Protein AF-A0A7S4P5Y3-F1 (afdb_monomer_lite)

Sequence (670 aa):
MDVEEMKDVRTVTQIQQMENVMTEHNNHYMRLKSLDDDSKEITEKFHEAKQKAEEILRGFIRMASKLQSRLLKTQRETDVLEEAWKKVDQAFFSIKCVHNIPSAYAAAVEEVHRRAAWKKYFAGHLQSTSQLLHRLLSEEYARRMSFSQNSGNYLLHETMSIFSSPFPSFDFTKRLDRIDPLISVSSLSSERLEEMNKKYPLLDVDISKLSQEAENVKEGARKLEDGQKGLEAASKEMKKKQEEFERSEAELKKKRAEFEEEMKKKREEIEEEAKKKKGEMEEQEKKRDKLKKEGEEKKDSLKKEEREAEERRKVWKREEEEAKKRREEWKREEEAAEKKRKAWKSEEEDANRKRQKWEEERANKKREEAKREEEESKKKRNERKVAETAWRKAEEEHQRKKREWKKEEEAAARRKKDWEWEQAEAEKKKQTWKKQEEDRKKIEREKKAEWRKQEDDWKRLEKEQERKRGEWKVEELSAEKKRRGWKKEQEEMDKKKRESQQDDVLNSQFLQKEIDKEREERDLERILGKAREENLQALLENTRRLCEPMFEKGLPLKTVQPNDVVVILPASLPSISNSSSNSNGGGPSDGGPGGYKKGPPYQVLVSGTPHFLHAECYAAFEGIWGKGNYALAHVFALEAGSNDDCLIYGMDSGQQFWKVFASLCSPPKS

InterPro domains:
  IPR040040 Autophagy-related protein 11 [PTHR13222] (9-180)
  IPR045326 Autophagy protein ATG17-like domain [PF04108] (16-155)

Structure (mmCIF, N/CA/C/O backbone):
data_AF-A0A7S4P5Y3-F1
#
_entry.id   AF-A0A7S4P5Y3-F1
#
loop_
_atom_site.group_PDB
_atom_site.id
_atom_site.type_symbol
_atom_site.label_atom_id
_atom_site.label_alt_id
_atom_site.label_comp_id
_atom_site.label_asym_id
_atom_site.label_entity_id
_atom_site.label_seq_id
_atom_site.pdbx_PDB_ins_code
_atom_site.Cartn_x
_atom_site.Cartn_y
_atom_site.Cartn_z
_atom_site.occupancy
_atom_site.B_iso_or_equiv
_atom_site.auth_seq_id
_atom_site.auth_comp_id
_atom_site.auth_asym_id
_atom_site.auth_atom_id
_atom_site.pdbx_PDB_model_num
ATOM 1 N N . MET A 1 1 ? 75.154 23.544 -81.889 1.00 48.72 1 MET A N 1
ATOM 2 C CA . MET A 1 1 ? 74.613 23.171 -80.571 1.00 48.72 1 MET A CA 1
ATOM 3 C C . MET A 1 1 ? 75.026 21.748 -80.334 1.00 48.72 1 MET A C 1
ATOM 5 O O . MET A 1 1 ? 74.518 20.848 -81.002 1.00 48.72 1 MET A O 1
ATOM 9 N N . ASP A 1 2 ? 76.045 21.604 -79.501 1.00 46.38 2 ASP A N 1
ATOM 10 C CA . ASP A 1 2 ? 76.667 20.328 -79.192 1.00 46.38 2 ASP A CA 1
ATOM 11 C C . ASP A 1 2 ? 75.704 19.448 -78.390 1.00 46.38 2 ASP A C 1
ATOM 13 O O . ASP A 1 2 ? 74.874 19.923 -77.615 1.00 46.38 2 ASP A O 1
ATOM 17 N N . VAL A 1 3 ? 75.797 18.133 -78.591 1.00 53.78 3 VAL A N 1
ATOM 18 C CA . VAL A 1 3 ? 74.942 17.127 -77.932 1.00 53.78 3 VAL A CA 1
ATOM 19 C C . VAL A 1 3 ? 75.083 17.165 -76.398 1.00 53.78 3 VAL A C 1
ATOM 21 O O . VAL A 1 3 ? 74.199 16.684 -75.687 1.00 53.78 3 VAL A O 1
ATOM 24 N N . GLU A 1 4 ? 76.154 17.769 -75.881 1.00 53.97 4 GLU A N 1
ATOM 25 C CA . GLU A 1 4 ? 76.354 18.040 -74.453 1.00 53.97 4 GLU A CA 1
ATOM 26 C C . GLU A 1 4 ? 75.471 19.191 -73.935 1.00 53.97 4 GLU A C 1
ATOM 28 O O . GLU A 1 4 ? 74.827 19.021 -72.902 1.00 53.97 4 GLU A O 1
ATOM 33 N N . GLU A 1 5 ? 75.277 20.277 -74.693 1.00 52.78 5 GLU A N 1
ATOM 34 C CA . GLU A 1 5 ? 74.412 21.402 -74.282 1.00 52.78 5 GLU A CA 1
ATOM 35 C C . GLU A 1 5 ? 72.926 20.996 -74.176 1.00 52.78 5 GLU A C 1
ATOM 37 O O . GLU A 1 5 ? 72.196 21.477 -73.309 1.00 52.78 5 GLU A O 1
ATOM 42 N N . MET A 1 6 ? 72.449 20.059 -75.009 1.00 55.88 6 MET A N 1
ATOM 43 C CA . MET A 1 6 ? 71.069 19.548 -74.906 1.00 55.88 6 MET A CA 1
ATOM 44 C C . MET A 1 6 ? 70.845 18.605 -73.715 1.00 55.88 6 MET A C 1
ATOM 46 O O . MET A 1 6 ? 69.706 18.469 -73.253 1.00 55.88 6 MET A O 1
ATOM 50 N N . LYS A 1 7 ? 71.894 17.926 -73.228 1.00 57.91 7 LYS A N 1
ATOM 51 C CA . LYS A 1 7 ? 71.796 17.087 -72.024 1.00 57.91 7 LYS A CA 1
ATOM 52 C C . LYS A 1 7 ? 71.687 17.955 -70.774 1.00 57.91 7 LYS A C 1
ATOM 54 O O . LYS A 1 7 ? 70.850 17.643 -69.931 1.00 57.91 7 LYS A O 1
ATOM 59 N N . ASP A 1 8 ? 72.408 19.072 -70.730 1.00 58.53 8 ASP A N 1
ATOM 60 C CA . ASP A 1 8 ? 72.352 20.029 -69.620 1.00 58.53 8 ASP A CA 1
ATOM 61 C C . ASP A 1 8 ? 71.008 20.763 -69.528 1.00 58.53 8 ASP A C 1
ATOM 63 O O . ASP A 1 8 ? 70.453 20.925 -68.444 1.00 58.53 8 ASP A O 1
ATOM 67 N N . VAL A 1 9 ? 70.384 21.124 -70.653 1.00 66.00 9 VAL A N 1
ATOM 68 C CA . VAL A 1 9 ? 69.044 21.745 -70.616 1.00 66.00 9 VAL A CA 1
ATOM 69 C C . VAL A 1 9 ? 67.972 20.763 -70.124 1.00 66.00 9 VAL A C 1
ATOM 71 O O . VAL A 1 9 ? 67.055 21.164 -69.402 1.00 66.00 9 VAL A O 1
ATOM 74 N N . ARG A 1 10 ? 68.079 19.468 -70.467 1.00 67.94 10 ARG A N 1
ATOM 75 C CA . ARG A 1 10 ? 67.148 18.425 -69.994 1.00 67.94 10 ARG A CA 1
ATOM 76 C C . ARG A 1 10 ? 67.315 18.109 -68.512 1.00 67.94 10 ARG A C 1
ATOM 78 O O . ARG A 1 10 ? 66.310 17.923 -67.831 1.00 67.94 10 ARG A O 1
ATOM 85 N N . THR A 1 11 ? 68.543 18.048 -68.006 1.00 71.06 11 THR A N 1
ATOM 86 C CA . THR A 1 11 ? 68.787 17.827 -66.574 1.00 71.06 11 THR A CA 1
ATOM 87 C C . THR A 1 11 ? 68.332 19.031 -65.757 1.00 71.06 11 THR A C 1
ATOM 89 O O . THR A 1 11 ? 67.652 18.843 -64.753 1.00 71.06 11 THR A O 1
ATOM 92 N N . VAL A 1 12 ? 68.577 20.259 -66.225 1.00 72.62 12 VAL A N 1
ATOM 93 C CA . VAL A 1 12 ? 68.088 21.482 -65.568 1.00 72.62 12 VAL A CA 1
ATOM 94 C C . VAL A 1 12 ? 66.558 21.539 -65.544 1.00 72.62 12 VAL A C 1
ATOM 96 O O . VAL A 1 12 ? 65.977 21.815 -64.498 1.00 72.62 12 VAL A O 1
ATOM 99 N N . THR A 1 13 ? 65.871 21.204 -66.643 1.00 74.56 13 THR A N 1
ATOM 100 C CA . THR A 1 13 ? 64.393 21.158 -66.640 1.00 74.56 13 THR A CA 1
ATOM 101 C C . THR A 1 13 ? 63.829 20.041 -65.764 1.00 74.56 13 THR A C 1
ATOM 103 O O . THR A 1 13 ? 62.804 20.253 -65.122 1.00 74.56 13 THR A O 1
ATOM 106 N N . GLN A 1 14 ? 64.487 18.882 -65.680 1.00 78.12 14 GLN A N 1
ATOM 107 C CA . GLN A 1 14 ? 64.084 17.812 -64.759 1.00 78.12 14 GLN A CA 1
ATOM 108 C C . GLN A 1 14 ? 64.299 18.192 -63.290 1.00 78.12 14 GLN A C 1
ATOM 110 O O . GLN A 1 14 ? 63.426 17.920 -62.469 1.00 78.12 14 GLN A O 1
ATOM 115 N N . ILE A 1 15 ? 65.412 18.854 -62.959 1.00 80.38 15 ILE A N 1
ATOM 116 C CA . ILE A 1 15 ? 65.676 19.368 -61.608 1.00 80.38 15 ILE A CA 1
ATOM 117 C C . ILE A 1 15 ? 64.621 20.416 -61.238 1.00 80.38 15 ILE A C 1
ATOM 119 O O . ILE A 1 15 ? 63.996 20.294 -60.189 1.00 80.38 15 ILE A O 1
ATOM 123 N N . GLN A 1 16 ? 64.323 21.358 -62.137 1.00 81.38 16 GLN A N 1
ATOM 124 C CA . GLN A 1 16 ? 63.286 22.371 -61.928 1.00 81.38 16 GLN A CA 1
ATOM 125 C C . GLN A 1 16 ? 61.891 21.746 -61.737 1.00 81.38 16 GLN A C 1
ATOM 127 O O . GLN A 1 16 ? 61.128 22.161 -60.868 1.00 81.38 16 GLN A O 1
ATOM 132 N N . GLN A 1 17 ? 61.543 20.724 -62.528 1.00 83.25 17 GLN A N 1
ATOM 133 C CA . GLN A 1 17 ? 60.286 19.984 -62.366 1.00 83.25 17 GLN A CA 1
ATOM 134 C C . GLN A 1 17 ? 60.234 19.246 -61.027 1.00 83.25 17 GLN A C 1
ATOM 136 O O . GLN A 1 17 ? 59.197 19.249 -60.370 1.00 83.25 17 GLN A O 1
ATOM 141 N N . MET A 1 18 ? 61.343 18.644 -60.598 1.00 84.06 18 MET A N 1
ATOM 142 C CA . MET A 1 18 ? 61.424 17.949 -59.317 1.00 84.06 18 MET A CA 1
ATOM 143 C C . MET A 1 18 ? 61.317 18.924 -58.136 1.00 84.06 18 MET A C 1
ATOM 145 O O . MET A 1 18 ? 60.617 18.629 -57.172 1.00 84.06 18 MET A O 1
ATOM 149 N N . GLU A 1 19 ? 61.932 20.104 -58.222 1.00 85.62 19 GLU A N 1
ATOM 150 C CA . GLU A 1 19 ? 61.790 21.178 -57.230 1.00 85.62 19 GLU A CA 1
ATOM 151 C C . GLU A 1 19 ? 60.353 21.711 -57.155 1.00 85.62 19 GLU A C 1
ATOM 153 O O . GLU A 1 19 ? 59.819 21.893 -56.057 1.00 85.62 19 GLU A O 1
ATOM 158 N N . ASN A 1 20 ? 59.682 21.882 -58.299 1.00 87.06 20 ASN A N 1
ATOM 159 C CA . ASN A 1 20 ? 58.266 22.259 -58.344 1.00 87.06 20 ASN A CA 1
ATOM 160 C C . ASN A 1 20 ? 57.375 21.181 -57.699 1.00 87.06 20 ASN A C 1
ATOM 162 O O . ASN A 1 20 ? 56.509 21.493 -56.888 1.00 87.06 20 ASN A O 1
ATOM 166 N N . VAL A 1 21 ? 57.631 19.898 -57.972 1.00 88.56 21 VAL A N 1
ATOM 167 C CA . VAL A 1 21 ? 56.882 18.796 -57.343 1.00 88.56 21 VAL A CA 1
ATOM 168 C C . VAL A 1 21 ? 57.154 18.727 -55.839 1.00 88.56 21 VAL A C 1
ATOM 170 O O . VAL A 1 21 ? 56.226 18.518 -55.060 1.00 88.56 21 VAL A O 1
ATOM 173 N N . MET A 1 22 ? 58.399 18.923 -55.394 1.00 88.38 22 MET A N 1
ATOM 174 C CA . MET A 1 22 ? 58.727 18.929 -53.964 1.00 88.38 22 MET A CA 1
ATOM 175 C C . MET A 1 22 ? 58.090 20.112 -53.229 1.00 88.38 22 MET A C 1
ATOM 177 O O . MET A 1 22 ? 57.610 19.943 -52.107 1.00 88.38 22 MET A O 1
ATOM 181 N N . THR A 1 23 ? 58.041 21.293 -53.846 1.00 89.25 23 THR A N 1
ATOM 182 C CA . THR A 1 23 ? 57.381 22.469 -53.259 1.00 89.25 23 THR A CA 1
ATOM 183 C C . THR A 1 23 ? 55.863 22.299 -53.203 1.00 89.25 23 THR A C 1
ATOM 185 O O . THR A 1 23 ? 55.269 22.565 -52.157 1.00 89.25 23 THR A O 1
ATOM 188 N N . GLU A 1 24 ? 55.229 21.769 -54.252 1.00 89.69 24 GLU A N 1
ATOM 189 C CA . GLU A 1 24 ? 53.804 21.407 -54.236 1.00 89.69 24 GLU A CA 1
ATOM 190 C C . GLU A 1 24 ? 53.495 20.341 -53.178 1.00 89.69 24 GLU A C 1
ATOM 192 O O . GLU A 1 24 ? 52.547 20.494 -52.404 1.00 89.69 24 GLU A O 1
ATOM 197 N N . HIS A 1 25 ? 54.321 19.296 -53.077 1.00 90.12 25 HIS A N 1
ATOM 198 C CA . HIS A 1 25 ? 54.160 18.252 -52.066 1.00 90.12 25 HIS A CA 1
ATOM 199 C C . HIS A 1 25 ? 54.293 18.825 -50.654 1.00 90.12 25 HIS A C 1
ATOM 201 O O . HIS A 1 25 ? 53.472 18.519 -49.791 1.00 90.12 25 HIS A O 1
ATOM 207 N N . ASN A 1 26 ? 55.276 19.695 -50.413 1.00 92.00 26 ASN A N 1
ATOM 208 C CA . ASN A 1 26 ? 55.444 20.352 -49.121 1.00 92.00 26 ASN A CA 1
ATOM 209 C C . ASN A 1 26 ? 54.235 21.241 -48.778 1.00 92.00 26 ASN A C 1
ATOM 211 O O . ASN A 1 26 ? 53.737 21.198 -47.656 1.00 92.00 26 ASN A O 1
ATOM 215 N N . ASN A 1 27 ? 53.690 21.978 -49.750 1.00 92.50 27 ASN A N 1
ATOM 216 C CA . ASN A 1 27 ? 52.475 22.775 -49.557 1.00 92.50 27 ASN A CA 1
ATOM 217 C C . ASN A 1 27 ? 51.252 21.897 -49.239 1.00 92.50 27 ASN A C 1
ATOM 219 O O . ASN A 1 27 ? 50.478 22.212 -48.331 1.00 92.50 27 ASN A O 1
ATOM 223 N N . HIS A 1 28 ? 51.086 20.770 -49.939 1.00 92.00 28 HIS A N 1
ATOM 224 C CA . HIS A 1 28 ? 50.031 19.797 -49.649 1.00 92.00 28 HIS A CA 1
ATOM 225 C C . HIS A 1 28 ? 50.196 19.157 -48.270 1.00 92.00 28 HIS A C 1
ATOM 227 O O . HIS A 1 28 ? 49.213 19.036 -47.541 1.00 92.00 28 HIS A O 1
ATOM 233 N N . TYR A 1 29 ? 51.422 18.802 -47.888 1.00 93.81 29 TYR A N 1
ATOM 234 C CA . TYR A 1 29 ? 51.732 18.258 -46.572 1.00 93.81 29 TYR A CA 1
ATOM 235 C C . TYR A 1 29 ? 51.402 19.256 -45.458 1.00 93.81 29 TYR A C 1
ATOM 237 O O . TYR A 1 29 ? 50.730 18.894 -44.497 1.00 93.81 29 TYR A O 1
ATOM 245 N N . MET A 1 30 ? 51.785 20.528 -45.609 1.00 94.38 30 MET A N 1
ATOM 246 C CA . MET A 1 30 ? 51.473 21.567 -44.621 1.00 94.38 30 MET A CA 1
ATOM 247 C C . MET A 1 30 ? 49.964 21.810 -44.495 1.00 94.38 30 MET A C 1
ATOM 249 O O . MET A 1 30 ? 49.470 21.976 -43.382 1.00 94.38 30 MET A O 1
ATOM 253 N N . ARG A 1 31 ? 49.214 21.748 -45.604 1.00 93.56 31 ARG A N 1
ATOM 254 C CA . ARG A 1 31 ? 47.745 21.834 -45.583 1.00 93.56 31 ARG A CA 1
ATOM 255 C C . ARG A 1 31 ? 47.087 20.609 -44.944 1.00 93.56 31 ARG A C 1
ATOM 257 O O . ARG A 1 31 ? 46.103 20.749 -44.228 1.00 93.56 31 ARG A O 1
ATOM 264 N N . LEU A 1 32 ? 47.597 19.404 -45.199 1.00 93.12 32 LEU A N 1
ATOM 265 C CA . LEU A 1 32 ? 47.103 18.190 -44.542 1.00 93.12 32 LEU A CA 1
ATOM 266 C C . LEU A 1 32 ? 47.391 18.220 -43.042 1.00 93.12 32 LEU A C 1
ATOM 268 O O . LEU A 1 32 ? 46.529 17.846 -42.255 1.00 93.12 32 LEU A O 1
ATOM 272 N N . LYS A 1 33 ? 48.566 18.718 -42.648 1.00 94.38 33 LYS A N 1
ATOM 273 C CA . LYS A 1 33 ? 48.929 18.899 -41.246 1.00 94.38 33 LYS A CA 1
ATOM 274 C C . LYS A 1 33 ? 48.018 19.913 -40.549 1.00 94.38 33 LYS A C 1
ATOM 276 O O . LYS A 1 33 ? 47.525 19.610 -39.473 1.00 94.38 33 LYS A O 1
ATOM 281 N N . SER A 1 34 ? 47.726 21.057 -41.178 1.00 94.19 34 SER A N 1
ATOM 282 C CA . SER A 1 34 ? 46.785 22.028 -40.604 1.00 94.19 34 SER A CA 1
ATOM 283 C C . SER A 1 34 ? 45.372 21.454 -40.476 1.00 94.19 34 SER A C 1
ATOM 285 O O . SER A 1 34 ? 44.722 21.681 -39.469 1.00 94.19 34 SER A O 1
ATOM 287 N N . LEU A 1 35 ? 44.910 20.662 -41.452 1.00 94.31 35 LEU A N 1
ATOM 288 C CA . LEU A 1 35 ? 43.612 19.981 -41.368 1.00 94.31 35 LEU A CA 1
ATOM 289 C C . LEU A 1 35 ? 43.570 18.905 -40.269 1.00 94.31 35 LEU A C 1
ATOM 291 O O . LEU A 1 35 ? 42.523 18.713 -39.655 1.00 94.31 35 LEU A O 1
ATOM 295 N N . ASP A 1 36 ? 44.676 18.197 -40.022 1.00 94.81 36 ASP A N 1
ATOM 296 C CA . ASP A 1 36 ? 44.791 17.244 -38.909 1.00 94.81 36 ASP A CA 1
ATOM 297 C C . ASP A 1 36 ? 44.757 17.968 -37.554 1.00 94.81 36 ASP A C 1
ATOM 299 O O . ASP A 1 36 ? 44.062 17.533 -36.636 1.00 94.81 36 ASP A O 1
ATOM 303 N N . ASP A 1 37 ? 45.439 19.110 -37.446 1.00 94.19 37 ASP A N 1
ATOM 304 C CA . ASP A 1 37 ? 45.413 19.955 -36.250 1.00 94.19 37 ASP A CA 1
ATOM 305 C C . ASP A 1 37 ? 44.008 20.558 -36.013 1.00 94.19 37 ASP A C 1
ATOM 307 O O . ASP A 1 37 ? 43.485 20.452 -34.901 1.00 94.19 37 ASP A O 1
ATOM 311 N N . ASP A 1 38 ? 43.332 21.056 -37.057 1.00 94.19 38 ASP A N 1
ATOM 312 C CA . ASP A 1 38 ? 41.935 21.521 -36.991 1.00 94.19 38 ASP A CA 1
ATOM 313 C C . ASP A 1 38 ? 40.984 20.384 -36.573 1.00 94.19 38 ASP A C 1
ATOM 315 O O . ASP A 1 38 ? 40.080 20.565 -35.752 1.00 94.19 38 ASP A O 1
ATOM 319 N N . SER A 1 39 ? 41.185 19.177 -37.117 1.00 93.69 39 SER A N 1
ATOM 320 C CA . SER A 1 39 ? 40.393 18.000 -36.753 1.00 93.69 39 SER A CA 1
ATOM 321 C C . SER A 1 39 ? 40.588 17.633 -35.282 1.00 93.69 39 SER A C 1
ATOM 323 O O . SER A 1 39 ? 39.606 17.311 -34.608 1.00 93.69 39 SER A O 1
ATOM 325 N N . LYS A 1 40 ? 41.820 17.699 -34.760 1.00 95.19 40 LYS A N 1
ATOM 326 C CA . LYS A 1 40 ? 42.097 17.468 -33.334 1.00 95.19 40 LYS A CA 1
ATOM 327 C C . LYS A 1 40 ? 41.385 18.497 -32.465 1.00 95.19 40 LYS A C 1
ATOM 329 O O . LYS A 1 40 ? 40.646 18.095 -31.567 1.00 95.19 40 LYS A O 1
ATOM 334 N N . GLU A 1 41 ? 41.494 19.784 -32.791 1.00 95.12 41 GLU A N 1
ATOM 335 C CA . GLU A 1 41 ? 40.818 20.856 -32.050 1.00 95.12 41 GLU A CA 1
ATOM 336 C C . GLU A 1 41 ? 39.290 20.664 -32.035 1.00 95.12 41 GLU A C 1
ATOM 338 O O . GLU A 1 41 ? 38.633 20.807 -31.000 1.00 95.12 41 GLU A O 1
ATOM 343 N N . ILE A 1 42 ? 38.697 20.277 -33.170 1.00 94.19 42 ILE A N 1
ATOM 344 C CA . ILE A 1 42 ? 37.264 19.969 -33.251 1.00 94.19 42 ILE A CA 1
ATOM 345 C C . ILE A 1 42 ? 36.918 18.772 -32.359 1.00 94.19 42 ILE A C 1
ATOM 347 O O . ILE A 1 42 ? 35.938 18.831 -31.610 1.00 94.19 42 ILE A O 1
ATOM 351 N N . THR A 1 43 ? 37.703 17.691 -32.400 1.00 94.69 43 THR A N 1
ATOM 352 C CA . THR A 1 43 ? 37.447 16.512 -31.558 1.00 94.69 43 THR A CA 1
ATOM 353 C C . THR A 1 43 ? 37.569 16.813 -30.065 1.00 94.69 43 THR A C 1
ATOM 355 O O . THR A 1 43 ? 36.756 16.308 -29.288 1.00 94.69 43 THR A O 1
ATOM 358 N N . GLU A 1 44 ? 38.499 17.681 -29.663 1.00 94.94 44 GLU A N 1
ATOM 359 C CA . GLU A 1 44 ? 38.636 18.153 -28.281 1.00 94.94 44 GLU A CA 1
ATOM 360 C C . GLU A 1 44 ? 37.406 18.959 -27.849 1.00 94.94 44 GLU A C 1
ATOM 362 O O . GLU A 1 44 ? 36.788 18.636 -26.833 1.00 94.94 44 GLU A O 1
ATOM 367 N N . LYS A 1 45 ? 36.946 19.913 -28.672 1.00 94.19 45 LYS A N 1
ATOM 368 C CA . LYS A 1 45 ? 35.711 20.676 -28.406 1.00 94.19 45 LYS A CA 1
ATOM 369 C C . LYS A 1 45 ? 34.479 19.776 -28.292 1.00 94.19 45 LYS A C 1
ATOM 371 O O . LYS A 1 45 ? 33.634 19.990 -27.420 1.00 94.19 45 LYS A O 1
ATOM 376 N N . PHE A 1 46 ? 34.366 18.745 -29.134 1.00 95.25 46 PHE A N 1
ATOM 377 C CA . PHE A 1 46 ? 33.295 17.750 -29.018 1.00 95.25 46 PHE A CA 1
ATOM 378 C C . PHE A 1 46 ? 33.405 16.930 -27.733 1.00 95.25 46 PHE A C 1
ATOM 380 O O . PHE A 1 46 ? 32.383 16.638 -27.108 1.00 95.25 46 PHE A O 1
ATOM 387 N N . HIS A 1 47 ? 34.620 16.565 -27.323 1.00 93.81 47 HIS A N 1
ATOM 388 C CA . HIS A 1 47 ? 34.845 15.843 -26.078 1.00 93.81 47 HIS A CA 1
ATOM 389 C C . HIS A 1 47 ? 34.437 16.683 -24.862 1.00 93.81 47 HIS A C 1
ATOM 391 O O . HIS A 1 47 ? 33.689 16.198 -24.014 1.00 93.81 47 HIS A O 1
ATOM 397 N N . GLU A 1 48 ? 34.830 17.956 -24.812 1.00 95.19 48 GLU A N 1
ATOM 398 C CA . GLU A 1 48 ? 34.423 18.888 -23.756 1.00 95.19 48 GLU A CA 1
ATOM 399 C C . GLU A 1 48 ? 32.906 19.108 -23.722 1.00 95.19 48 GLU A C 1
ATOM 401 O O . GLU A 1 48 ? 32.286 19.069 -22.657 1.00 95.19 48 GLU A O 1
ATOM 406 N N . ALA A 1 49 ? 32.279 19.310 -24.886 1.00 93.06 49 ALA A N 1
ATOM 407 C CA . ALA A 1 49 ? 30.830 19.468 -24.980 1.00 93.06 49 ALA A CA 1
ATOM 408 C C . ALA A 1 49 ? 30.096 18.208 -24.496 1.00 93.06 49 ALA A C 1
ATOM 410 O O . ALA A 1 49 ? 29.106 18.304 -23.765 1.00 93.06 49 ALA A O 1
ATOM 411 N N . LYS A 1 50 ? 30.610 17.021 -24.845 1.00 96.50 50 LYS A N 1
ATOM 412 C CA . LYS A 1 50 ? 30.090 15.737 -24.368 1.00 96.50 50 LYS A CA 1
ATOM 413 C C . LYS A 1 50 ? 30.218 15.613 -22.849 1.00 96.50 50 LYS A C 1
ATOM 415 O O . LYS A 1 50 ? 29.241 15.242 -22.205 1.00 96.50 50 LYS A O 1
ATOM 420 N N . GLN A 1 51 ? 31.372 15.948 -22.270 1.00 94.94 51 GLN A N 1
ATOM 421 C CA . GLN A 1 51 ? 31.567 15.909 -20.817 1.00 94.94 51 GLN A CA 1
ATOM 422 C C . GLN A 1 51 ? 30.586 16.840 -20.088 1.00 94.94 51 GLN A C 1
ATOM 424 O O . GLN A 1 51 ? 29.909 16.402 -19.158 1.00 94.94 51 GLN A O 1
ATOM 429 N N . LYS A 1 52 ? 30.411 18.081 -20.565 1.00 94.31 52 LYS A N 1
ATOM 430 C CA . LYS A 1 52 ? 29.428 19.028 -20.003 1.00 94.31 52 LYS A CA 1
ATOM 431 C C . LYS A 1 52 ? 27.996 18.491 -20.088 1.00 94.31 52 LYS A C 1
ATOM 433 O O . LYS A 1 52 ? 27.234 18.592 -19.127 1.00 94.31 52 LYS A O 1
ATOM 438 N N . ALA A 1 53 ? 27.624 17.880 -21.214 1.00 92.38 53 ALA A N 1
ATOM 439 C CA . ALA A 1 53 ? 26.311 17.257 -21.372 1.00 92.38 53 ALA A CA 1
ATOM 440 C C . ALA A 1 53 ? 26.114 16.065 -20.414 1.00 92.38 53 ALA A C 1
ATOM 442 O O . ALA A 1 53 ? 25.046 15.925 -19.813 1.00 92.38 53 ALA A O 1
ATOM 443 N N . GLU A 1 54 ? 27.141 15.232 -20.220 1.00 94.50 54 GLU A N 1
ATOM 444 C CA . GLU A 1 54 ? 27.109 14.126 -19.259 1.00 94.50 54 GLU A CA 1
ATOM 445 C C . GLU A 1 54 ? 26.975 14.613 -17.811 1.00 94.50 54 GLU A C 1
ATOM 447 O O . GLU A 1 54 ? 26.231 14.014 -17.031 1.00 94.50 54 GLU A O 1
ATOM 452 N N . GLU A 1 55 ? 27.647 15.700 -17.433 1.00 93.31 55 GLU A N 1
ATOM 453 C CA . GLU A 1 55 ? 27.518 16.303 -16.102 1.00 93.31 55 GLU A CA 1
ATOM 454 C C . GLU A 1 55 ? 26.100 16.810 -15.835 1.00 93.31 55 GLU A C 1
ATOM 456 O O . GLU A 1 55 ? 25.522 16.505 -14.785 1.00 93.31 55 GLU A O 1
ATOM 461 N N . ILE A 1 56 ? 25.506 17.507 -16.807 1.00 94.88 56 ILE A N 1
ATOM 462 C CA . ILE A 1 56 ? 24.113 17.965 -16.737 1.00 94.88 56 ILE A CA 1
ATOM 463 C C . ILE A 1 56 ? 23.165 16.767 -16.603 1.00 94.88 56 ILE A C 1
ATOM 465 O O . ILE A 1 56 ? 22.305 16.748 -15.718 1.00 94.88 56 ILE A O 1
ATOM 469 N N . LEU A 1 57 ? 23.356 15.727 -17.421 1.00 93.94 57 LEU A N 1
ATOM 470 C CA . LEU A 1 57 ? 22.546 14.511 -17.370 1.00 93.94 57 LEU A CA 1
ATOM 471 C C . LEU A 1 57 ? 22.659 13.811 -16.007 1.00 93.94 57 LEU A C 1
ATOM 473 O O . LEU A 1 57 ? 21.646 13.427 -15.420 1.00 93.94 57 LEU A O 1
ATOM 477 N N . ARG A 1 58 ? 23.871 13.697 -15.450 1.00 93.69 58 ARG A N 1
ATOM 478 C CA . ARG A 1 58 ? 24.090 13.162 -14.094 1.00 93.69 58 ARG A CA 1
ATOM 479 C C . ARG A 1 58 ? 23.390 14.020 -13.038 1.00 93.69 58 ARG A C 1
ATOM 481 O O . ARG A 1 58 ? 22.830 13.465 -12.090 1.00 93.69 58 ARG A O 1
ATOM 488 N N . GLY A 1 59 ? 23.382 15.343 -13.200 1.00 93.88 59 GLY A N 1
ATOM 489 C CA . GLY A 1 59 ? 22.625 16.271 -12.358 1.00 93.88 59 GLY A CA 1
ATOM 490 C C . GLY A 1 59 ? 21.126 15.960 -12.353 1.00 93.88 59 GLY A C 1
ATOM 491 O O . GLY A 1 59 ? 20.535 15.783 -11.283 1.00 93.88 59 GLY A O 1
ATOM 492 N N . PHE A 1 60 ? 20.531 15.790 -13.536 1.00 94.00 60 PHE A N 1
ATOM 493 C CA . PHE A 1 60 ? 19.119 15.429 -13.673 1.00 94.00 60 PHE A CA 1
ATOM 494 C C . PHE A 1 60 ? 18.795 14.057 -13.082 1.00 94.00 60 PHE A C 1
ATOM 496 O O . PHE A 1 60 ? 17.810 13.929 -12.356 1.00 94.00 60 PHE A O 1
ATOM 503 N N . ILE A 1 61 ? 19.638 13.047 -13.307 1.00 92.19 61 ILE A N 1
ATOM 504 C CA . ILE A 1 61 ? 19.437 11.704 -12.740 1.00 92.19 61 ILE A CA 1
ATOM 505 C C . ILE A 1 61 ? 19.449 11.752 -11.203 1.00 92.19 61 ILE A C 1
ATOM 507 O O . ILE A 1 61 ? 18.586 11.155 -10.556 1.00 92.19 61 ILE A O 1
ATOM 511 N N . ARG A 1 62 ? 20.365 12.517 -10.591 1.00 93.25 62 ARG A N 1
ATOM 512 C CA . ARG A 1 62 ? 20.384 12.715 -9.128 1.00 93.25 62 ARG A CA 1
ATOM 513 C C . ARG A 1 62 ? 19.129 13.430 -8.632 1.00 93.25 62 ARG A C 1
ATOM 515 O O . ARG A 1 62 ? 18.595 13.065 -7.584 1.00 93.25 62 ARG A O 1
ATOM 522 N N . MET A 1 63 ? 18.652 14.441 -9.357 1.00 94.88 63 MET A N 1
ATOM 523 C CA . MET A 1 63 ? 17.424 15.158 -9.007 1.00 94.88 63 MET A CA 1
ATOM 524 C C . MET A 1 63 ? 16.195 14.244 -9.094 1.00 94.88 63 MET A C 1
ATOM 526 O O . MET A 1 63 ? 15.402 14.205 -8.153 1.00 94.88 63 MET A O 1
ATOM 530 N N . ALA A 1 64 ? 16.078 13.454 -10.164 1.00 91.50 64 ALA A N 1
ATOM 531 C CA . ALA A 1 64 ? 15.015 12.469 -10.339 1.00 91.50 64 ALA A CA 1
ATOM 532 C C . ALA A 1 64 ? 15.030 11.419 -9.218 1.00 91.50 64 ALA A C 1
ATOM 534 O O . ALA A 1 64 ? 13.992 11.144 -8.620 1.00 91.50 64 ALA A O 1
ATOM 535 N N . SER A 1 65 ? 16.209 10.909 -8.850 1.00 90.06 65 SER A N 1
ATOM 536 C CA . SER A 1 65 ? 16.364 9.967 -7.735 1.00 90.06 65 SER A CA 1
ATOM 537 C C . SER A 1 65 ? 15.937 10.570 -6.385 1.00 90.06 65 SER A C 1
ATOM 539 O O . SER A 1 65 ? 15.246 9.915 -5.595 1.00 90.06 65 SER A O 1
ATOM 541 N N . LYS A 1 66 ? 16.266 11.846 -6.125 1.00 92.38 66 LYS A N 1
ATOM 542 C CA . LYS A 1 66 ? 15.798 12.571 -4.928 1.00 92.38 66 LYS A CA 1
ATOM 543 C C . LYS A 1 66 ? 14.276 12.738 -4.917 1.00 92.38 66 LYS A C 1
ATOM 545 O O . LYS A 1 66 ? 13.660 12.548 -3.869 1.00 92.38 66 LYS A O 1
ATOM 550 N N . LEU A 1 67 ? 13.668 13.073 -6.057 1.00 92.50 67 LEU A N 1
ATOM 551 C CA . LEU A 1 67 ? 12.213 13.199 -6.186 1.00 92.50 67 LEU A CA 1
ATOM 552 C C . LEU A 1 67 ? 11.508 11.855 -5.982 1.00 92.50 67 LEU A C 1
ATOM 554 O O . LEU A 1 67 ? 10.560 11.792 -5.207 1.00 92.50 67 LEU A O 1
ATOM 558 N N . GLN A 1 68 ? 12.009 10.776 -6.585 1.00 93.12 68 GLN A N 1
ATOM 559 C CA . GLN A 1 68 ? 11.488 9.421 -6.375 1.00 93.12 68 GLN A CA 1
ATOM 560 C C . GLN A 1 68 ? 11.584 8.998 -4.905 1.00 93.12 68 GLN A C 1
ATOM 562 O O . GLN A 1 68 ? 10.625 8.469 -4.349 1.00 93.12 68 GLN A O 1
ATOM 567 N N . SER A 1 69 ? 12.706 9.293 -4.243 1.00 92.31 69 SER A N 1
ATOM 568 C CA . SER A 1 69 ? 12.880 9.004 -2.814 1.00 92.31 69 SER A CA 1
ATOM 569 C C . SER A 1 69 ? 11.887 9.779 -1.940 1.00 92.31 69 SER A C 1
ATOM 571 O O . SER A 1 69 ? 11.334 9.217 -0.996 1.00 92.31 69 SER A O 1
ATOM 573 N N . ARG A 1 70 ? 11.623 11.055 -2.261 1.00 93.31 70 ARG A N 1
ATOM 574 C CA . ARG A 1 70 ? 10.606 11.867 -1.569 1.00 93.31 70 ARG A CA 1
ATOM 575 C C . ARG A 1 70 ? 9.197 11.337 -1.809 1.00 93.31 70 ARG A C 1
ATOM 577 O O . ARG A 1 70 ? 8.458 11.188 -0.848 1.00 93.31 70 ARG A O 1
ATOM 584 N N . LEU A 1 71 ? 8.859 10.991 -3.050 1.00 94.00 71 LEU A N 1
ATOM 585 C CA . LEU A 1 71 ? 7.553 10.435 -3.404 1.00 94.00 71 LEU A CA 1
ATOM 586 C C . LEU A 1 71 ? 7.286 9.127 -2.652 1.00 94.00 71 LEU A C 1
ATOM 588 O O . LEU A 1 71 ? 6.231 8.976 -2.048 1.00 94.00 71 LEU A O 1
ATOM 592 N N . LEU A 1 72 ? 8.273 8.228 -2.595 1.00 94.31 72 LEU A N 1
ATOM 593 C CA . LEU A 1 72 ? 8.178 6.992 -1.814 1.00 94.31 72 LEU A CA 1
ATOM 594 C C . LEU A 1 72 ? 8.059 7.253 -0.308 1.00 94.31 72 LEU A C 1
ATOM 596 O O . LEU A 1 72 ? 7.379 6.503 0.389 1.00 94.31 72 LEU A O 1
ATOM 600 N N . LYS A 1 73 ? 8.718 8.295 0.214 1.00 94.38 73 LYS A N 1
ATOM 601 C CA . LYS A 1 73 ? 8.575 8.695 1.619 1.00 94.38 73 LYS A CA 1
ATOM 602 C C . LYS A 1 73 ? 7.147 9.166 1.903 1.00 94.38 73 LYS A C 1
ATOM 604 O O . LYS A 1 73 ? 6.531 8.636 2.820 1.00 94.38 73 LYS A O 1
ATOM 609 N N . THR A 1 74 ? 6.614 10.073 1.086 1.00 92.19 74 THR A N 1
ATOM 610 C CA . THR A 1 74 ? 5.242 10.581 1.224 1.00 92.19 74 THR A CA 1
ATOM 611 C C . THR A 1 74 ? 4.211 9.467 1.071 1.00 92.19 74 THR A C 1
ATOM 613 O O . THR A 1 74 ? 3.284 9.398 1.864 1.00 92.19 74 THR A O 1
ATOM 616 N N . GLN A 1 75 ? 4.405 8.538 0.130 1.00 94.25 75 GLN A N 1
ATOM 617 C CA . GLN A 1 75 ? 3.525 7.377 -0.026 1.00 94.25 75 GLN A CA 1
ATOM 618 C C . GLN A 1 75 ? 3.513 6.492 1.231 1.00 94.25 75 GLN A C 1
ATOM 620 O O . GLN A 1 75 ? 2.460 6.109 1.726 1.00 94.25 75 GLN A O 1
ATOM 625 N N . ARG A 1 76 ? 4.681 6.221 1.823 1.00 91.38 76 ARG A N 1
ATOM 626 C CA . ARG A 1 76 ? 4.742 5.466 3.085 1.00 91.38 76 ARG A CA 1
ATOM 627 C C . ARG A 1 76 ? 4.093 6.213 4.249 1.00 91.38 76 ARG A C 1
ATOM 629 O O . ARG A 1 76 ? 3.571 5.564 5.147 1.00 91.38 76 ARG A O 1
ATOM 636 N N . GLU A 1 77 ? 4.184 7.540 4.282 1.00 92.19 77 GLU A N 1
ATOM 637 C CA . GLU A 1 77 ? 3.509 8.365 5.292 1.00 92.19 77 GLU A CA 1
ATOM 638 C C . GLU A 1 77 ? 1.987 8.301 5.117 1.00 92.19 77 GLU A C 1
ATOM 640 O O . GLU A 1 77 ? 1.278 8.122 6.105 1.00 92.19 77 GLU A O 1
ATOM 645 N N . THR A 1 78 ? 1.483 8.351 3.877 1.00 92.69 78 THR A N 1
ATOM 646 C CA . THR A 1 78 ? 0.048 8.183 3.602 1.00 92.69 78 THR A CA 1
ATOM 647 C C . THR A 1 78 ? -0.454 6.796 3.985 1.00 92.69 78 THR A C 1
ATOM 649 O O . THR A 1 78 ? -1.514 6.700 4.594 1.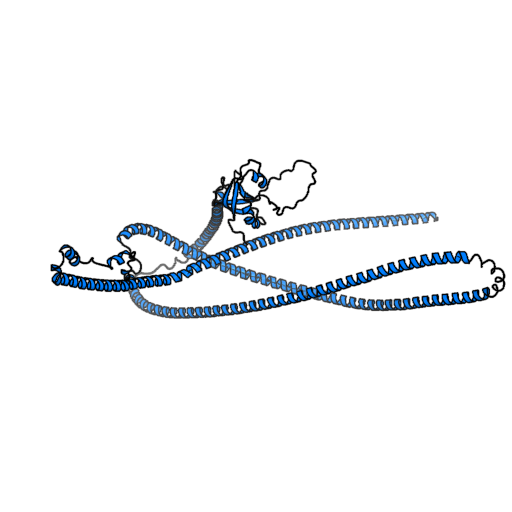00 92.69 78 THR A O 1
ATOM 652 N N . ASP A 1 79 ? 0.325 5.742 3.727 1.00 92.56 79 ASP A N 1
ATOM 653 C CA . ASP A 1 79 ? -0.047 4.370 4.097 1.00 92.56 79 ASP A CA 1
ATOM 654 C C . ASP A 1 79 ? -0.169 4.215 5.625 1.00 92.56 79 ASP A C 1
ATOM 656 O O . ASP A 1 79 ? -1.113 3.607 6.131 1.00 92.56 79 ASP A O 1
ATOM 660 N N . VAL A 1 80 ? 0.761 4.815 6.381 1.00 91.88 80 VAL A N 1
ATOM 661 C CA . VAL A 1 80 ? 0.727 4.810 7.854 1.00 91.88 80 VAL A CA 1
ATOM 662 C C . VAL A 1 80 ? -0.479 5.590 8.382 1.00 91.88 80 VAL A C 1
ATOM 664 O O . VAL A 1 80 ? -1.127 5.144 9.329 1.00 91.88 80 VAL A O 1
ATOM 667 N N . LEU A 1 81 ? -0.805 6.736 7.778 1.00 93.12 81 LEU A N 1
ATOM 668 C CA . LEU A 1 81 ? -1.991 7.510 8.149 1.00 93.12 81 LEU A CA 1
ATOM 669 C C . LEU A 1 81 ? -3.286 6.751 7.839 1.00 93.12 81 LEU A C 1
ATOM 671 O O . LEU A 1 81 ? -4.214 6.794 8.643 1.00 93.12 81 LEU A O 1
ATOM 675 N N . GLU A 1 82 ? -3.347 6.020 6.726 1.00 94.81 82 GLU A N 1
ATOM 676 C CA . GLU A 1 82 ? -4.499 5.181 6.387 1.00 94.81 82 GLU A CA 1
ATOM 677 C C . GLU A 1 82 ? -4.671 4.030 7.390 1.00 94.81 82 GLU A C 1
ATOM 679 O O . GLU A 1 82 ? -5.786 3.743 7.830 1.00 94.81 82 GLU A O 1
ATOM 684 N N . GLU A 1 83 ? -3.578 3.389 7.810 1.00 93.25 83 GLU A N 1
ATOM 685 C CA . GLU A 1 83 ? -3.616 2.356 8.848 1.00 93.25 83 GLU A CA 1
ATOM 686 C C . GLU A 1 83 ? -4.058 2.929 10.204 1.00 93.25 83 GLU A C 1
ATOM 688 O O . GLU A 1 83 ? -4.904 2.342 10.885 1.00 93.25 83 GLU A O 1
ATOM 693 N N . ALA A 1 84 ? -3.532 4.096 10.589 1.00 90.81 84 ALA A N 1
ATOM 694 C CA . ALA A 1 84 ? -3.949 4.795 11.800 1.00 90.81 84 ALA A CA 1
ATOM 695 C C . ALA A 1 84 ? -5.442 5.152 11.748 1.00 90.81 84 ALA A C 1
ATOM 697 O O . ALA A 1 84 ? -6.160 4.920 12.719 1.00 90.81 84 ALA A O 1
ATOM 698 N N . TRP A 1 85 ? -5.930 5.629 10.600 1.00 93.25 85 TRP A N 1
ATOM 699 C CA . TRP A 1 85 ? -7.344 5.922 10.388 1.00 93.25 85 TRP A CA 1
ATOM 700 C C . TRP A 1 85 ? -8.217 4.675 10.543 1.00 93.25 85 TRP A C 1
ATOM 702 O O . TRP A 1 85 ? -9.225 4.717 11.242 1.00 93.25 85 TRP A O 1
ATOM 712 N N . LYS A 1 86 ? -7.801 3.534 9.977 1.00 93.19 86 LYS A N 1
ATOM 713 C CA . LYS A 1 86 ? -8.502 2.250 10.152 1.00 93.19 86 LYS A CA 1
ATOM 714 C C . LYS A 1 86 ? -8.554 1.812 11.616 1.00 93.19 86 LYS A C 1
ATOM 716 O O . LYS A 1 86 ? -9.600 1.358 12.071 1.00 93.19 86 LYS A O 1
ATOM 721 N N . LYS A 1 87 ? -7.462 1.975 12.374 1.00 91.44 87 LYS A N 1
ATOM 722 C CA . LYS A 1 87 ? -7.436 1.670 13.819 1.00 91.44 87 LYS A CA 1
ATOM 723 C C . LYS A 1 87 ? -8.365 2.585 14.611 1.00 91.44 87 LYS A C 1
ATOM 725 O O . LYS A 1 87 ? -9.069 2.112 15.499 1.00 91.44 87 LYS A O 1
ATOM 730 N N . VAL A 1 88 ? -8.388 3.875 14.279 1.00 88.88 88 VAL A N 1
ATOM 731 C CA . VAL A 1 88 ? -9.301 4.848 14.889 1.00 88.88 88 VAL A CA 1
ATOM 732 C C . VAL A 1 88 ? -10.752 4.489 14.573 1.00 88.88 88 VAL A C 1
ATOM 734 O O . VAL A 1 88 ? -11.559 4.432 15.492 1.00 88.88 88 VAL A O 1
ATOM 737 N N . ASP A 1 89 ? -11.085 4.158 13.326 1.00 89.19 89 ASP A N 1
ATOM 738 C CA . ASP A 1 89 ? -12.441 3.743 12.945 1.00 89.19 89 ASP A CA 1
ATOM 739 C C . ASP A 1 89 ? -12.859 2.433 13.639 1.00 89.19 89 ASP A C 1
ATOM 741 O O . ASP A 1 89 ? -13.980 2.312 14.131 1.00 89.19 89 ASP A O 1
ATOM 745 N N . GLN A 1 90 ? -11.935 1.480 13.802 1.00 87.94 90 GLN A N 1
ATOM 746 C CA . GLN A 1 90 ? -12.166 0.258 14.577 1.00 87.94 90 GLN A CA 1
ATOM 747 C C . GLN A 1 90 ? -12.379 0.540 16.077 1.00 87.94 90 GLN A C 1
ATOM 749 O O . GLN A 1 90 ? -13.243 -0.074 16.705 1.00 87.94 90 GLN A O 1
ATOM 754 N N . ALA A 1 91 ? -11.640 1.486 16.660 1.00 81.19 91 ALA A N 1
ATOM 755 C CA . ALA A 1 91 ? -11.866 1.941 18.033 1.00 81.19 91 ALA A CA 1
ATOM 756 C C . ALA A 1 91 ? -13.200 2.698 18.166 1.00 81.19 91 ALA A C 1
ATOM 758 O O . ALA A 1 91 ? -13.939 2.514 19.129 1.00 81.19 91 ALA A O 1
ATOM 759 N N . PHE A 1 92 ? -13.585 3.492 17.167 1.00 82.44 92 PHE A N 1
ATOM 760 C CA . PHE A 1 92 ? -14.915 4.088 17.124 1.00 82.44 92 PHE A CA 1
ATOM 761 C C . PHE A 1 92 ? -16.008 3.046 16.920 1.00 82.44 92 PHE A C 1
ATOM 763 O O . PHE A 1 92 ? -17.116 3.253 17.397 1.00 82.44 92 PHE A O 1
ATOM 770 N N . PHE A 1 93 ? -15.733 1.916 16.270 1.00 79.38 93 PHE A N 1
ATOM 771 C CA . PHE A 1 93 ? -16.675 0.805 16.187 1.00 79.38 93 PHE A CA 1
ATOM 772 C C . PHE A 1 93 ? -16.917 0.157 17.559 1.00 79.38 93 PHE A C 1
ATOM 774 O O . PHE A 1 93 ? -18.066 -0.116 17.904 1.00 79.38 93 PHE A O 1
ATOM 781 N N . SER A 1 94 ? -15.883 -0.016 18.392 1.00 74.50 94 SER A N 1
ATOM 782 C CA . SER A 1 94 ? -16.081 -0.499 19.768 1.00 74.50 94 SER A CA 1
ATOM 783 C C . SER A 1 94 ? -16.826 0.519 20.640 1.00 74.50 94 SER A C 1
ATOM 785 O O . SER A 1 94 ? -17.670 0.125 21.443 1.00 74.50 94 SER A O 1
ATOM 787 N N . ILE A 1 95 ? -16.616 1.822 20.416 1.00 73.00 95 ILE A N 1
ATOM 788 C CA . ILE A 1 95 ? -17.443 2.882 21.015 1.00 73.00 95 ILE A CA 1
ATOM 789 C C . ILE A 1 95 ? -18.857 2.864 20.433 1.00 73.00 95 ILE A C 1
ATOM 791 O O . ILE A 1 95 ? -19.809 3.093 21.165 1.00 73.00 95 ILE A O 1
ATOM 795 N N . LYS A 1 96 ? -19.051 2.536 19.150 1.00 65.25 96 LYS A N 1
ATOM 796 C CA . LYS A 1 96 ? -20.396 2.363 18.599 1.00 65.25 96 LYS A CA 1
ATOM 797 C C . LYS A 1 96 ? -21.116 1.302 19.410 1.00 65.25 96 LYS A C 1
ATOM 799 O O . LYS A 1 96 ? -22.206 1.627 19.842 1.00 65.25 96 LYS A O 1
ATOM 804 N N . CYS A 1 97 ? -20.520 0.151 19.741 1.00 62.84 97 CYS A N 1
ATOM 805 C CA . CYS A 1 97 ? -21.133 -0.891 20.589 1.00 62.84 97 CYS A CA 1
ATOM 806 C C . CYS A 1 97 ? -21.657 -0.410 21.966 1.00 62.84 97 CYS A C 1
ATOM 808 O O . CYS A 1 97 ? -22.434 -1.128 22.596 1.00 62.84 97 CYS A O 1
ATOM 810 N N . VAL A 1 98 ? -21.325 0.810 22.414 1.00 65.75 98 VAL A N 1
ATOM 811 C CA . VAL A 1 98 ? -21.962 1.505 23.551 1.00 65.75 98 VAL A CA 1
ATOM 812 C C . VAL A 1 98 ? -23.471 1.723 23.326 1.00 65.75 98 VAL A C 1
ATOM 814 O O . VAL A 1 98 ? -24.210 1.838 24.301 1.00 65.75 98 VAL A O 1
ATOM 817 N N . HIS A 1 99 ? -23.980 1.670 22.084 1.00 71.12 99 HIS A N 1
ATOM 818 C CA . HIS A 1 99 ? -25.429 1.663 21.806 1.00 71.12 99 HIS A CA 1
ATOM 819 C C . HIS A 1 99 ? -26.172 0.490 22.464 1.00 71.12 99 HIS A C 1
ATOM 821 O O . HIS A 1 99 ? -27.386 0.562 22.632 1.00 71.12 99 HIS A O 1
ATOM 827 N N . ASN A 1 100 ? -25.459 -0.562 22.883 1.00 75.94 100 ASN A N 1
ATOM 828 C CA . ASN A 1 100 ? -26.042 -1.676 23.629 1.00 75.94 100 ASN A CA 1
ATOM 829 C C . ASN A 1 100 ? -26.135 -1.416 25.139 1.00 75.94 100 ASN A C 1
ATOM 831 O O . ASN A 1 100 ? -26.833 -2.162 25.823 1.00 75.94 100 ASN A O 1
ATOM 835 N N . ILE A 1 101 ? -25.490 -0.374 25.681 1.00 80.00 101 ILE A N 1
ATOM 836 C CA . ILE A 1 101 ? -25.562 -0.053 27.118 1.00 80.00 101 ILE A CA 1
ATOM 837 C C . ILE A 1 101 ? -27.001 0.236 27.566 1.00 80.00 101 ILE A C 1
ATOM 839 O O . ILE A 1 101 ? -27.404 -0.344 28.572 1.00 80.00 101 ILE A O 1
ATOM 843 N N . PRO A 1 102 ? -27.818 1.036 26.847 1.00 82.88 102 PRO A N 1
ATOM 844 C CA . PRO A 1 102 ? -29.223 1.224 27.208 1.00 82.88 102 PRO A CA 1
ATOM 845 C C . PRO A 1 102 ? -30.008 -0.093 27.275 1.00 82.88 102 PRO A C 1
ATOM 847 O O . PRO A 1 102 ? -30.757 -0.313 28.224 1.00 82.88 102 PRO A O 1
ATOM 850 N N . SER A 1 103 ? -29.791 -1.004 26.318 1.00 81.00 103 SER A N 1
ATOM 851 C CA . SER A 1 103 ? -30.448 -2.317 26.308 1.00 81.00 103 SER A CA 1
ATOM 852 C C . SER A 1 103 ? -29.957 -3.223 27.441 1.00 81.00 103 SER A C 1
ATOM 854 O O . SER A 1 103 ? -30.764 -3.903 28.068 1.00 81.00 103 SER A O 1
ATOM 856 N N . ALA A 1 104 ? -28.652 -3.237 27.721 1.00 78.50 104 ALA A N 1
ATOM 857 C CA . ALA A 1 104 ? -28.075 -4.011 28.818 1.00 78.50 104 ALA A CA 1
ATOM 858 C C . ALA A 1 104 ? -28.536 -3.482 30.184 1.00 78.50 104 ALA A C 1
ATOM 860 O O . ALA A 1 104 ? -28.814 -4.266 31.089 1.00 78.50 104 ALA A O 1
ATOM 861 N N . TYR A 1 105 ? -28.670 -2.161 30.321 1.00 80.81 105 TYR A N 1
ATOM 862 C CA . TYR A 1 105 ? -29.229 -1.525 31.507 1.00 80.81 105 TYR A CA 1
ATOM 863 C C . TYR A 1 105 ? -30.704 -1.893 31.695 1.00 80.81 105 TYR A C 1
ATOM 865 O O . TYR A 1 105 ? -31.083 -2.302 32.788 1.00 80.81 105 TYR A O 1
ATOM 873 N N . ALA A 1 106 ? -31.517 -1.839 30.635 1.00 81.50 106 ALA A N 1
ATOM 874 C CA . ALA A 1 106 ? -32.911 -2.281 30.688 1.00 81.50 106 ALA A CA 1
ATOM 875 C C . ALA A 1 106 ? -33.026 -3.753 31.125 1.00 81.50 106 ALA A C 1
ATOM 877 O O . ALA A 1 106 ? -33.765 -4.054 32.059 1.00 81.50 106 ALA A O 1
ATOM 878 N N . ALA A 1 107 ? -32.217 -4.647 30.547 1.00 82.12 107 ALA A N 1
ATOM 879 C CA . ALA A 1 107 ? -32.177 -6.057 30.939 1.00 82.12 107 ALA A CA 1
ATOM 880 C C . ALA A 1 107 ? -31.731 -6.256 32.402 1.00 82.12 107 ALA A C 1
ATOM 882 O O . ALA A 1 107 ? -32.282 -7.092 33.117 1.00 82.12 107 ALA A O 1
ATOM 883 N N . ALA A 1 108 ? -30.761 -5.470 32.882 1.00 80.00 108 ALA A N 1
ATOM 884 C CA . ALA A 1 108 ? -30.344 -5.501 34.282 1.00 80.00 108 ALA A CA 1
ATOM 885 C C . ALA A 1 108 ? -31.470 -5.039 35.223 1.00 80.00 108 ALA A C 1
ATOM 887 O O . ALA A 1 108 ? -31.693 -5.650 36.269 1.00 80.00 108 ALA A O 1
ATOM 888 N N . VAL A 1 109 ? -32.210 -3.993 34.844 1.00 80.12 109 VAL A N 1
ATOM 889 C CA . VAL A 1 109 ? -33.377 -3.512 35.592 1.00 80.12 109 VAL A CA 1
ATOM 890 C C . VAL A 1 109 ? -34.484 -4.571 35.611 1.00 80.12 109 VAL A C 1
ATOM 892 O O . VAL A 1 109 ? -35.037 -4.840 36.678 1.00 80.12 109 VAL A O 1
ATOM 895 N N . GLU A 1 110 ? -34.786 -5.219 34.486 1.00 80.94 110 GLU A N 1
ATOM 896 C CA . GLU A 1 110 ? -35.751 -6.327 34.419 1.00 80.94 110 GLU A CA 1
ATOM 897 C C . GLU A 1 110 ? -35.345 -7.502 35.318 1.00 80.94 110 GLU A C 1
ATOM 899 O O . GLU A 1 110 ? -36.166 -8.023 36.073 1.00 80.94 110 GLU A O 1
ATOM 904 N N . GLU A 1 111 ? -34.068 -7.885 35.309 1.00 86.56 111 GLU A N 1
ATOM 905 C CA . GLU A 1 111 ? -33.543 -8.959 36.157 1.00 86.56 111 GLU A CA 1
ATOM 906 C C . GLU A 1 111 ? -33.671 -8.623 37.647 1.00 86.56 111 GLU A C 1
ATOM 908 O O . GLU A 1 111 ? -34.051 -9.469 38.462 1.00 86.56 111 GLU A O 1
ATOM 913 N N . VAL A 1 112 ? -33.413 -7.370 38.015 1.00 80.31 112 VAL A N 1
ATOM 914 C CA . VAL A 1 112 ? -33.622 -6.876 39.376 1.00 80.31 112 VAL A CA 1
ATOM 915 C C . VAL A 1 112 ? -35.098 -6.980 39.784 1.00 80.31 112 VAL A C 1
ATOM 917 O O . VAL A 1 112 ? -35.400 -7.480 40.873 1.00 80.31 112 VAL A O 1
ATOM 920 N N . HIS A 1 113 ? -36.029 -6.585 38.912 1.00 76.31 113 HIS A N 1
ATOM 921 C CA . HIS A 1 113 ? -37.467 -6.732 39.164 1.00 76.31 113 HIS A CA 1
ATOM 922 C C . HIS A 1 113 ? -37.876 -8.203 39.292 1.00 76.31 113 HIS A C 1
ATOM 924 O O . HIS A 1 113 ? -38.613 -8.560 40.215 1.00 76.31 113 HIS A O 1
ATOM 930 N N . ARG A 1 114 ? -37.355 -9.078 38.423 1.00 88.56 114 ARG A N 1
ATOM 931 C CA . ARG A 1 114 ? -37.595 -10.525 38.468 1.00 88.56 114 ARG A CA 1
ATOM 932 C C . ARG A 1 114 ? -37.126 -11.128 39.793 1.00 88.56 114 ARG A C 1
ATOM 934 O O . ARG A 1 114 ? -37.868 -11.896 40.407 1.00 88.56 114 ARG A O 1
ATOM 941 N N . ARG A 1 115 ? -35.934 -10.753 40.275 1.00 78.00 115 ARG A N 1
ATOM 942 C CA . ARG A 1 115 ? -35.412 -11.182 41.587 1.00 78.00 115 ARG A CA 1
ATOM 943 C C . ARG A 1 115 ? -36.279 -10.685 42.739 1.00 78.00 115 ARG A C 1
ATOM 945 O O . ARG A 1 115 ? -36.587 -11.461 43.642 1.00 78.00 115 ARG A O 1
ATOM 952 N N . ALA A 1 116 ? -36.730 -9.431 42.696 1.00 77.62 116 ALA A N 1
ATOM 953 C CA . ALA A 1 116 ? -37.626 -8.880 43.710 1.00 77.62 116 ALA A CA 1
ATOM 954 C C . ALA A 1 116 ? -38.992 -9.595 43.736 1.00 77.62 116 ALA A C 1
ATOM 956 O O . ALA A 1 116 ? -39.517 -9.892 44.812 1.00 77.62 116 ALA A O 1
ATOM 957 N N . ALA A 1 117 ? -39.556 -9.915 42.567 1.00 77.31 117 ALA A N 1
ATOM 958 C CA . ALA A 1 117 ? -40.795 -10.682 42.448 1.00 77.31 117 ALA A CA 1
ATOM 959 C C . ALA A 1 117 ? -40.634 -12.111 42.987 1.00 77.31 117 ALA A C 1
ATOM 961 O O . ALA A 1 117 ? -41.456 -12.567 43.783 1.00 77.31 117 ALA A O 1
ATOM 962 N N . TRP A 1 118 ? -39.540 -12.789 42.625 1.00 83.56 118 TRP A N 1
ATOM 963 C CA . TRP A 1 118 ? -39.215 -14.115 43.148 1.00 83.56 118 TRP A CA 1
ATOM 964 C C . TRP A 1 118 ? -39.054 -14.105 44.673 1.00 83.56 118 TRP A C 1
ATOM 966 O O . TRP A 1 118 ? -39.621 -14.960 45.350 1.00 83.56 118 TRP A O 1
ATOM 976 N N . LYS A 1 119 ? -38.378 -13.092 45.233 1.00 82.38 119 LYS A N 1
ATOM 977 C CA . LYS A 1 119 ? -38.252 -12.909 46.687 1.00 82.38 119 LYS A CA 1
ATOM 978 C C . LYS A 1 119 ? -39.616 -12.800 47.366 1.00 82.38 119 LYS A C 1
ATOM 980 O O . LYS A 1 119 ? -39.849 -13.487 48.356 1.00 82.38 119 LYS A O 1
ATOM 985 N N . LYS A 1 120 ? -40.529 -11.974 46.839 1.00 80.31 120 LYS A N 1
ATOM 986 C CA . LYS A 1 120 ? -41.896 -11.841 47.378 1.00 80.31 120 LYS A CA 1
ATOM 987 C C . LYS A 1 120 ? -42.663 -13.164 47.317 1.00 80.31 120 LYS A C 1
ATOM 989 O O . LYS A 1 120 ? -43.276 -13.559 48.305 1.00 80.31 120 LYS A O 1
ATOM 994 N N . TYR A 1 121 ? -42.594 -13.861 46.183 1.00 82.00 121 TYR A N 1
ATOM 995 C CA . TYR A 1 121 ? -43.229 -15.167 45.997 1.00 82.00 121 TYR A CA 1
ATOM 996 C C . TYR A 1 121 ? -42.715 -16.205 47.009 1.00 82.00 121 TYR A C 1
ATOM 998 O O . TYR A 1 121 ? -43.507 -16.871 47.683 1.00 82.00 121 TYR A O 1
ATOM 1006 N N . PHE A 1 122 ? -41.392 -16.295 47.163 1.00 84.56 122 PHE A N 1
ATOM 1007 C CA . PHE A 1 122 ? -40.740 -17.231 48.074 1.00 84.56 122 PHE A CA 1
ATOM 1008 C C . PHE A 1 122 ? -40.993 -16.885 49.549 1.00 84.56 122 PHE A C 1
ATOM 1010 O O . PHE A 1 122 ? -41.294 -17.771 50.348 1.00 84.56 122 PHE A O 1
ATOM 1017 N N . ALA A 1 123 ? -40.967 -15.598 49.911 1.00 82.12 123 ALA A N 1
ATOM 1018 C CA . ALA A 1 123 ? -41.331 -15.135 51.250 1.00 82.12 123 ALA A CA 1
ATOM 1019 C C . ALA A 1 123 ? -42.780 -15.504 51.609 1.00 82.12 123 ALA A C 1
ATOM 1021 O O . ALA A 1 123 ? -43.030 -15.969 52.719 1.00 82.12 123 ALA A O 1
ATOM 1022 N N . GLY A 1 124 ? -43.719 -15.388 50.661 1.00 82.38 124 GLY A N 1
ATOM 1023 C CA . GLY A 1 124 ? -45.101 -15.837 50.853 1.00 82.38 124 GLY A CA 1
ATOM 1024 C C . GLY A 1 124 ? -45.208 -17.342 51.132 1.00 82.38 124 GLY A C 1
ATOM 1025 O O . GLY A 1 124 ? -45.940 -17.752 52.033 1.00 82.38 124 GLY A O 1
ATOM 1026 N N . HIS A 1 125 ? -44.426 -18.168 50.428 1.00 84.81 125 HIS A N 1
ATOM 1027 C CA . HIS A 1 125 ? -44.380 -19.618 50.668 1.00 84.81 125 HIS A CA 1
ATOM 1028 C C . HIS A 1 125 ? -43.818 -19.949 52.051 1.00 84.81 125 HIS A C 1
ATOM 1030 O O . HIS A 1 125 ? -44.373 -20.787 52.765 1.00 84.81 125 HIS A O 1
ATOM 1036 N N . LEU A 1 126 ? -42.752 -19.264 52.463 1.00 85.06 126 LEU A N 1
ATOM 1037 C CA . LEU A 1 126 ? -42.175 -19.437 53.793 1.00 85.06 126 LEU A CA 1
ATOM 1038 C C . LEU A 1 126 ? -43.123 -18.990 54.898 1.00 85.06 126 LEU A C 1
ATOM 1040 O O . LEU A 1 126 ? -43.226 -19.670 55.914 1.00 85.06 126 LEU A O 1
ATOM 1044 N N . GLN A 1 127 ? -43.841 -17.885 54.702 1.00 83.75 127 GLN A N 1
ATOM 1045 C CA . GLN A 1 127 ? -44.835 -17.416 55.660 1.00 83.75 127 GLN A CA 1
ATOM 1046 C C . GLN A 1 127 ? -45.986 -18.418 55.795 1.00 83.75 127 GLN A C 1
ATOM 1048 O O . GLN A 1 127 ? -46.353 -18.763 56.915 1.00 83.75 127 GLN A O 1
ATOM 1053 N N . SER A 1 128 ? -46.507 -18.936 54.679 1.00 85.81 128 SER A N 1
ATOM 1054 C CA . SER A 1 128 ? -47.538 -19.982 54.688 1.00 85.81 128 SER A CA 1
ATOM 1055 C C . SER A 1 128 ? -47.051 -21.257 55.392 1.00 85.81 128 SER A C 1
ATOM 1057 O O . SER A 1 128 ? -47.748 -21.802 56.247 1.00 85.81 128 SER A O 1
ATOM 1059 N N . THR A 1 129 ? -45.814 -21.680 55.118 1.00 87.19 129 THR A N 1
ATOM 1060 C CA . THR A 1 129 ? -45.188 -22.838 55.779 1.00 87.19 129 THR A CA 1
ATOM 1061 C C . THR A 1 129 ? -44.998 -22.599 57.280 1.00 87.19 129 THR A C 1
ATOM 1063 O O . THR A 1 129 ? -45.282 -23.480 58.088 1.00 87.19 129 THR A O 1
ATOM 1066 N N . SER A 1 130 ? -44.570 -21.395 57.669 1.00 85.69 130 SER A N 1
ATOM 1067 C CA . SER A 1 130 ? -44.432 -20.987 59.069 1.00 85.69 130 SER A CA 1
ATOM 1068 C C . SER A 1 130 ? -45.781 -21.017 59.795 1.00 85.69 130 SER A C 1
ATOM 1070 O O . SER A 1 130 ? -45.893 -21.594 60.874 1.00 85.69 130 SER A O 1
ATOM 1072 N N . GLN A 1 131 ? -46.839 -20.481 59.177 1.00 86.94 131 GLN A N 1
ATOM 1073 C CA . GLN A 1 131 ? -48.200 -20.527 59.721 1.00 86.94 131 GLN A CA 1
ATOM 1074 C C . GLN A 1 131 ? -48.709 -21.963 59.890 1.00 86.94 131 GLN A C 1
ATOM 1076 O O . GLN A 1 131 ? -49.286 -22.287 60.929 1.00 86.94 131 GLN A O 1
ATOM 1081 N N . LEU A 1 132 ? -48.469 -22.834 58.904 1.00 88.94 132 LEU A N 1
ATOM 1082 C CA . LEU A 1 132 ? -48.824 -24.251 58.992 1.00 88.94 132 LEU A CA 1
ATOM 1083 C C . LEU A 1 132 ? -48.081 -24.943 60.142 1.00 88.94 132 LEU A C 1
ATOM 1085 O O . LEU A 1 132 ? -48.702 -25.655 60.928 1.00 88.94 132 LEU A O 1
ATOM 1089 N N . LEU A 1 133 ? -46.774 -24.701 60.277 1.00 88.12 133 LEU A N 1
ATOM 1090 C CA . LEU A 1 133 ? -45.975 -25.253 61.368 1.00 88.12 133 LEU A CA 1
ATOM 1091 C C . LEU A 1 133 ? -46.475 -24.759 62.730 1.00 88.12 133 LEU A C 1
ATOM 1093 O O . LEU A 1 133 ? -46.657 -25.565 63.637 1.00 88.12 133 LEU A O 1
ATOM 1097 N N . HIS A 1 134 ? -46.757 -23.461 62.869 1.00 86.94 134 HIS A N 1
ATOM 1098 C CA . HIS A 1 134 ? -47.333 -22.901 64.091 1.00 86.94 134 HIS A CA 1
ATOM 1099 C C . HIS A 1 134 ? -48.671 -23.548 64.444 1.00 86.94 134 HIS A C 1
ATOM 1101 O O . HIS A 1 134 ? -48.871 -23.918 65.598 1.00 86.94 134 HIS A O 1
ATOM 1107 N N . ARG A 1 135 ? -49.556 -23.753 63.461 1.00 89.44 135 ARG A N 1
ATOM 1108 C CA . ARG A 1 135 ? -50.826 -24.456 63.671 1.00 89.44 135 ARG A CA 1
ATOM 1109 C C . ARG A 1 135 ? -50.606 -25.882 64.177 1.00 89.44 135 ARG A C 1
ATOM 1111 O O . ARG A 1 135 ? -51.216 -26.258 65.172 1.00 89.44 135 ARG A O 1
ATOM 1118 N N . LEU A 1 136 ? -49.721 -26.652 63.540 1.00 90.06 136 LEU A N 1
ATOM 1119 C CA . LEU A 1 136 ? -49.400 -28.019 63.968 1.00 90.06 136 LEU A CA 1
ATOM 1120 C C . LEU A 1 136 ? -48.811 -28.056 65.386 1.00 90.06 136 LEU A C 1
ATOM 1122 O O . LEU A 1 136 ? -49.176 -28.919 66.179 1.00 90.06 136 LEU A O 1
ATOM 1126 N N . LEU A 1 137 ? -47.945 -27.099 65.731 1.00 88.31 137 LEU A N 1
ATOM 1127 C CA . LEU A 1 137 ? -47.387 -26.974 67.081 1.00 88.31 137 LEU A CA 1
ATOM 1128 C C . LEU A 1 137 ? -48.461 -26.622 68.119 1.00 88.31 137 LEU A C 1
ATOM 1130 O O . LEU A 1 137 ? -48.431 -27.157 69.225 1.00 88.31 137 LEU A O 1
ATOM 1134 N N . SER A 1 138 ? -49.418 -25.753 67.781 1.00 87.94 138 SER A N 1
ATOM 1135 C CA . SER A 1 138 ? -50.556 -25.432 68.652 1.00 87.94 138 SER A CA 1
ATOM 1136 C C . SER A 1 138 ? -51.487 -26.631 68.848 1.00 87.94 138 SER A C 1
ATOM 1138 O O . SER A 1 138 ? -51.915 -26.886 69.972 1.00 87.94 138 SER A O 1
ATOM 1140 N N . GLU A 1 139 ? -51.770 -27.391 67.786 1.00 92.12 139 GLU A N 1
ATOM 1141 C CA . GLU A 1 139 ? -52.557 -28.629 67.861 1.00 92.12 139 GLU A CA 1
ATOM 1142 C C . GLU A 1 139 ? -51.858 -29.683 68.736 1.00 92.12 139 GLU A C 1
ATOM 1144 O O . GLU A 1 139 ? -52.491 -30.297 69.594 1.00 92.12 139 GLU A O 1
ATOM 1149 N N . GLU A 1 140 ? -50.545 -29.858 68.580 1.00 90.31 140 GLU A N 1
ATOM 1150 C CA . GLU A 1 140 ? -49.748 -30.772 69.403 1.00 90.31 140 GLU A CA 1
ATOM 1151 C C . GLU A 1 140 ? -49.668 -30.315 70.866 1.00 90.31 140 GLU A C 1
ATOM 1153 O O . GLU A 1 140 ? -49.824 -31.125 71.779 1.00 90.31 140 GLU A O 1
ATOM 1158 N N . TYR A 1 141 ? -49.499 -29.015 71.121 1.00 88.88 141 TYR A N 1
ATOM 1159 C CA . TYR A 1 141 ? -49.550 -28.467 72.477 1.00 88.88 141 TYR A CA 1
ATOM 1160 C C . TYR A 1 141 ? -50.910 -28.730 73.136 1.00 88.88 141 TYR A C 1
ATOM 1162 O O . TYR A 1 141 ? -50.962 -29.201 74.271 1.00 88.88 141 TYR A O 1
ATOM 1170 N N . ALA A 1 142 ? -52.016 -28.522 72.414 1.00 89.12 142 ALA A N 1
ATOM 1171 C CA . ALA A 1 142 ? -53.353 -28.833 72.915 1.00 89.12 142 ALA A CA 1
ATOM 1172 C C . ALA A 1 142 ? -53.514 -30.329 73.246 1.00 89.12 142 ALA A C 1
ATOM 1174 O O . ALA A 1 142 ? -54.069 -30.669 74.293 1.00 89.12 142 ALA A O 1
ATOM 1175 N N . ARG A 1 143 ? -52.973 -31.228 72.409 1.00 90.81 143 ARG A N 1
ATOM 1176 C CA . ARG A 1 143 ? -52.948 -32.676 72.689 1.00 90.81 143 ARG A CA 1
ATOM 1177 C C . ARG A 1 143 ? -52.142 -33.002 73.943 1.00 90.81 143 ARG A C 1
ATOM 1179 O O . ARG A 1 143 ? -52.623 -33.772 74.768 1.00 90.81 143 ARG A O 1
ATOM 1186 N N . ARG A 1 144 ? -50.964 -32.398 74.125 1.00 89.25 144 ARG A N 1
ATOM 1187 C CA . ARG A 1 144 ? -50.134 -32.572 75.332 1.00 89.25 144 ARG A CA 1
ATOM 1188 C C . ARG A 1 144 ? -50.843 -32.094 76.590 1.00 89.25 144 ARG A C 1
ATOM 1190 O O . ARG A 1 144 ? -50.824 -32.798 77.594 1.00 89.25 144 ARG A O 1
ATOM 1197 N N . MET A 1 145 ? -51.512 -30.944 76.526 1.00 88.69 145 MET A N 1
ATOM 1198 C CA . MET A 1 145 ? -52.287 -30.419 77.651 1.00 88.69 145 MET A CA 1
ATOM 1199 C C . MET A 1 145 ? -53.474 -31.323 77.987 1.00 88.69 145 MET A C 1
ATOM 1201 O O . MET A 1 145 ? -53.684 -31.638 79.155 1.00 88.69 145 MET A O 1
ATOM 1205 N N . SER A 1 146 ? -54.204 -31.811 76.980 1.00 90.38 146 SER A N 1
ATOM 1206 C CA . SER A 1 146 ? -55.294 -32.771 77.187 1.00 90.38 146 SER A CA 1
ATOM 1207 C C . SER A 1 146 ? -54.789 -34.100 77.762 1.00 90.38 146 SER A C 1
ATOM 1209 O O . SER A 1 146 ? -55.382 -34.631 78.698 1.00 90.38 146 SER A O 1
ATOM 1211 N N . PHE A 1 147 ? -53.660 -34.614 77.267 1.00 91.06 147 PHE A N 1
ATOM 1212 C CA . PHE A 1 147 ? -53.009 -35.805 77.813 1.00 91.06 147 PHE A CA 1
ATOM 1213 C C . PHE A 1 147 ? -52.581 -35.600 79.271 1.00 91.06 147 PHE A C 1
ATOM 1215 O O . PHE A 1 147 ? -52.859 -36.444 80.118 1.00 91.06 147 PHE A O 1
ATOM 1222 N N . SER A 1 148 ? -51.959 -34.461 79.583 1.00 88.44 148 SER A N 1
ATOM 1223 C CA . SER A 1 148 ? -51.559 -34.106 80.946 1.00 88.44 148 SER A CA 1
ATOM 1224 C C . SER A 1 148 ? -52.767 -34.016 81.885 1.00 88.44 148 SER A C 1
ATOM 1226 O O . SER A 1 148 ? -52.719 -34.546 82.990 1.00 88.44 148 SER A O 1
ATOM 1228 N N . GLN A 1 149 ? -53.891 -33.454 81.435 1.00 88.88 149 GLN A N 1
ATOM 1229 C CA . GLN A 1 149 ? -55.124 -33.404 82.227 1.00 88.88 149 GLN A CA 1
ATOM 1230 C C . GLN A 1 149 ? -55.747 -34.789 82.447 1.00 88.88 149 GLN A C 1
ATOM 1232 O O . GLN A 1 149 ? -56.142 -35.118 83.563 1.00 88.88 149 GLN A O 1
ATOM 1237 N N . ASN A 1 150 ? -55.828 -35.607 81.396 1.00 91.25 150 ASN A N 1
ATOM 1238 C CA . ASN A 1 150 ? -56.541 -36.885 81.442 1.00 91.25 150 ASN A CA 1
ATOM 1239 C C . ASN A 1 150 ? -55.716 -38.011 82.076 1.00 91.25 150 ASN A C 1
ATOM 1241 O O . ASN A 1 150 ? -56.261 -38.907 82.713 1.00 91.25 150 ASN A O 1
ATOM 1245 N N . SER A 1 151 ? -54.406 -38.013 81.841 1.00 90.19 151 SER A N 1
ATOM 1246 C CA . SER A 1 151 ? -53.499 -39.115 82.183 1.00 90.19 151 SER A CA 1
ATOM 1247 C C . SER A 1 151 ? -52.315 -38.678 83.043 1.00 90.19 151 SER A C 1
ATOM 1249 O O . SER A 1 151 ? -51.566 -39.526 83.524 1.00 90.19 151 SER A O 1
ATOM 1251 N N . GLY A 1 152 ? -52.123 -37.374 83.260 1.00 84.94 152 GLY A N 1
ATOM 1252 C CA . GLY A 1 152 ? -50.899 -36.875 83.877 1.00 84.94 152 GLY A CA 1
ATOM 1253 C C . GLY A 1 152 ? -50.732 -37.241 85.347 1.00 84.94 152 GLY A C 1
ATOM 1254 O O . GLY A 1 152 ? -49.609 -37.452 85.793 1.00 84.94 152 GLY A O 1
ATOM 1255 N N . ASN A 1 153 ? -51.841 -37.434 86.065 1.00 86.12 153 ASN A N 1
ATOM 1256 C CA . ASN A 1 153 ? -51.839 -37.859 87.469 1.00 86.12 153 ASN A CA 1
ATOM 1257 C C . ASN A 1 153 ? -51.243 -39.264 87.683 1.00 86.12 153 ASN A C 1
ATOM 1259 O O . ASN A 1 153 ? -50.925 -39.619 88.814 1.00 86.12 153 ASN A O 1
ATOM 1263 N N . TYR A 1 154 ? -51.097 -40.063 86.619 1.00 88.62 154 TYR A N 1
ATOM 1264 C CA . TYR A 1 154 ? -50.530 -41.414 86.679 1.00 88.62 154 TYR A CA 1
ATOM 1265 C C . TYR A 1 154 ? -49.026 -41.463 86.375 1.00 88.62 154 TYR A C 1
ATOM 1267 O O . TYR A 1 154 ? -48.436 -42.542 86.410 1.00 88.62 154 TYR A O 1
ATOM 1275 N N . LEU A 1 155 ? -48.396 -40.329 86.055 1.00 86.38 155 LEU A N 1
ATOM 1276 C CA . LEU A 1 155 ? -46.975 -40.261 85.713 1.00 86.38 155 LEU A CA 1
ATOM 1277 C C . LEU A 1 155 ? -46.188 -39.474 86.769 1.00 86.38 155 LEU A C 1
ATOM 1279 O O . LEU A 1 155 ? -46.725 -38.628 87.482 1.00 86.38 155 LEU A O 1
ATOM 1283 N N . LEU A 1 156 ? -44.882 -39.740 86.855 1.00 86.62 156 LEU A N 1
ATOM 1284 C CA . LEU A 1 156 ? -43.974 -39.026 87.755 1.00 86.62 156 LEU A CA 1
ATOM 1285 C C . LEU A 1 156 ? -43.906 -37.538 87.380 1.00 86.62 156 LEU A C 1
ATOM 1287 O O . LEU A 1 156 ? -43.790 -37.192 86.203 1.00 86.62 156 LEU A O 1
ATOM 1291 N N . HIS A 1 157 ? -43.905 -36.658 88.382 1.00 80.19 157 HIS A N 1
ATOM 1292 C CA . HIS A 1 157 ? -43.906 -35.201 88.195 1.00 80.19 157 HIS A CA 1
ATOM 1293 C C . HIS A 1 157 ? -42.764 -34.697 87.285 1.00 80.19 157 HIS A C 1
ATOM 1295 O O . HIS A 1 157 ? -42.951 -33.789 86.478 1.00 80.19 157 HIS A O 1
ATOM 1301 N N . GLU A 1 158 ? -41.589 -35.324 87.348 1.00 82.94 158 GLU A N 1
ATOM 1302 C CA . GLU A 1 158 ? -40.442 -34.997 86.488 1.00 82.94 158 GLU A CA 1
ATOM 1303 C C . GLU A 1 158 ? -40.761 -35.195 85.001 1.00 82.94 158 GLU A C 1
ATOM 1305 O O . GLU A 1 158 ? -40.422 -34.347 84.174 1.00 82.94 158 GLU A O 1
ATOM 1310 N N . THR A 1 159 ? -41.501 -36.253 84.657 1.00 81.69 159 THR A N 1
ATOM 1311 C CA . THR A 1 159 ? -41.917 -36.518 83.272 1.00 81.69 159 THR A CA 1
ATOM 1312 C C . THR A 1 159 ? -42.983 -35.535 82.785 1.00 81.69 159 THR A C 1
ATOM 1314 O O . THR A 1 159 ? -43.001 -35.195 81.604 1.00 81.69 159 THR A O 1
ATOM 1317 N N . MET A 1 160 ? -43.813 -34.997 83.688 1.00 81.44 160 MET A N 1
ATOM 1318 C CA . MET A 1 160 ? -44.830 -33.990 83.355 1.00 81.44 160 MET A CA 1
ATOM 1319 C C . MET A 1 160 ? -44.232 -32.664 82.884 1.00 81.44 160 MET A C 1
ATOM 1321 O O . MET A 1 160 ? -44.806 -32.018 82.007 1.00 81.44 160 MET A O 1
ATOM 1325 N N . SER A 1 161 ? -43.064 -32.279 83.406 1.00 80.19 161 SER A N 1
ATOM 1326 C CA . SER A 1 161 ? -42.379 -31.035 83.019 1.00 80.19 161 SER A CA 1
ATOM 1327 C C . SER A 1 161 ? -42.018 -30.977 81.526 1.00 80.19 161 SER A C 1
ATOM 1329 O O . SER A 1 161 ? -42.020 -29.909 80.914 1.00 80.19 161 SER A O 1
ATOM 1331 N N . ILE A 1 162 ? -41.773 -32.137 80.909 1.00 81.69 162 ILE A N 1
ATOM 1332 C CA . ILE A 1 162 ? -41.434 -32.250 79.487 1.00 81.69 162 ILE A CA 1
ATOM 1333 C C . ILE A 1 162 ? -42.668 -31.952 78.624 1.00 81.69 162 ILE A C 1
ATOM 1335 O O . ILE A 1 162 ? -42.570 -31.249 77.617 1.00 81.69 162 ILE A O 1
ATOM 1339 N N . PHE A 1 163 ? -43.842 -32.440 79.035 1.00 78.69 163 PHE A N 1
ATOM 1340 C CA . PHE A 1 163 ? -45.092 -32.265 78.291 1.00 78.69 163 PHE A CA 1
ATOM 1341 C C . PHE A 1 163 ? -45.685 -30.860 78.425 1.00 78.69 163 PHE A C 1
ATOM 1343 O O . PHE A 1 163 ? -46.349 -30.402 77.496 1.00 78.69 163 PHE A O 1
ATOM 1350 N N . SER A 1 164 ? -45.428 -30.174 79.542 1.00 78.56 164 SER A N 1
ATOM 1351 C CA . SER A 1 164 ? -45.919 -28.815 79.805 1.00 78.56 164 SER A CA 1
ATOM 1352 C C . SER A 1 164 ? -45.006 -27.711 79.265 1.00 78.56 164 SER A C 1
ATOM 1354 O O . SER A 1 164 ? -45.428 -26.554 79.181 1.00 78.56 164 SER A O 1
ATOM 1356 N N . SER A 1 165 ? -43.779 -28.049 78.855 1.00 82.38 165 SER A N 1
ATOM 1357 C CA . SER A 1 165 ? -42.861 -27.088 78.244 1.00 82.38 165 SER A CA 1
ATOM 1358 C C . SER A 1 165 ? -43.377 -26.601 76.875 1.00 82.38 165 SER A C 1
ATOM 1360 O O . SER A 1 165 ? -43.806 -27.412 76.044 1.00 82.38 165 SER A O 1
ATOM 1362 N N . PRO A 1 166 ? -43.365 -25.280 76.607 1.00 77.19 166 PRO A N 1
ATOM 1363 C CA . PRO A 1 166 ? -43.743 -24.757 75.302 1.00 77.19 166 PRO A CA 1
ATOM 1364 C C . PRO A 1 166 ? -42.702 -25.149 74.250 1.00 77.19 166 PRO A C 1
ATOM 1366 O O . PRO A 1 166 ? -41.500 -25.189 74.518 1.00 77.19 166 PRO A O 1
ATOM 1369 N N . PHE A 1 167 ? -43.158 -25.401 73.023 1.00 79.75 167 PHE A N 1
ATOM 1370 C CA . PHE A 1 167 ? -42.246 -25.637 71.909 1.00 79.75 167 PHE A CA 1
ATOM 1371 C C . PHE A 1 167 ? -41.398 -24.390 71.606 1.00 79.75 167 PHE A C 1
ATOM 1373 O O . PHE A 1 167 ? -41.905 -23.268 71.693 1.00 79.75 167 PHE A O 1
ATOM 1380 N N . PRO A 1 168 ? -40.131 -24.558 71.189 1.00 77.81 168 PRO A N 1
ATOM 1381 C CA . PRO A 1 168 ? -39.322 -23.441 70.718 1.00 77.81 168 PRO A CA 1
ATOM 1382 C C . PRO A 1 168 ? -39.966 -22.792 69.483 1.00 77.81 168 PRO A C 1
ATOM 1384 O O . PRO A 1 168 ? -40.394 -23.478 68.554 1.00 77.81 168 PRO A O 1
ATOM 1387 N N . SER A 1 169 ? -40.038 -21.458 69.460 1.00 73.00 169 SER A N 1
ATOM 1388 C CA . SER A 1 169 ? -40.583 -20.720 68.315 1.00 73.00 169 SER A CA 1
ATOM 1389 C C . SER A 1 169 ? -39.679 -20.883 67.088 1.00 73.00 169 SER A C 1
ATOM 1391 O O . SER A 1 169 ? -38.523 -20.451 67.112 1.00 73.00 169 SER A O 1
ATOM 1393 N N . PHE A 1 170 ? -40.205 -21.454 66.004 1.00 72.81 170 PHE A N 1
ATOM 1394 C CA . PHE A 1 170 ? -39.530 -21.485 64.707 1.00 72.81 170 PHE A CA 1
ATOM 1395 C C . PHE A 1 170 ? -39.977 -20.296 63.858 1.00 72.81 170 PHE A C 1
ATOM 1397 O O . PHE A 1 170 ? -41.117 -20.250 63.416 1.00 72.81 170 PHE A O 1
ATOM 1404 N N . ASP A 1 171 ? -39.074 -19.345 63.609 1.00 70.38 171 ASP A N 1
ATOM 1405 C CA . ASP A 1 171 ? -39.338 -18.214 62.717 1.00 70.38 171 ASP A CA 1
ATOM 1406 C C . ASP A 1 171 ? -38.361 -18.216 61.535 1.00 70.38 171 ASP A C 1
ATOM 1408 O O . ASP A 1 171 ? -37.197 -17.814 61.642 1.00 70.38 171 ASP A O 1
ATOM 1412 N N . PHE A 1 172 ? -38.848 -18.696 60.391 1.00 69.81 172 PHE A N 1
ATOM 1413 C CA . PHE A 1 172 ? -38.082 -18.746 59.147 1.00 69.81 172 PHE A CA 1
ATOM 1414 C C . PHE A 1 172 ? -37.867 -17.359 58.524 1.00 69.81 172 PHE A C 1
ATOM 1416 O O . PHE A 1 172 ? -36.917 -17.184 57.761 1.00 69.81 172 PHE A O 1
ATOM 1423 N N . THR A 1 173 ? -38.696 -16.362 58.857 1.00 67.25 173 THR A N 1
ATOM 1424 C CA . THR A 1 173 ? -38.652 -15.044 58.203 1.00 67.25 173 THR A CA 1
ATOM 1425 C C . THR A 1 173 ? -37.428 -14.231 58.624 1.00 67.25 173 THR A C 1
ATOM 1427 O O . THR A 1 173 ? -36.711 -13.717 57.769 1.00 67.25 173 THR A O 1
ATOM 1430 N N . LYS A 1 174 ? -37.068 -14.256 59.914 1.00 69.06 174 LYS A N 1
ATOM 1431 C CA . LYS A 1 174 ? -35.874 -13.572 60.453 1.00 69.06 174 LYS A CA 1
ATOM 1432 C C . LYS A 1 174 ? -34.542 -14.031 59.856 1.00 69.06 174 LYS A C 1
ATOM 1434 O O . LYS A 1 174 ? -33.540 -13.326 59.981 1.00 69.06 174 LYS A O 1
ATOM 1439 N N . ARG A 1 175 ? -34.490 -15.227 59.258 1.00 65.44 175 ARG A N 1
ATOM 1440 C CA . ARG A 1 175 ? -33.267 -15.758 58.636 1.00 65.44 175 ARG A CA 1
ATOM 1441 C C . ARG A 1 175 ? -33.096 -15.308 57.187 1.00 65.44 175 ARG A C 1
ATOM 1443 O O . ARG A 1 175 ? -31.954 -15.212 56.749 1.00 65.44 175 ARG A O 1
ATOM 1450 N N . LEU A 1 176 ? -34.176 -14.992 56.468 1.00 64.12 176 LEU A N 1
ATOM 1451 C CA . LEU A 1 176 ? -34.080 -14.530 55.077 1.00 64.12 176 LEU A CA 1
ATOM 1452 C C . LEU A 1 176 ? -33.544 -13.107 54.957 1.00 64.12 176 LEU A C 1
ATOM 1454 O O . LEU A 1 176 ? -32.764 -12.831 54.049 1.00 64.12 176 LEU A O 1
ATOM 1458 N N . ASP A 1 177 ? -33.901 -12.228 55.890 1.00 63.78 177 ASP A N 1
ATOM 1459 C CA . ASP A 1 177 ? -33.463 -10.827 55.868 1.00 63.78 177 ASP A CA 1
ATOM 1460 C C . ASP A 1 177 ? -31.947 -10.662 56.065 1.00 63.78 177 ASP A C 1
ATOM 1462 O O . ASP A 1 177 ? -31.401 -9.594 55.805 1.00 63.78 177 ASP A O 1
ATOM 1466 N N . ARG A 1 178 ? -31.247 -11.724 56.490 1.00 62.66 178 ARG A N 1
ATOM 1467 C CA . ARG A 1 178 ? -29.794 -11.727 56.713 1.00 62.66 178 ARG A CA 1
ATOM 1468 C C . ARG A 1 178 ? -28.964 -12.181 55.508 1.00 62.66 178 ARG A C 1
ATOM 1470 O O . ARG A 1 178 ? -27.746 -12.055 55.567 1.00 62.66 178 ARG A O 1
ATOM 1477 N N . ILE A 1 179 ? -29.577 -12.746 54.465 1.00 60.75 179 ILE A N 1
ATOM 1478 C CA . ILE A 1 179 ? -28.843 -13.406 53.365 1.00 60.75 179 ILE A CA 1
ATOM 1479 C C . ILE A 1 179 ? -28.551 -12.451 52.193 1.00 60.75 179 ILE A C 1
ATOM 1481 O O . ILE A 1 179 ? -27.631 -12.713 51.425 1.00 60.75 179 ILE A O 1
ATOM 1485 N N . ASP A 1 180 ? -29.244 -11.313 52.085 1.00 53.06 180 ASP A N 1
ATOM 1486 C CA . ASP A 1 180 ? -29.020 -10.358 50.992 1.00 53.06 180 ASP A CA 1
ATOM 1487 C C . ASP A 1 180 ? -28.272 -9.091 51.445 1.00 53.06 180 ASP A C 1
ATOM 1489 O O . ASP A 1 180 ? -28.715 -8.424 52.386 1.00 53.06 180 ASP A O 1
ATOM 1493 N N . PRO A 1 181 ? -27.221 -8.653 50.722 1.00 52.03 181 PRO A N 1
ATOM 1494 C CA . PRO A 1 181 ? -26.827 -7.253 50.738 1.00 52.03 181 PRO A CA 1
ATOM 1495 C C . PRO A 1 181 ? -27.965 -6.439 50.107 1.00 52.03 181 PRO A C 1
ATOM 1497 O O . PRO A 1 181 ? -28.261 -6.569 48.919 1.00 52.03 181 PRO A O 1
ATOM 1500 N N . LEU A 1 182 ? -28.641 -5.624 50.920 1.00 47.22 182 LEU A N 1
ATOM 1501 C CA . LEU A 1 182 ? -29.707 -4.723 50.487 1.00 47.22 182 LEU A CA 1
ATOM 1502 C C . LEU A 1 182 ? -29.211 -3.774 49.385 1.00 47.22 182 LEU A C 1
ATOM 1504 O O . LEU A 1 182 ? -28.756 -2.667 49.657 1.00 47.22 182 LEU A O 1
ATOM 1508 N N . ILE A 1 183 ? -29.414 -4.142 48.124 1.00 50.94 183 ILE A N 1
ATOM 1509 C CA . ILE A 1 183 ? -29.725 -3.141 47.109 1.00 50.94 183 ILE A CA 1
ATOM 1510 C C . ILE A 1 183 ? -31.222 -2.887 47.279 1.00 50.94 183 ILE A C 1
ATOM 1512 O O . ILE A 1 183 ? -32.060 -3.636 46.784 1.00 50.94 183 ILE A O 1
ATOM 1516 N N . SER A 1 184 ? -31.574 -1.891 48.094 1.00 44.75 184 SER A N 1
ATOM 1517 C CA . SER A 1 184 ? -32.961 -1.461 48.295 1.00 44.75 184 SER A CA 1
ATOM 1518 C C . SER A 1 184 ? -33.496 -0.843 47.000 1.00 44.75 184 SER A C 1
ATOM 1520 O O . SER A 1 184 ? -33.449 0.368 46.807 1.00 44.75 184 SER A O 1
ATOM 1522 N N . VAL A 1 185 ? -34.037 -1.679 46.118 1.00 49.19 185 VAL A N 1
ATOM 1523 C CA . VAL A 1 185 ? -34.736 -1.263 44.885 1.00 49.19 185 VAL A CA 1
ATOM 1524 C C . VAL A 1 185 ? -36.178 -0.828 45.178 1.00 49.19 185 VAL A C 1
ATOM 1526 O O . VAL A 1 185 ? -36.877 -0.310 44.318 1.00 49.19 185 VAL A O 1
ATOM 1529 N N . SER A 1 186 ? -36.626 -0.965 46.428 1.00 46.06 186 SER A N 1
ATOM 1530 C CA . SER A 1 186 ? -37.923 -0.494 46.933 1.00 46.06 186 SER A CA 1
ATOM 1531 C C . SER A 1 186 ? -38.136 1.024 46.821 1.00 46.06 186 SER A C 1
ATOM 1533 O O . SER A 1 186 ? -39.232 1.499 47.097 1.00 46.06 186 SER A O 1
ATOM 1535 N N . SER A 1 187 ? -37.129 1.793 46.397 1.00 47.03 187 SER A N 1
ATOM 1536 C CA . SER A 1 187 ? -37.269 3.208 46.044 1.00 47.03 187 SER A CA 1
ATOM 1537 C C . SER A 1 187 ? -37.581 3.464 44.563 1.00 47.03 187 SER A C 1
ATOM 1539 O O . SER A 1 187 ? -37.911 4.599 44.242 1.00 47.03 187 SER A O 1
ATOM 1541 N N . LEU A 1 188 ? -37.542 2.464 43.676 1.00 45.78 188 LEU A N 1
ATOM 1542 C CA . LEU A 1 188 ? -37.859 2.604 42.247 1.00 45.78 188 LEU A CA 1
ATOM 1543 C C . LEU A 1 188 ? -39.259 2.047 41.948 1.00 45.78 188 LEU A C 1
ATOM 1545 O O . LEU A 1 188 ? -39.420 1.090 41.196 1.00 45.78 188 LEU A O 1
ATOM 1549 N N . SER A 1 189 ? -40.298 2.612 42.569 1.00 48.81 189 SER A N 1
ATOM 1550 C CA . SER A 1 189 ? -41.659 2.407 42.065 1.00 48.81 189 SER A CA 1
ATOM 1551 C C . SER A 1 189 ? -41.806 3.122 40.716 1.00 48.81 189 SER A C 1
ATOM 1553 O O . SER A 1 189 ? -41.212 4.178 40.501 1.00 48.81 189 SER A O 1
ATOM 1555 N N . SER A 1 190 ? -42.603 2.558 39.805 1.00 45.66 190 SER A N 1
ATOM 1556 C CA . SER A 1 190 ? -42.910 3.155 38.493 1.00 45.66 190 SER A CA 1
ATOM 1557 C C . SER A 1 190 ? -43.440 4.590 38.619 1.00 45.66 190 SER A C 1
ATOM 1559 O O . SER A 1 190 ? -43.091 5.449 37.815 1.00 45.66 190 SER A O 1
ATOM 1561 N N . GLU A 1 191 ? -44.191 4.875 39.687 1.00 51.12 191 GLU A N 1
ATOM 1562 C CA . GLU A 1 191 ? -44.636 6.228 40.034 1.00 51.12 191 GLU A CA 1
ATOM 1563 C C . GLU A 1 191 ? -43.471 7.146 40.403 1.00 51.12 191 GLU A C 1
ATOM 1565 O O . GLU A 1 191 ? -43.489 8.296 40.002 1.00 51.12 191 GLU A O 1
ATOM 1570 N N . ARG A 1 192 ? -42.411 6.665 41.069 1.00 45.94 192 ARG A N 1
ATOM 1571 C CA . ARG A 1 192 ? -41.220 7.472 41.387 1.00 45.94 192 ARG A CA 1
ATOM 1572 C C . ARG A 1 192 ? -40.265 7.625 40.202 1.00 45.94 192 ARG A C 1
ATOM 1574 O O . ARG A 1 192 ? -39.464 8.547 40.213 1.00 45.94 192 ARG A O 1
ATOM 1581 N N . LEU A 1 193 ? -40.340 6.770 39.182 1.00 48.44 193 LEU A N 1
ATOM 1582 C CA . LEU A 1 193 ? -39.603 6.917 37.916 1.00 48.44 193 LEU A CA 1
ATOM 1583 C C . LEU A 1 193 ? -40.280 7.952 36.999 1.00 48.44 193 LEU A C 1
ATOM 1585 O O . LEU A 1 193 ? -39.594 8.792 36.419 1.00 48.44 193 LEU A O 1
ATOM 1589 N N . GLU A 1 194 ? -41.617 7.973 36.954 1.00 51.31 194 GLU A N 1
ATOM 1590 C CA . GLU A 1 194 ? -42.392 9.052 36.321 1.00 51.31 194 GLU A CA 1
ATOM 1591 C C . GLU A 1 194 ? -42.349 10.359 37.125 1.00 51.31 194 GLU A C 1
ATOM 1593 O O . GLU A 1 194 ? -42.259 11.439 36.541 1.00 51.31 194 GLU A O 1
ATOM 1598 N N . GLU A 1 195 ? -42.351 10.284 38.459 1.00 47.75 195 GLU A N 1
ATOM 1599 C CA . GLU A 1 195 ? -42.186 11.440 39.336 1.00 47.75 195 GLU A CA 1
ATOM 1600 C C . GLU A 1 195 ? -40.734 11.932 39.319 1.00 47.75 195 GLU A C 1
ATOM 1602 O O . GLU A 1 195 ? -40.547 13.131 39.324 1.00 47.75 195 GLU A O 1
ATOM 1607 N N . MET A 1 196 ? -39.695 11.098 39.177 1.00 45.69 196 MET A N 1
ATOM 1608 C CA . MET A 1 196 ? -38.321 11.587 38.950 1.00 45.69 196 MET A CA 1
ATOM 1609 C C . MET A 1 196 ? -38.153 12.226 37.569 1.00 45.69 196 MET A C 1
ATOM 1611 O O . MET A 1 196 ? -37.483 13.246 37.479 1.00 45.69 196 MET A O 1
ATOM 1615 N N . ASN A 1 197 ? -38.808 11.723 36.518 1.00 45.94 197 ASN A N 1
ATOM 1616 C CA . ASN A 1 197 ? -38.830 12.402 35.215 1.00 45.94 197 ASN A CA 1
ATOM 1617 C C . ASN A 1 197 ? -39.638 13.718 35.231 1.00 45.94 197 ASN A C 1
ATOM 1619 O O . ASN A 1 197 ? -39.397 14.590 34.400 1.00 45.94 197 ASN A O 1
ATOM 1623 N N . LYS A 1 198 ? -40.586 13.884 36.168 1.00 48.81 198 LYS A N 1
ATOM 1624 C CA . LYS A 1 198 ? -41.365 15.126 36.367 1.00 48.81 198 LYS A CA 1
ATOM 1625 C C . LYS A 1 198 ? -40.776 16.087 37.409 1.00 48.81 198 LYS A C 1
ATOM 1627 O O . LYS A 1 198 ? -41.027 17.283 37.322 1.00 48.81 198 LYS A O 1
ATOM 1632 N N . LYS A 1 199 ? -40.032 15.582 38.395 1.00 44.22 199 LYS A N 1
ATOM 1633 C CA . LYS A 1 199 ? -39.504 16.303 39.573 1.00 44.22 199 LYS A CA 1
ATOM 1634 C C . LYS A 1 199 ? -38.000 16.580 39.453 1.00 44.22 199 LYS A C 1
ATOM 1636 O O . LYS A 1 199 ? -37.502 17.432 40.174 1.00 44.22 199 LYS A O 1
ATOM 1641 N N . TYR A 1 200 ? -37.313 15.930 38.505 1.00 42.38 200 TYR A N 1
ATOM 1642 C CA . TYR A 1 200 ? -35.972 16.277 38.027 1.00 42.38 200 TYR A CA 1
ATOM 1643 C C . TYR A 1 200 ? -35.951 16.438 36.494 1.00 42.38 200 TYR A C 1
ATOM 1645 O O . TYR A 1 200 ? -35.490 15.541 35.783 1.00 42.38 200 TYR A O 1
ATOM 1653 N N . PRO A 1 201 ? -36.372 17.586 35.936 1.00 47.72 201 PRO A N 1
ATOM 1654 C CA . PRO A 1 201 ? -35.874 17.995 34.631 1.00 47.72 201 PRO A CA 1
ATOM 1655 C C . PRO A 1 201 ? -34.401 18.397 34.802 1.00 47.72 201 PRO A C 1
ATOM 1657 O O . PRO A 1 201 ? -34.126 19.562 35.011 1.00 47.72 201 PRO A O 1
ATOM 1660 N N . LEU A 1 202 ? -33.467 17.435 34.780 1.00 45.22 202 LEU A N 1
ATOM 1661 C CA . LEU A 1 202 ? -32.017 17.663 34.934 1.00 45.22 202 LEU A CA 1
ATOM 1662 C C . LEU A 1 202 ? -31.616 18.600 36.106 1.00 45.22 202 LEU A C 1
ATOM 1664 O O . LEU A 1 202 ? -31.556 19.810 35.958 1.00 45.22 202 LEU A O 1
ATOM 1668 N N . LEU A 1 203 ? -31.203 17.987 37.223 1.00 43.44 203 LEU A N 1
ATOM 1669 C CA . LEU A 1 203 ? -30.422 18.580 38.325 1.00 43.44 203 LEU A CA 1
ATOM 1670 C C . LEU A 1 203 ? -30.982 19.857 38.990 1.00 43.44 203 LEU A C 1
ATOM 1672 O O . LEU A 1 203 ? -30.646 20.966 38.596 1.00 43.44 203 LEU A O 1
ATOM 1676 N N . ASP A 1 204 ? -31.637 19.680 40.141 1.00 40.44 204 ASP A N 1
ATOM 1677 C CA . ASP A 1 204 ? -31.565 20.657 41.236 1.00 40.44 204 ASP A CA 1
ATOM 1678 C C . ASP A 1 204 ? -30.777 20.022 42.393 1.00 40.44 204 ASP A C 1
ATOM 1680 O O . ASP A 1 204 ? -31.207 19.052 43.025 1.00 40.44 204 ASP A O 1
ATOM 1684 N N . VAL A 1 205 ? -29.561 20.531 42.585 1.00 44.00 205 VAL A N 1
ATOM 1685 C CA . VAL A 1 205 ? -28.590 20.163 43.623 1.00 44.00 205 VAL A CA 1
ATOM 1686 C C . VAL A 1 205 ? -28.734 21.145 44.792 1.00 44.00 205 VAL A C 1
ATOM 1688 O O . VAL A 1 205 ? -29.019 22.322 44.588 1.00 44.00 205 VAL A O 1
ATOM 1691 N N . ASP A 1 206 ? -28.529 20.657 46.019 1.00 41.66 206 ASP A N 1
ATOM 1692 C CA . ASP A 1 206 ? -28.583 21.398 47.291 1.00 41.66 206 ASP A CA 1
ATOM 1693 C C . ASP A 1 206 ? -27.938 22.803 47.239 1.00 41.66 206 ASP A C 1
ATOM 1695 O O . ASP A 1 206 ? -26.712 22.965 47.239 1.00 41.66 206 ASP A O 1
ATOM 1699 N N . ILE A 1 207 ? -28.788 23.833 47.302 1.00 45.72 207 ILE A N 1
ATOM 1700 C CA . ILE A 1 207 ? -28.459 25.270 47.229 1.00 45.72 207 ILE A CA 1
ATOM 1701 C C . ILE A 1 207 ? -27.519 25.733 48.365 1.00 45.72 207 ILE A C 1
ATOM 1703 O O . ILE A 1 207 ? -26.794 26.717 48.222 1.00 45.72 207 ILE A O 1
ATOM 1707 N N . SER A 1 208 ? -27.441 25.005 49.479 1.00 41.12 208 SER A N 1
ATOM 1708 C CA . SER A 1 208 ? -26.619 25.381 50.641 1.00 41.12 208 SER A CA 1
ATOM 1709 C C . SER A 1 208 ? -25.142 24.981 50.510 1.00 41.12 208 SER A C 1
ATOM 1711 O O . SER A 1 208 ? -24.289 25.637 51.100 1.00 41.12 208 SER A O 1
ATOM 1713 N N . LYS A 1 209 ? -24.818 23.944 49.720 1.00 48.31 209 LYS A N 1
ATOM 1714 C CA . LYS A 1 209 ? -23.424 23.591 49.360 1.00 48.31 209 LYS A CA 1
ATOM 1715 C C . LYS A 1 209 ? -22.998 24.248 48.045 1.00 48.31 209 LYS A C 1
ATOM 1717 O O . LYS A 1 209 ? -21.849 24.662 47.907 1.00 48.31 209 LYS A O 1
ATOM 1722 N N . LEU A 1 210 ? -23.964 24.483 47.155 1.00 41.38 210 LEU A N 1
ATOM 1723 C CA . LEU A 1 210 ? -23.795 25.297 45.958 1.00 41.38 210 LEU A CA 1
ATOM 1724 C C . LEU A 1 210 ? -23.522 26.770 46.250 1.00 41.38 210 LEU A C 1
ATOM 1726 O O . LEU A 1 210 ? -22.946 27.406 45.395 1.00 41.38 210 LEU A O 1
ATOM 1730 N N . SER A 1 211 ? -23.854 27.351 47.406 1.00 41.06 211 SER A N 1
ATOM 1731 C CA . SER A 1 211 ? -23.514 28.765 47.663 1.00 41.06 211 SER A CA 1
ATOM 1732 C C . SER A 1 211 ? -22.011 29.001 47.871 1.00 41.06 211 SER A C 1
ATOM 1734 O O . SER A 1 211 ? -21.524 30.089 47.572 1.00 41.06 211 SER A O 1
ATOM 1736 N N . GLN A 1 212 ? -21.278 27.995 48.353 1.00 46.94 212 GLN A N 1
ATOM 1737 C CA . GLN A 1 212 ? -19.829 28.070 48.570 1.00 46.94 212 GLN A CA 1
ATOM 1738 C C . GLN A 1 212 ? -19.055 27.595 47.326 1.00 46.94 212 GLN A C 1
ATOM 1740 O O . GLN A 1 212 ? -18.005 28.139 46.993 1.00 46.94 212 GLN A O 1
ATOM 1745 N N . GLU A 1 213 ? -19.625 26.659 46.559 1.00 47.59 213 GLU A N 1
ATOM 1746 C CA . GLU A 1 213 ? -19.151 26.331 45.210 1.00 47.59 213 GLU A CA 1
ATOM 1747 C C . GLU A 1 213 ? -19.563 27.376 44.157 1.00 47.59 213 GLU A C 1
ATOM 1749 O O . GLU A 1 213 ? -18.850 27.529 43.178 1.00 47.59 213 GLU A O 1
ATOM 1754 N N . ALA A 1 214 ? -20.622 28.172 44.351 1.00 45.69 214 ALA A N 1
ATOM 1755 C CA . ALA A 1 214 ? -21.052 29.245 43.444 1.00 45.69 214 ALA A CA 1
ATOM 1756 C C . ALA A 1 214 ? -20.195 30.506 43.550 1.00 45.69 214 ALA A C 1
ATOM 1758 O O . ALA A 1 214 ? -20.149 31.263 42.586 1.00 45.69 214 ALA A O 1
ATOM 1759 N N . GLU A 1 215 ? -19.498 30.752 44.661 1.00 50.47 215 GLU A N 1
ATOM 1760 C CA . GLU A 1 215 ? -18.434 31.766 44.686 1.00 50.47 215 GLU A CA 1
ATOM 1761 C C . GLU A 1 215 ? -17.226 31.302 43.861 1.00 50.47 215 GLU A C 1
ATOM 1763 O O . GLU A 1 215 ? -16.774 32.033 42.980 1.00 50.47 215 GLU A O 1
ATOM 1768 N N . ASN A 1 216 ? -16.812 30.040 44.017 1.00 51.41 216 ASN A N 1
ATOM 1769 C CA . ASN A 1 216 ? -15.735 29.443 43.219 1.00 51.41 216 ASN A CA 1
ATOM 1770 C C . ASN A 1 216 ? -16.117 29.278 41.729 1.00 51.41 216 ASN A C 1
ATOM 1772 O O . ASN A 1 216 ? -15.282 29.450 40.843 1.00 51.41 216 ASN A O 1
ATOM 1776 N N . VAL A 1 217 ? -17.392 29.009 41.425 1.00 50.31 217 VAL A N 1
ATOM 1777 C CA . VAL A 1 217 ? -17.948 28.941 40.064 1.00 50.31 217 VAL A CA 1
ATOM 1778 C C . VAL A 1 217 ? -18.247 30.333 39.510 1.00 50.31 217 VAL A C 1
ATOM 1780 O O . VAL A 1 217 ? -18.147 30.494 38.307 1.00 50.31 217 VAL A O 1
ATOM 1783 N N . LYS A 1 218 ? -18.515 31.375 40.310 1.00 50.47 218 LYS A N 1
ATOM 1784 C CA . LYS A 1 218 ? -18.546 32.773 39.823 1.00 50.47 218 LYS A CA 1
ATOM 1785 C C . LYS A 1 218 ? -17.153 33.262 39.437 1.00 50.47 218 LYS A C 1
ATOM 1787 O O . LYS A 1 218 ? -17.011 33.987 38.454 1.00 50.47 218 LYS A O 1
ATOM 1792 N N . GLU A 1 219 ? -16.122 32.835 40.159 1.00 51.34 219 GLU A N 1
ATOM 1793 C CA . GLU A 1 219 ? -14.728 33.106 39.802 1.00 51.34 219 GLU A CA 1
ATOM 1794 C C . GLU A 1 219 ? -14.268 32.265 38.592 1.00 51.34 219 GLU A C 1
ATOM 1796 O O . GLU A 1 219 ? -13.544 32.758 37.726 1.00 51.34 219 GLU A O 1
ATOM 1801 N N . GLY A 1 220 ? -14.785 31.038 38.451 1.00 48.19 220 GLY A N 1
ATOM 1802 C CA . GLY A 1 220 ? -14.667 30.218 37.238 1.00 48.19 220 GLY A CA 1
ATOM 1803 C C . GLY A 1 220 ? -15.479 30.738 36.041 1.00 48.19 220 GLY A C 1
ATOM 1804 O O . GLY A 1 220 ? -15.012 30.652 34.911 1.00 48.19 220 GLY A O 1
ATOM 1805 N N . ALA A 1 221 ? -16.649 31.339 36.269 1.00 49.94 221 ALA A N 1
ATOM 1806 C CA . ALA A 1 221 ? -17.535 31.904 35.252 1.00 49.94 221 ALA A CA 1
ATOM 1807 C C . ALA A 1 221 ? -16.983 33.214 34.690 1.00 49.94 221 ALA A C 1
ATOM 1809 O O . ALA A 1 221 ? -17.093 33.432 33.493 1.00 49.94 221 ALA A O 1
ATOM 1810 N N . ARG A 1 222 ? -16.298 34.032 35.503 1.00 54.03 222 ARG A N 1
ATOM 1811 C CA . ARG A 1 222 ? -15.523 35.179 34.994 1.00 54.03 222 ARG A CA 1
ATOM 1812 C C . ARG A 1 222 ? -14.375 34.725 34.084 1.00 54.03 222 ARG A C 1
ATOM 1814 O O . ARG A 1 222 ? -14.174 35.302 33.023 1.00 54.03 222 ARG A O 1
ATOM 1821 N N . LYS A 1 223 ? -13.693 33.624 34.427 1.00 55.62 223 LYS A N 1
ATOM 1822 C CA . LYS A 1 223 ? -12.665 33.004 33.565 1.00 55.62 223 LYS A CA 1
ATOM 1823 C C . LYS A 1 223 ? -13.252 32.331 32.314 1.00 55.62 223 LYS A C 1
ATOM 1825 O O . LYS A 1 223 ? -12.590 32.296 31.281 1.00 55.62 223 LYS A O 1
ATOM 1830 N N . LEU A 1 224 ? -14.484 31.823 32.382 1.00 49.38 224 LEU A N 1
ATOM 1831 C CA . LEU A 1 224 ? -15.221 31.264 31.242 1.00 49.38 224 LEU A CA 1
ATOM 1832 C C . LEU A 1 224 ? -15.817 32.347 30.336 1.00 49.38 224 LEU A C 1
ATOM 1834 O O . LEU A 1 224 ? -15.813 32.143 29.133 1.00 49.38 224 LEU A O 1
ATOM 1838 N N . GLU A 1 225 ? -16.253 33.497 30.853 1.00 55.06 225 GLU A N 1
ATOM 1839 C CA . GLU A 1 225 ? -16.663 34.660 30.047 1.00 55.06 225 GLU A CA 1
ATOM 1840 C C . GLU A 1 225 ? -15.474 35.258 29.286 1.00 55.06 225 GLU A C 1
ATOM 1842 O O . GLU A 1 225 ? -15.595 35.578 28.102 1.00 55.06 225 GLU A O 1
ATOM 1847 N N . ASP A 1 226 ? -14.303 35.342 29.922 1.00 53.94 226 ASP A N 1
ATOM 1848 C CA . ASP A 1 226 ? -13.065 35.738 29.244 1.00 53.94 226 ASP A CA 1
ATOM 1849 C C . ASP A 1 226 ? -12.609 34.666 28.235 1.00 53.94 226 ASP A C 1
ATOM 1851 O O . ASP A 1 226 ? -12.175 34.988 27.126 1.00 53.94 226 ASP A O 1
ATOM 1855 N N . GLY A 1 227 ? -12.808 33.382 28.555 1.00 52.28 227 GLY A N 1
ATOM 1856 C CA . GLY A 1 227 ? -12.606 32.265 27.630 1.00 52.28 227 GLY A CA 1
ATOM 1857 C C . GLY A 1 227 ? -13.586 32.255 26.451 1.00 52.28 227 GLY A C 1
ATOM 1858 O O . GLY A 1 227 ? -13.190 31.927 25.337 1.00 52.28 227 GLY A O 1
ATOM 1859 N N . GLN A 1 228 ? -14.837 32.668 26.652 1.00 51.84 228 GLN A N 1
ATOM 1860 C CA . GLN A 1 228 ? -15.890 32.723 25.636 1.00 51.84 228 GLN A CA 1
ATOM 1861 C C . GLN A 1 228 ? -15.704 33.927 24.707 1.00 51.84 228 GLN A C 1
ATOM 1863 O O . GLN A 1 228 ? -15.905 33.795 23.502 1.00 51.84 228 GLN A O 1
ATOM 1868 N N . LYS A 1 229 ? -15.194 35.055 25.222 1.00 59.03 229 LYS A N 1
ATOM 1869 C CA . LYS A 1 229 ? -14.681 36.161 24.395 1.00 59.03 229 LYS A CA 1
ATOM 1870 C C . LYS A 1 229 ? -13.450 35.742 23.589 1.00 59.03 229 LYS A C 1
ATOM 1872 O O . LYS A 1 229 ? -13.341 36.099 22.417 1.00 59.03 229 LYS A O 1
ATOM 1877 N N . GLY A 1 230 ? -12.564 34.931 24.173 1.00 62.00 230 GLY A N 1
ATOM 1878 C CA . GLY A 1 230 ? -11.456 34.293 23.455 1.00 62.00 230 GLY A CA 1
ATOM 1879 C C . GLY A 1 230 ? -11.930 33.328 22.362 1.00 62.00 230 GLY A C 1
ATOM 1880 O O . GLY A 1 230 ? -11.374 33.315 21.267 1.00 62.00 230 GLY A O 1
ATOM 1881 N N . LEU A 1 231 ? -13.003 32.575 22.615 1.00 55.94 231 LEU A N 1
ATOM 1882 C CA . LEU A 1 231 ? -13.588 31.628 21.663 1.00 55.94 231 LEU A CA 1
ATOM 1883 C C . LEU A 1 231 ? -14.361 32.332 20.540 1.00 55.94 231 LEU A C 1
ATOM 1885 O O . LEU A 1 231 ? -14.303 31.892 19.395 1.00 55.94 231 LEU A O 1
ATOM 1889 N N . GLU A 1 232 ? -15.038 33.447 20.824 1.00 64.50 232 GLU A N 1
ATOM 1890 C CA . GLU A 1 232 ? -15.642 34.309 19.801 1.00 64.50 232 GLU A CA 1
ATOM 1891 C C . GLU A 1 232 ? -14.583 35.011 18.947 1.00 64.50 232 GLU A C 1
ATOM 1893 O O . GLU A 1 232 ? -14.753 35.108 17.730 1.00 64.50 232 GLU A O 1
ATOM 1898 N N . ALA A 1 233 ? -13.475 35.461 19.546 1.00 66.94 233 ALA A N 1
ATOM 1899 C CA . ALA A 1 233 ? -12.342 36.007 18.805 1.00 66.94 233 ALA A CA 1
ATOM 1900 C C . ALA A 1 233 ? -11.698 34.934 17.912 1.00 66.94 233 ALA A C 1
ATOM 1902 O O . ALA A 1 233 ? -11.520 35.169 16.718 1.00 66.94 233 ALA A O 1
ATOM 1903 N N . ALA A 1 234 ? -11.470 33.728 18.440 1.00 63.84 234 ALA A N 1
ATOM 1904 C CA . ALA A 1 234 ? -10.956 32.590 17.680 1.00 63.84 234 ALA A CA 1
ATOM 1905 C C . ALA A 1 234 ? -11.939 32.109 16.598 1.00 63.84 234 ALA A C 1
ATOM 1907 O O . ALA A 1 234 ? -11.520 31.710 15.516 1.00 63.84 234 ALA A O 1
ATOM 1908 N N . SER A 1 235 ? -13.252 32.182 16.838 1.00 67.75 235 SER A N 1
ATOM 1909 C CA . SER A 1 235 ? -14.281 31.849 15.845 1.00 67.75 235 SER A CA 1
ATOM 1910 C C . SER A 1 235 ? -14.353 32.889 14.724 1.00 67.75 235 SER A C 1
ATOM 1912 O O . SER A 1 235 ? -14.468 32.520 13.553 1.00 67.75 235 SER A O 1
ATOM 1914 N N . LYS A 1 236 ? -14.222 34.183 15.047 1.00 74.44 236 LYS A N 1
ATOM 1915 C CA . LYS A 1 236 ? -14.090 35.253 14.045 1.00 74.44 236 LYS A CA 1
ATOM 1916 C C . LYS A 1 236 ? -12.789 35.120 13.253 1.00 74.44 236 LYS A C 1
ATOM 1918 O O . LYS A 1 236 ? -12.810 35.291 12.038 1.00 74.44 236 LYS A O 1
ATOM 1923 N N . GLU A 1 237 ? -11.688 34.751 13.903 1.00 74.56 237 GLU A N 1
ATOM 1924 C CA . GLU A 1 237 ? -10.407 34.492 13.239 1.00 74.56 237 GLU A CA 1
ATOM 1925 C C . GLU A 1 237 ? -10.470 33.251 12.335 1.00 74.56 237 GLU A C 1
ATOM 1927 O O . GLU A 1 237 ? -9.985 33.288 11.209 1.00 74.56 237 GLU A O 1
ATOM 1932 N N . MET A 1 238 ? -11.137 32.180 12.772 1.00 66.19 238 MET A N 1
ATOM 1933 C CA . MET A 1 238 ? -11.398 30.985 11.962 1.00 66.19 238 MET A CA 1
ATOM 1934 C C . MET A 1 238 ? -12.260 31.300 10.741 1.00 66.19 238 MET A C 1
ATOM 1936 O O . MET A 1 238 ? -11.919 30.872 9.645 1.00 66.19 238 MET A O 1
ATOM 1940 N N . LYS A 1 239 ? -13.330 32.092 10.893 1.00 76.25 239 LYS A N 1
ATOM 1941 C CA . LYS A 1 239 ? -14.136 32.550 9.749 1.00 76.25 239 LYS A CA 1
ATOM 1942 C C . LYS A 1 239 ? -13.313 33.389 8.776 1.00 76.25 239 LYS A C 1
ATOM 1944 O O . LYS A 1 239 ? -13.384 33.155 7.577 1.00 76.25 239 LYS A O 1
ATOM 1949 N N . LYS A 1 240 ? -12.472 34.295 9.281 1.00 78.31 240 LYS A N 1
ATOM 1950 C CA . LYS A 1 240 ? -11.568 35.092 8.443 1.00 78.31 240 LYS A CA 1
ATOM 1951 C C . LYS A 1 240 ? -10.548 34.215 7.701 1.00 78.31 240 LYS A C 1
ATOM 1953 O O . LYS A 1 240 ? -10.357 34.394 6.505 1.00 78.31 240 LYS A O 1
ATOM 1958 N N . LYS A 1 241 ? -9.955 33.220 8.371 1.00 76.38 241 LYS A N 1
ATOM 1959 C CA . LYS A 1 241 ? -9.050 32.238 7.743 1.00 76.38 241 LYS A CA 1
ATOM 1960 C C . LYS A 1 241 ? -9.766 31.353 6.727 1.00 76.38 241 LYS A C 1
ATOM 1962 O O . LYS A 1 241 ? -9.167 30.973 5.729 1.00 76.38 241 LYS A O 1
ATOM 1967 N N . GLN A 1 242 ? -11.037 31.041 6.957 1.00 70.62 242 GLN A N 1
ATOM 1968 C CA . GLN A 1 242 ? -11.855 30.284 6.018 1.00 70.62 242 GLN A CA 1
ATOM 1969 C C . GLN A 1 242 ? -12.172 31.105 4.760 1.00 70.62 242 GLN A C 1
ATOM 1971 O O . GLN A 1 242 ? -12.009 30.598 3.656 1.00 70.62 242 GLN A O 1
ATOM 1976 N N . GLU A 1 243 ? -12.497 32.391 4.902 1.00 78.56 243 GLU A N 1
ATOM 1977 C CA . GLU A 1 243 ? -12.659 33.310 3.765 1.00 78.56 243 GLU A CA 1
ATOM 1978 C C . GLU A 1 243 ? -11.337 33.540 3.003 1.00 78.56 243 GLU A C 1
ATOM 1980 O O . GLU A 1 243 ? -11.324 33.589 1.772 1.00 78.56 243 GLU A O 1
ATOM 1985 N N . GLU A 1 244 ? -10.203 33.647 3.704 1.00 76.12 244 GLU A N 1
ATOM 1986 C CA . GLU A 1 244 ? -8.869 33.716 3.085 1.00 76.12 244 GLU A CA 1
ATOM 1987 C C . GLU A 1 244 ? -8.516 32.416 2.346 1.00 76.12 244 GLU A C 1
ATOM 1989 O O . GLU A 1 244 ? -7.961 32.458 1.244 1.00 76.12 244 GLU A O 1
ATOM 1994 N N . PHE A 1 245 ? -8.896 31.263 2.901 1.00 74.06 245 PHE A N 1
ATOM 1995 C CA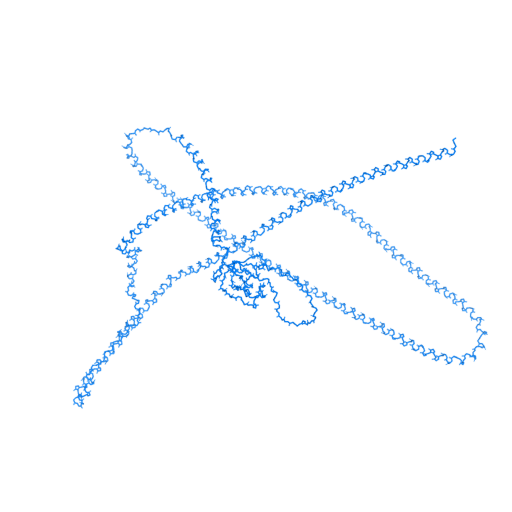 . PHE A 1 245 ? -8.719 29.967 2.257 1.00 74.06 245 PHE A CA 1
ATOM 1996 C C . PHE A 1 245 ? -9.567 29.850 0.986 1.00 74.06 245 PHE A C 1
ATOM 1998 O O . PHE A 1 245 ? -9.028 29.491 -0.059 1.00 74.06 245 PHE A O 1
ATOM 2005 N N . GLU A 1 246 ? -10.844 30.235 1.028 1.00 78.62 246 GLU A N 1
ATOM 2006 C CA . GLU A 1 246 ? -11.733 30.243 -0.142 1.00 78.62 246 GLU A CA 1
ATOM 2007 C C . GLU A 1 246 ? -11.217 31.174 -1.252 1.00 78.62 246 GLU A C 1
ATOM 2009 O O . GLU A 1 246 ? -11.236 30.810 -2.433 1.00 78.62 246 GLU A O 1
ATOM 2014 N N . ARG A 1 247 ? -10.665 32.343 -0.892 1.00 77.75 247 ARG A N 1
ATOM 2015 C CA . ARG A 1 247 ? -9.987 33.236 -1.849 1.00 77.75 247 ARG A CA 1
ATOM 2016 C C . ARG A 1 247 ? -8.730 32.595 -2.439 1.00 77.75 247 ARG A C 1
ATOM 2018 O O . ARG A 1 247 ? -8.525 32.680 -3.649 1.00 77.75 247 ARG A O 1
ATOM 2025 N N . SER A 1 248 ? -7.923 31.913 -1.624 1.00 73.38 248 SER A N 1
ATOM 2026 C CA . SER A 1 248 ? -6.727 31.202 -2.100 1.00 73.38 248 SER A CA 1
ATOM 2027 C C . SER A 1 248 ? -7.073 30.021 -3.019 1.00 73.38 248 SER A C 1
ATOM 2029 O O . SER A 1 248 ? -6.386 29.777 -4.012 1.00 73.38 248 SER A O 1
ATOM 2031 N N . GLU A 1 249 ? -8.179 29.323 -2.750 1.00 77.44 249 GLU A N 1
ATOM 2032 C CA . GLU A 1 249 ? -8.670 28.221 -3.573 1.00 77.44 249 GLU A CA 1
ATOM 2033 C C . GLU A 1 249 ? -9.196 28.733 -4.920 1.00 77.44 249 GLU A C 1
ATOM 2035 O O . GLU A 1 249 ? -8.925 28.133 -5.963 1.00 77.44 249 GLU A O 1
ATOM 2040 N N . ALA A 1 250 ? -9.893 29.873 -4.924 1.00 76.56 250 ALA A N 1
ATOM 2041 C CA . ALA A 1 250 ? -10.321 30.544 -6.148 1.00 76.56 250 ALA A CA 1
ATOM 2042 C C . ALA A 1 250 ? -9.121 30.995 -7.003 1.00 76.56 250 ALA A C 1
ATOM 2044 O O . ALA A 1 250 ? -9.120 30.802 -8.221 1.00 76.56 250 ALA A O 1
ATOM 2045 N N . GLU A 1 251 ? -8.065 31.522 -6.379 1.00 79.56 251 GLU A N 1
ATOM 2046 C CA . GLU A 1 251 ? -6.836 31.915 -7.076 1.00 79.56 251 GLU A CA 1
ATOM 2047 C C . GLU A 1 251 ? -6.073 30.699 -7.636 1.00 79.56 251 GLU A C 1
ATOM 2049 O O . GLU A 1 251 ? -5.576 30.735 -8.764 1.00 79.56 251 GLU A O 1
ATOM 2054 N N . LEU A 1 252 ? -6.034 29.582 -6.902 1.00 72.88 252 LEU A N 1
ATOM 2055 C CA . LEU A 1 252 ? -5.460 28.320 -7.382 1.00 72.88 252 LEU A CA 1
ATOM 2056 C C . LEU A 1 252 ? -6.273 27.703 -8.524 1.00 72.88 252 LEU A C 1
ATOM 2058 O O . LEU A 1 252 ? -5.683 27.176 -9.468 1.00 72.88 252 LEU A O 1
ATOM 2062 N N . LYS A 1 253 ? -7.608 27.787 -8.478 1.00 79.75 253 LYS A N 1
ATOM 2063 C CA . LYS A 1 253 ? -8.476 27.375 -9.593 1.00 79.75 253 LYS A CA 1
ATOM 2064 C C . LYS A 1 253 ? -8.207 28.214 -10.838 1.00 79.75 253 LYS A C 1
ATOM 2066 O O . LYS A 1 253 ? -8.094 27.647 -11.921 1.00 79.75 253 LYS A O 1
ATOM 2071 N N . LYS A 1 254 ? -8.014 29.528 -10.682 1.00 84.69 254 LYS A N 1
ATOM 2072 C CA . LYS A 1 254 ? -7.635 30.420 -11.785 1.00 84.69 254 LYS A CA 1
ATOM 2073 C C . LYS A 1 254 ? -6.268 30.050 -12.375 1.00 84.69 254 LYS A C 1
ATOM 2075 O O . LYS A 1 254 ? -6.174 29.839 -13.578 1.00 84.69 254 LYS A O 1
ATOM 2080 N N . LYS A 1 255 ? -5.243 29.847 -11.537 1.00 81.12 255 LYS A N 1
ATOM 2081 C CA . LYS A 1 255 ? -3.904 29.407 -11.984 1.00 81.12 255 LYS A CA 1
ATOM 2082 C C . LYS A 1 255 ? -3.921 28.027 -12.650 1.00 81.12 255 LYS A C 1
ATOM 2084 O O . LYS A 1 255 ? -3.170 27.795 -13.591 1.00 81.12 255 LYS A O 1
ATOM 2089 N N . ARG A 1 256 ? -4.780 27.106 -12.194 1.00 76.75 256 ARG A N 1
ATOM 2090 C CA . ARG A 1 256 ? -4.986 25.808 -12.861 1.00 76.75 256 ARG A CA 1
ATOM 2091 C C . ARG A 1 256 ? -5.608 25.963 -14.242 1.00 76.75 256 ARG A C 1
ATOM 2093 O O . ARG A 1 256 ? -5.135 25.306 -15.159 1.00 76.75 256 ARG A O 1
ATOM 2100 N N . ALA A 1 257 ? -6.619 26.816 -14.387 1.00 79.00 257 ALA A N 1
ATOM 2101 C CA . ALA A 1 257 ? -7.243 27.078 -15.681 1.00 79.00 257 ALA A CA 1
ATOM 2102 C C . ALA A 1 257 ? -6.245 27.713 -16.666 1.00 79.00 257 ALA A C 1
ATOM 2104 O O . ALA A 1 257 ? -6.126 27.253 -17.797 1.00 79.00 257 ALA A O 1
ATOM 2105 N N . GLU A 1 258 ? -5.458 28.694 -16.213 1.00 83.44 258 GLU A N 1
ATOM 2106 C CA . GLU A 1 258 ? -4.393 29.320 -17.013 1.00 83.44 258 GLU A CA 1
ATOM 2107 C C . GLU A 1 258 ? -3.318 28.298 -17.438 1.00 83.44 258 GLU A C 1
ATOM 2109 O O . GLU A 1 258 ? -2.903 28.269 -18.596 1.00 83.44 258 GLU A O 1
ATOM 2114 N N . PHE A 1 259 ? -2.915 27.399 -16.533 1.00 79.31 259 PHE A N 1
ATOM 2115 C CA . PHE A 1 259 ? -1.966 26.326 -16.844 1.00 79.31 259 PHE A CA 1
ATOM 2116 C C . PHE A 1 259 ? -2.546 25.272 -17.802 1.00 79.31 259 PHE A C 1
ATOM 2118 O O . PHE A 1 259 ? -1.836 24.769 -18.673 1.00 79.31 259 PHE A O 1
ATOM 2125 N N . GLU A 1 260 ? -3.827 24.921 -17.669 1.00 79.12 260 GLU A N 1
ATOM 2126 C CA . GLU A 1 260 ? -4.502 24.003 -18.592 1.00 79.12 260 GLU A CA 1
ATOM 2127 C C . GLU A 1 260 ? -4.583 24.580 -20.008 1.00 79.12 260 GLU A C 1
ATOM 2129 O O . GLU A 1 260 ? -4.324 23.849 -20.967 1.00 79.12 260 GLU A O 1
ATOM 2134 N N . GLU A 1 261 ? -4.857 25.879 -20.155 1.00 85.44 261 GLU A N 1
ATOM 2135 C CA . GLU A 1 261 ? -4.812 26.545 -21.460 1.00 85.44 261 GLU A CA 1
ATOM 2136 C C . GLU A 1 261 ? -3.394 26.580 -22.045 1.00 85.44 261 GLU A C 1
ATOM 2138 O O . GLU A 1 261 ? -3.209 26.260 -23.223 1.00 85.44 261 GLU A O 1
ATOM 2143 N N . GLU A 1 262 ? -2.371 26.872 -21.234 1.00 83.56 262 GLU A N 1
ATOM 2144 C CA . GLU A 1 262 ? -0.973 26.839 -21.683 1.00 83.56 262 GLU A CA 1
ATOM 2145 C C . GLU A 1 262 ? -0.563 25.431 -22.155 1.00 83.56 262 GLU A C 1
ATOM 2147 O O . GLU A 1 262 ? 0.073 25.262 -23.200 1.00 83.56 262 GLU A O 1
ATOM 2152 N N . MET A 1 263 ? -0.967 24.391 -21.421 1.00 76.19 263 MET A N 1
ATOM 2153 C CA . MET A 1 263 ? -0.689 23.001 -21.786 1.00 76.19 263 MET A CA 1
ATOM 2154 C C . MET A 1 263 ? -1.477 22.548 -23.013 1.00 76.19 263 MET A C 1
ATOM 2156 O O . MET A 1 263 ? -0.973 21.734 -23.791 1.00 76.19 263 MET A O 1
ATOM 2160 N N . LYS A 1 264 ? -2.693 23.062 -23.214 1.00 83.12 264 LYS A N 1
ATOM 2161 C CA . LYS A 1 264 ? -3.474 22.821 -24.429 1.00 83.12 264 LYS A CA 1
ATOM 2162 C C . LYS A 1 264 ? -2.780 23.428 -25.648 1.00 83.12 264 LYS A C 1
ATOM 2164 O O . LYS A 1 264 ? -2.592 22.722 -26.634 1.00 83.12 264 LYS A O 1
ATOM 2169 N N . LYS A 1 265 ? -2.282 24.662 -25.537 1.00 84.69 265 LYS A N 1
ATOM 2170 C CA . LYS A 1 265 ? -1.514 25.323 -26.601 1.00 84.69 265 LYS A CA 1
ATOM 2171 C C . LYS A 1 265 ? -0.232 24.558 -26.955 1.00 84.69 265 LYS A C 1
ATOM 2173 O O . LYS A 1 265 ? 0.027 24.301 -28.125 1.00 84.69 265 LYS A O 1
ATOM 2178 N N . LYS A 1 266 ? 0.518 24.080 -25.953 1.00 79.62 266 LYS A N 1
ATOM 2179 C CA . LYS A 1 266 ? 1.702 23.223 -26.181 1.00 79.62 266 LYS A CA 1
ATOM 2180 C C . LYS A 1 266 ? 1.355 21.892 -26.853 1.00 79.62 266 LYS A C 1
ATOM 2182 O O . LYS A 1 266 ? 2.145 21.383 -27.640 1.00 79.62 266 LYS A O 1
ATOM 2187 N N . ARG A 1 267 ? 0.192 21.302 -26.552 1.00 77.38 267 ARG A N 1
ATOM 2188 C CA . ARG A 1 267 ? -0.270 20.076 -27.229 1.00 77.38 267 ARG A CA 1
ATOM 2189 C C . ARG A 1 267 ? -0.589 20.330 -28.697 1.00 77.38 267 ARG A C 1
ATOM 2191 O O . ARG A 1 267 ? -0.223 19.498 -29.518 1.00 77.38 267 ARG A O 1
ATOM 2198 N N . GLU A 1 268 ? -1.226 21.453 -29.010 1.00 83.88 268 GLU A N 1
ATOM 2199 C CA . GLU A 1 268 ? -1.519 21.856 -30.390 1.00 83.88 268 GLU A CA 1
ATOM 2200 C C . GLU A 1 268 ? -0.219 22.109 -31.179 1.00 83.88 268 GLU A C 1
ATOM 2202 O O . GLU A 1 268 ? -0.066 21.575 -32.275 1.00 83.88 268 GLU A O 1
ATOM 2207 N N . GLU A 1 269 ? 0.770 22.790 -30.586 1.00 80.62 269 GLU A N 1
ATOM 2208 C CA . GLU A 1 269 ? 2.103 22.987 -31.188 1.00 80.62 269 GLU A CA 1
ATOM 2209 C C . GLU A 1 269 ? 2.834 21.655 -31.449 1.00 80.62 269 GLU A C 1
ATOM 2211 O O . GLU A 1 269 ? 3.372 21.437 -32.537 1.00 80.62 269 GLU A O 1
ATOM 2216 N N . ILE A 1 270 ? 2.806 20.720 -30.490 1.00 75.81 270 ILE A N 1
ATOM 2217 C CA . ILE A 1 270 ? 3.396 19.379 -30.655 1.00 75.81 270 ILE A CA 1
ATOM 2218 C C . ILE A 1 270 ? 2.653 18.576 -31.732 1.00 75.81 270 ILE A C 1
ATOM 2220 O O . ILE A 1 270 ? 3.279 17.821 -32.476 1.00 75.81 270 ILE A O 1
ATOM 2224 N N . GLU A 1 271 ? 1.329 18.709 -31.831 1.00 79.94 271 GLU A N 1
ATOM 2225 C CA . GLU A 1 271 ? 0.533 18.013 -32.843 1.00 79.94 271 GLU A CA 1
ATOM 2226 C C . GLU A 1 271 ? 0.832 18.533 -34.258 1.00 79.94 271 GLU A C 1
ATOM 2228 O O . GLU A 1 271 ? 0.950 17.733 -35.190 1.00 79.94 271 GLU A O 1
ATOM 2233 N N . GLU A 1 272 ? 1.019 19.843 -34.431 1.00 83.25 272 GLU A N 1
ATOM 2234 C CA . GLU A 1 272 ? 1.466 20.414 -35.706 1.00 83.25 272 GLU A CA 1
ATOM 2235 C C . GLU A 1 272 ? 2.890 19.975 -36.067 1.00 83.25 272 GLU A C 1
ATOM 2237 O O . GLU A 1 272 ? 3.142 19.562 -37.205 1.00 83.25 272 GLU A O 1
ATOM 2242 N N . GLU A 1 273 ? 3.814 19.969 -35.102 1.00 76.94 273 GLU A N 1
ATOM 2243 C CA . GLU A 1 273 ? 5.184 19.499 -35.325 1.00 76.94 273 GLU A CA 1
ATOM 2244 C C . GLU A 1 273 ? 5.215 17.998 -35.671 1.00 76.94 273 GLU A C 1
ATOM 2246 O O . GLU A 1 273 ? 5.969 17.563 -36.547 1.00 76.94 273 GLU A O 1
ATOM 2251 N N . ALA A 1 274 ? 4.343 17.198 -35.049 1.00 73.88 274 ALA A N 1
ATOM 2252 C CA . ALA A 1 274 ? 4.170 15.783 -35.358 1.00 73.88 274 ALA A CA 1
ATOM 2253 C C . ALA A 1 274 ? 3.566 15.562 -36.753 1.00 73.88 274 ALA A C 1
ATOM 2255 O O . ALA A 1 274 ? 4.028 14.677 -37.477 1.00 73.88 274 ALA A O 1
ATOM 2256 N N . LYS A 1 275 ? 2.581 16.370 -37.173 1.00 79.06 275 LYS A N 1
ATOM 2257 C CA . LYS A 1 275 ? 2.028 16.332 -38.541 1.00 79.06 275 LYS A CA 1
ATOM 2258 C C . LYS A 1 275 ? 3.092 16.683 -39.580 1.00 79.06 275 LYS A C 1
ATOM 2260 O O . LYS A 1 275 ? 3.196 15.988 -40.591 1.00 79.06 275 LYS A O 1
ATOM 2265 N N . LYS A 1 276 ? 3.933 17.685 -39.303 1.00 78.38 276 LYS A N 1
ATOM 2266 C CA . LYS A 1 276 ? 5.054 18.069 -40.170 1.00 78.38 276 LYS A CA 1
ATOM 2267 C C . LYS A 1 276 ? 6.093 16.948 -40.295 1.00 78.38 276 LYS A C 1
ATOM 2269 O O . LYS A 1 276 ? 6.403 16.531 -41.408 1.00 78.38 276 LYS A O 1
ATOM 2274 N N . LYS A 1 277 ? 6.543 16.376 -39.170 1.00 75.31 277 LYS A N 1
ATOM 2275 C CA . LYS A 1 277 ? 7.492 15.242 -39.158 1.00 75.31 277 LYS A CA 1
ATOM 2276 C C . LYS A 1 277 ? 6.920 13.983 -39.812 1.00 75.31 277 LYS A C 1
ATOM 2278 O O . LYS A 1 277 ? 7.654 13.240 -40.458 1.00 75.31 277 LYS A O 1
ATOM 2283 N N . LYS A 1 278 ? 5.612 13.739 -39.685 1.00 74.56 278 LYS A N 1
ATOM 2284 C CA . LYS A 1 278 ? 4.938 12.628 -40.368 1.00 74.56 278 LYS A CA 1
ATOM 2285 C C . LYS A 1 278 ? 4.942 12.814 -41.889 1.00 74.56 278 LYS A C 1
ATOM 2287 O O . LYS A 1 278 ? 5.229 11.856 -42.597 1.00 74.56 278 LYS A O 1
ATOM 2292 N N . GLY A 1 279 ? 4.702 14.033 -42.381 1.00 75.25 279 GLY A N 1
ATOM 2293 C CA . GLY A 1 279 ? 4.821 14.355 -43.808 1.00 75.25 279 GLY A CA 1
ATOM 2294 C C . GLY A 1 279 ? 6.242 14.149 -44.347 1.00 75.25 279 GLY A C 1
ATOM 2295 O O . GLY A 1 279 ? 6.419 13.541 -45.401 1.00 75.25 279 GLY A O 1
ATOM 2296 N N . GLU A 1 280 ? 7.258 14.570 -43.588 1.00 75.12 280 GLU A N 1
ATOM 2297 C CA . GLU A 1 280 ? 8.672 14.355 -43.935 1.00 75.12 280 GLU A CA 1
ATOM 2298 C C . GLU A 1 280 ? 9.046 12.858 -43.954 1.00 75.12 280 GLU A C 1
ATOM 2300 O O . GLU A 1 280 ? 9.756 12.406 -44.857 1.00 75.12 280 GLU A O 1
ATOM 2305 N N . MET A 1 281 ? 8.526 12.060 -43.010 1.00 64.38 281 MET A N 1
ATOM 2306 C CA . MET A 1 281 ? 8.730 10.606 -42.999 1.00 64.38 281 MET A CA 1
ATOM 2307 C C . MET A 1 281 ? 8.022 9.891 -44.155 1.00 64.38 281 MET A C 1
ATOM 2309 O O . MET A 1 281 ? 8.630 9.019 -44.771 1.00 64.38 281 MET A O 1
ATOM 2313 N N . GLU A 1 282 ? 6.787 10.264 -44.500 1.00 70.38 282 GLU A N 1
ATOM 2314 C CA . GLU A 1 282 ? 6.076 9.680 -45.650 1.00 70.38 282 GLU A CA 1
ATOM 2315 C C . GLU A 1 282 ? 6.788 9.993 -46.982 1.00 70.38 282 GLU A C 1
ATOM 2317 O O . GLU A 1 282 ? 6.805 9.164 -47.897 1.00 70.38 282 GLU A O 1
ATOM 2322 N N . GLU A 1 283 ? 7.435 11.158 -47.107 1.00 76.06 283 GLU A N 1
ATOM 2323 C CA . GLU A 1 283 ? 8.259 11.487 -48.276 1.00 76.06 283 GLU A CA 1
ATOM 2324 C C . GLU A 1 283 ? 9.558 10.660 -48.324 1.00 76.06 283 GLU A C 1
ATOM 2326 O O . GLU A 1 283 ? 9.960 10.180 -49.392 1.00 76.06 283 GLU A O 1
ATOM 2331 N N . GLN A 1 284 ? 10.202 10.438 -47.172 1.00 70.25 284 GLN A N 1
ATOM 2332 C CA . GLN A 1 284 ? 11.365 9.552 -47.070 1.00 70.25 284 GLN A CA 1
ATOM 2333 C C . GLN A 1 284 ? 11.010 8.086 -47.351 1.00 70.25 284 GLN A C 1
ATOM 2335 O O . GLN A 1 284 ? 11.778 7.389 -48.016 1.00 70.25 284 GLN A O 1
ATOM 2340 N N . GLU A 1 285 ? 9.842 7.619 -46.913 1.00 68.38 285 GLU A N 1
ATOM 2341 C CA . GLU A 1 285 ? 9.370 6.253 -47.148 1.00 68.38 285 GLU A CA 1
ATOM 2342 C C . GLU A 1 285 ? 9.079 6.014 -48.636 1.00 68.38 285 GLU A C 1
ATOM 2344 O O . GLU A 1 285 ? 9.554 5.030 -49.203 1.00 68.38 285 GLU A O 1
ATOM 2349 N N . LYS A 1 286 ? 8.468 6.986 -49.330 1.00 73.38 286 LYS A N 1
ATOM 2350 C CA . LYS A 1 286 ? 8.305 6.943 -50.797 1.00 73.38 286 LYS A CA 1
ATOM 2351 C C . LYS A 1 286 ? 9.642 6.911 -51.550 1.00 73.38 286 LYS A C 1
ATOM 2353 O O . LYS A 1 286 ? 9.754 6.217 -52.563 1.00 73.38 286 LYS A O 1
ATOM 2358 N N . LYS A 1 287 ? 10.670 7.628 -51.072 1.00 70.56 287 LYS A N 1
ATOM 2359 C CA . LYS A 1 287 ? 12.038 7.555 -51.635 1.00 70.56 287 LYS A CA 1
ATOM 2360 C C . LYS A 1 287 ? 12.673 6.182 -51.387 1.00 70.56 287 LYS A C 1
ATOM 2362 O O . LYS A 1 287 ? 13.324 5.635 -52.276 1.00 70.56 287 LYS A O 1
ATOM 2367 N N . ARG A 1 288 ? 12.438 5.591 -50.214 1.00 65.25 288 ARG A N 1
ATOM 2368 C CA . ARG A 1 288 ? 12.955 4.270 -49.834 1.00 65.25 288 ARG A CA 1
ATOM 2369 C C . ARG A 1 288 ? 12.290 3.130 -50.607 1.00 65.25 288 ARG A C 1
ATOM 2371 O O . ARG A 1 288 ? 12.978 2.190 -50.995 1.00 65.25 288 ARG A O 1
ATOM 2378 N N . ASP A 1 289 ? 10.995 3.228 -50.884 1.00 66.12 289 ASP A N 1
ATOM 2379 C CA . ASP A 1 289 ? 10.266 2.223 -51.663 1.00 66.12 289 ASP A CA 1
ATOM 2380 C C . ASP A 1 289 ? 10.609 2.271 -53.159 1.00 66.12 289 ASP A C 1
ATOM 2382 O O . ASP A 1 289 ? 10.664 1.223 -53.803 1.00 66.12 289 ASP A O 1
ATOM 2386 N N . LYS A 1 290 ? 10.948 3.449 -53.706 1.00 68.69 290 LYS A N 1
ATOM 2387 C CA . LYS A 1 290 ? 11.566 3.551 -55.042 1.00 68.69 290 LYS A CA 1
ATOM 2388 C C . LYS A 1 290 ? 12.917 2.828 -55.103 1.00 68.69 290 LYS A C 1
ATOM 2390 O O . LYS A 1 290 ? 13.122 2.010 -55.993 1.00 68.69 290 LYS A O 1
ATOM 2395 N N . LEU A 1 291 ? 13.786 3.048 -54.114 1.00 63.12 291 LEU A N 1
ATOM 2396 C CA . LEU A 1 291 ? 15.091 2.375 -54.024 1.00 63.12 291 LEU A CA 1
ATOM 2397 C C . LEU A 1 291 ? 14.972 0.858 -53.800 1.00 63.12 291 LEU A C 1
ATOM 2399 O O . LEU A 1 291 ? 15.801 0.095 -54.294 1.00 63.12 291 LEU A O 1
ATOM 2403 N N . LYS A 1 292 ? 13.943 0.395 -53.078 1.00 61.97 292 LYS A N 1
ATOM 2404 C CA . LYS A 1 292 ? 13.671 -1.042 -52.915 1.00 61.97 292 LYS A CA 1
ATOM 2405 C C . LYS A 1 292 ? 13.240 -1.704 -54.220 1.00 61.97 292 LYS A C 1
ATOM 2407 O O . LYS A 1 292 ? 13.742 -2.783 -54.509 1.00 61.97 292 LYS A O 1
ATOM 2412 N N . LYS A 1 293 ? 12.380 -1.060 -55.018 1.00 65.25 293 LYS A N 1
ATOM 2413 C CA . LYS A 1 293 ? 11.973 -1.590 -56.331 1.00 65.25 293 LYS A CA 1
ATOM 2414 C C . LYS A 1 293 ? 13.159 -1.706 -57.294 1.00 65.25 293 LYS A C 1
ATOM 2416 O O . LYS A 1 293 ? 13.342 -2.755 -57.899 1.00 65.25 293 LYS A O 1
ATOM 2421 N N . GLU A 1 294 ? 14.033 -0.700 -57.333 1.00 61.16 294 GLU A N 1
ATOM 2422 C CA . GLU A 1 294 ? 15.282 -0.752 -58.117 1.00 61.16 294 GLU A CA 1
ATOM 2423 C C . GLU A 1 294 ? 16.271 -1.820 -57.597 1.00 61.16 294 GLU A C 1
ATOM 2425 O O . GLU A 1 294 ? 17.047 -2.401 -58.361 1.00 61.16 294 GLU A O 1
ATOM 2430 N N . GLY A 1 295 ? 16.246 -2.107 -56.291 1.00 60.97 295 GLY A N 1
ATOM 2431 C CA . GLY A 1 295 ? 17.032 -3.174 -55.669 1.00 60.97 295 GLY A CA 1
ATOM 2432 C C . GLY A 1 295 ? 16.501 -4.585 -55.951 1.00 60.97 295 GLY A C 1
ATOM 2433 O O . GLY A 1 295 ? 17.297 -5.505 -56.135 1.00 60.97 295 GLY A O 1
ATOM 2434 N N . GLU A 1 296 ? 15.180 -4.769 -56.007 1.00 58.38 296 GLU A N 1
ATOM 2435 C CA . GLU A 1 296 ? 14.539 -6.055 -56.317 1.00 58.38 296 GLU A CA 1
ATOM 2436 C C . GLU A 1 296 ? 14.707 -6.435 -57.795 1.00 58.38 296 GLU A C 1
ATOM 2438 O O . GLU A 1 296 ? 15.082 -7.572 -58.078 1.00 58.38 296 GLU A O 1
ATOM 2443 N N . GLU A 1 297 ? 14.600 -5.476 -58.721 1.00 57.78 297 GLU A N 1
ATOM 2444 C CA . GLU A 1 297 ? 14.876 -5.701 -60.150 1.00 57.78 297 GLU A CA 1
ATOM 2445 C C . GLU A 1 297 ? 16.333 -6.135 -60.401 1.00 57.78 297 GLU A C 1
ATOM 2447 O O . GLU A 1 297 ? 16.598 -7.060 -61.176 1.00 57.78 297 GLU A O 1
ATOM 2452 N N . LYS A 1 298 ? 17.300 -5.556 -59.672 1.00 60.19 298 LYS A N 1
ATOM 2453 C CA . LYS A 1 298 ? 18.703 -6.008 -59.714 1.00 60.19 298 LYS A CA 1
ATOM 2454 C C . LYS A 1 298 ? 18.892 -7.398 -59.105 1.00 60.19 298 LYS A C 1
ATOM 2456 O O . LYS A 1 298 ? 19.681 -8.189 -59.622 1.00 60.19 298 LYS A O 1
ATOM 2461 N N . LYS A 1 299 ? 18.164 -7.730 -58.038 1.00 56.38 299 LYS A N 1
ATOM 2462 C CA . LYS A 1 299 ? 18.274 -9.024 -57.346 1.00 56.38 299 LYS A CA 1
ATOM 2463 C C . LYS A 1 299 ? 17.702 -10.181 -58.168 1.00 56.38 299 LYS A C 1
ATOM 2465 O O . LYS A 1 299 ? 18.258 -11.278 -58.130 1.00 56.38 299 LYS A O 1
ATOM 2470 N N . ASP A 1 300 ? 16.649 -9.935 -58.941 1.00 59.00 300 ASP A N 1
ATOM 2471 C CA . ASP A 1 300 ? 16.076 -10.933 -59.846 1.00 59.00 300 ASP A CA 1
ATOM 2472 C C . ASP A 1 300 ? 16.926 -11.133 -61.111 1.00 59.00 300 ASP A C 1
ATOM 2474 O O . ASP A 1 300 ? 17.035 -12.262 -61.595 1.00 59.00 300 ASP A O 1
ATOM 2478 N N . SER A 1 301 ? 17.636 -10.095 -61.576 1.00 58.94 301 SER A N 1
ATOM 2479 C CA . SER A 1 301 ? 18.650 -10.245 -62.635 1.00 58.94 301 SER A CA 1
ATOM 2480 C C . SER A 1 301 ? 19.839 -11.115 -62.190 1.00 58.94 301 SER A C 1
ATOM 2482 O O . SER A 1 301 ? 20.225 -12.040 -62.903 1.00 58.94 301 SER A O 1
ATOM 2484 N N . LEU A 1 302 ? 20.326 -10.921 -60.956 1.00 58.25 302 LEU A N 1
ATOM 2485 C CA . LEU A 1 302 ? 21.423 -11.701 -60.367 1.00 58.25 302 LEU A CA 1
ATOM 2486 C C . LEU A 1 302 ? 21.041 -13.164 -60.112 1.00 58.25 302 LEU A C 1
ATOM 2488 O O . LEU A 1 302 ? 21.833 -14.063 -60.375 1.00 58.25 302 LEU A O 1
ATOM 2492 N N . LYS A 1 303 ? 19.811 -13.438 -59.656 1.00 61.19 303 LYS A N 1
ATOM 2493 C CA . LYS A 1 303 ? 19.325 -14.819 -59.472 1.00 61.19 303 LYS A CA 1
ATOM 2494 C C . LYS A 1 303 ? 19.167 -15.579 -60.788 1.00 61.19 303 LYS A C 1
ATOM 2496 O O . LYS A 1 303 ? 19.266 -16.807 -60.796 1.00 61.19 303 LYS A O 1
ATOM 2501 N N . LYS A 1 304 ? 18.887 -14.878 -61.891 1.00 66.12 304 LYS A N 1
ATOM 2502 C CA . LYS A 1 304 ? 18.822 -15.481 -63.226 1.00 66.12 304 LYS A CA 1
ATOM 2503 C C . LYS A 1 304 ? 20.224 -15.849 -63.724 1.00 66.12 304 LYS A C 1
ATOM 2505 O O . LYS A 1 304 ? 20.421 -16.978 -64.161 1.00 66.12 304 LYS A O 1
ATOM 2510 N N . GLU A 1 305 ? 21.200 -14.961 -63.538 1.00 67.38 305 GLU A N 1
ATOM 2511 C CA . GLU A 1 305 ? 22.617 -15.226 -63.831 1.00 67.38 305 GLU A CA 1
ATOM 2512 C C . GLU A 1 305 ? 23.201 -16.359 -62.972 1.00 67.38 305 GLU A C 1
ATOM 2514 O O . GLU A 1 305 ? 23.935 -17.210 -63.472 1.00 67.38 305 GLU A O 1
ATOM 2519 N N . GLU A 1 306 ? 22.840 -16.426 -61.688 1.00 67.50 306 GLU A N 1
ATOM 2520 C CA . GLU A 1 306 ? 23.309 -17.470 -60.772 1.00 67.50 306 GLU A CA 1
ATOM 2521 C C . GLU A 1 306 ? 22.766 -18.858 -61.154 1.00 67.50 306 GLU A C 1
ATOM 2523 O O . GLU A 1 306 ? 23.513 -19.839 -61.136 1.00 67.50 306 GLU A O 1
ATOM 2528 N N . ARG A 1 307 ? 21.502 -18.946 -61.599 1.00 69.06 307 ARG A N 1
ATOM 2529 C CA . ARG A 1 307 ? 20.917 -20.193 -62.127 1.00 69.06 307 ARG A CA 1
ATOM 2530 C C . ARG A 1 307 ? 21.560 -20.625 -63.445 1.00 69.06 307 ARG A C 1
ATOM 2532 O O . ARG A 1 307 ? 21.857 -21.806 -63.607 1.00 69.06 307 ARG A O 1
ATOM 2539 N N . GLU A 1 308 ? 21.842 -19.687 -64.349 1.00 71.31 308 GLU A N 1
ATOM 2540 C CA . GLU A 1 308 ? 22.549 -19.976 -65.606 1.00 71.31 308 GLU A CA 1
ATOM 2541 C C . GLU A 1 308 ? 24.007 -20.413 -65.359 1.00 71.31 308 GLU A C 1
ATOM 2543 O O . GLU A 1 308 ? 24.508 -21.335 -66.008 1.00 71.31 308 GLU A O 1
ATOM 2548 N N . ALA A 1 309 ? 24.689 -19.822 -64.374 1.00 68.69 309 ALA A N 1
ATOM 2549 C CA . ALA A 1 309 ? 26.031 -20.231 -63.964 1.00 68.69 309 ALA A CA 1
ATOM 2550 C C . ALA A 1 309 ? 26.046 -21.614 -63.285 1.00 68.69 309 ALA A C 1
ATOM 2552 O O . ALA A 1 309 ? 26.976 -22.403 -63.492 1.00 68.69 309 ALA A O 1
ATOM 2553 N N . GLU A 1 310 ? 25.022 -21.942 -62.495 1.00 72.56 310 GLU A N 1
ATOM 2554 C CA . GLU A 1 310 ? 24.895 -23.250 -61.850 1.00 72.56 310 GLU A CA 1
ATOM 2555 C C . GLU A 1 310 ? 24.590 -24.366 -62.864 1.00 72.56 310 GLU A C 1
ATOM 2557 O O . GLU A 1 310 ? 25.157 -25.459 -62.770 1.00 72.56 310 GLU A O 1
ATOM 2562 N N . GLU A 1 311 ? 23.768 -24.096 -63.881 1.00 71.69 311 GLU A N 1
ATOM 2563 C CA . GLU A 1 311 ? 23.539 -25.036 -64.983 1.00 71.69 311 GLU A CA 1
ATOM 2564 C C . GLU A 1 311 ? 24.804 -25.266 -65.816 1.00 71.69 311 GLU A C 1
ATOM 2566 O O . GLU A 1 311 ? 25.143 -26.419 -66.093 1.00 71.69 311 GLU A O 1
ATOM 2571 N N . ARG A 1 312 ? 25.586 -24.216 -66.105 1.00 72.12 312 ARG A N 1
ATOM 2572 C CA . ARG A 1 312 ? 26.897 -24.358 -66.768 1.00 72.12 312 ARG A CA 1
ATOM 2573 C C . ARG A 1 312 ? 27.873 -25.213 -65.955 1.00 72.12 312 ARG A C 1
ATOM 2575 O O . ARG A 1 312 ? 28.577 -26.042 -66.525 1.00 72.12 312 ARG A O 1
ATOM 2582 N N . ARG A 1 313 ? 27.874 -25.096 -64.621 1.00 70.75 313 ARG A N 1
ATOM 2583 C CA . ARG A 1 313 ? 28.677 -25.967 -63.736 1.00 70.75 313 ARG A CA 1
ATOM 2584 C C . ARG A 1 313 ? 28.202 -27.422 -63.745 1.00 70.75 313 ARG A C 1
ATOM 2586 O O . ARG A 1 313 ? 29.031 -28.324 -63.641 1.00 70.75 313 ARG A O 1
ATOM 2593 N N . LYS A 1 314 ? 26.893 -27.672 -63.864 1.00 74.06 314 LYS A N 1
ATOM 2594 C CA . LYS A 1 314 ? 26.335 -29.033 -63.970 1.00 74.06 314 LYS A CA 1
ATOM 2595 C C . LYS A 1 314 ? 26.662 -29.679 -65.318 1.00 74.06 314 LYS A C 1
ATOM 2597 O O . LYS A 1 314 ? 26.975 -30.865 -65.339 1.00 74.06 314 LYS A O 1
ATOM 2602 N N . VAL A 1 315 ? 26.637 -28.913 -66.410 1.00 73.38 315 VAL A N 1
ATOM 2603 C CA . VAL A 1 315 ? 27.067 -29.377 -67.741 1.00 73.38 315 VAL A CA 1
ATOM 2604 C C . VAL A 1 315 ? 28.564 -29.684 -67.743 1.00 73.38 315 VAL A C 1
ATOM 2606 O O . VAL A 1 315 ? 28.943 -30.795 -68.097 1.00 73.38 315 VAL A O 1
ATOM 2609 N N . TRP A 1 316 ? 29.394 -28.782 -67.214 1.00 73.69 316 TRP A N 1
ATOM 2610 C CA . TRP A 1 316 ? 30.841 -28.995 -67.132 1.00 73.69 316 TRP A CA 1
ATOM 2611 C C . TRP A 1 316 ? 31.219 -30.235 -66.307 1.00 73.69 316 TRP A C 1
ATOM 2613 O O . TRP A 1 316 ? 32.069 -31.012 -66.725 1.00 73.69 316 TRP A O 1
ATOM 2623 N N . LYS A 1 317 ? 30.536 -30.498 -65.182 1.00 72.12 317 LYS A N 1
ATOM 2624 C CA . LYS A 1 317 ? 30.754 -31.730 -64.398 1.00 72.12 317 LYS A CA 1
ATOM 2625 C C . LYS A 1 317 ? 30.362 -33.006 -65.148 1.00 72.12 317 LYS A C 1
ATOM 2627 O O . LYS A 1 317 ? 31.023 -34.025 -64.977 1.00 72.12 317 LYS A O 1
ATOM 2632 N N . ARG A 1 318 ? 29.311 -32.970 -65.977 1.00 72.06 318 ARG A N 1
ATOM 2633 C CA . ARG A 1 318 ? 28.939 -34.115 -66.829 1.00 72.06 318 ARG A CA 1
ATOM 2634 C C . ARG A 1 318 ? 29.968 -34.342 -67.935 1.00 72.06 318 ARG A C 1
ATOM 2636 O O . ARG A 1 318 ? 30.336 -35.485 -68.172 1.00 72.06 318 ARG A O 1
ATOM 2643 N N . GLU A 1 319 ? 30.471 -33.273 -68.548 1.00 76.50 319 GLU A N 1
ATOM 2644 C CA . GLU A 1 319 ? 31.540 -33.346 -69.552 1.00 76.50 319 GLU A CA 1
ATOM 2645 C C . GLU A 1 319 ? 32.868 -33.823 -68.947 1.00 76.50 319 GLU A C 1
ATOM 2647 O O . GLU A 1 319 ? 33.581 -34.609 -69.565 1.00 76.50 319 GLU A O 1
ATOM 2652 N N . GLU A 1 320 ? 33.193 -33.409 -67.720 1.00 75.69 320 GLU A N 1
ATOM 2653 C CA . GLU A 1 320 ? 34.384 -33.862 -66.997 1.00 75.69 320 GLU A CA 1
ATOM 2654 C C . GLU A 1 320 ? 34.282 -35.348 -66.611 1.00 75.69 320 GLU A C 1
ATOM 2656 O O . GLU A 1 320 ? 35.246 -36.100 -66.778 1.00 75.69 320 GLU A O 1
ATOM 2661 N N . GLU A 1 321 ? 33.107 -35.812 -66.170 1.00 74.81 321 GLU A N 1
ATOM 2662 C CA . GLU A 1 321 ? 32.859 -37.236 -65.918 1.00 74.81 321 GLU A CA 1
ATOM 2663 C C . GLU A 1 321 ? 32.852 -38.077 -67.204 1.00 74.81 321 GLU A C 1
ATOM 2665 O O . GLU A 1 321 ? 33.392 -39.185 -67.202 1.00 74.81 321 GLU A O 1
ATOM 2670 N N . GLU A 1 322 ? 32.309 -37.574 -68.316 1.00 76.19 322 GLU A N 1
ATOM 2671 C CA . GLU A 1 322 ? 32.397 -38.246 -69.620 1.00 76.19 322 GLU A CA 1
ATOM 2672 C C . GLU A 1 322 ? 33.829 -38.282 -70.155 1.00 76.19 322 GLU A C 1
ATOM 2674 O O . GLU A 1 322 ? 34.278 -39.321 -70.639 1.00 76.19 322 GLU A O 1
ATOM 2679 N N . ALA A 1 323 ? 34.591 -37.195 -70.019 1.00 73.25 323 ALA A N 1
ATOM 2680 C CA . ALA A 1 323 ? 36.003 -37.163 -70.383 1.00 73.25 323 ALA A CA 1
ATOM 2681 C C . ALA A 1 323 ? 36.822 -38.134 -69.522 1.00 73.25 323 ALA A C 1
ATOM 2683 O O . ALA A 1 323 ? 37.729 -38.801 -70.025 1.00 73.25 323 ALA A O 1
ATOM 2684 N N . LYS A 1 324 ? 36.483 -38.268 -68.234 1.00 76.50 324 LYS A N 1
ATOM 2685 C CA . LYS A 1 324 ? 37.088 -39.258 -67.339 1.00 76.50 324 LYS A CA 1
ATOM 2686 C C . LYS A 1 324 ? 36.738 -40.687 -67.759 1.00 76.50 324 LYS A C 1
ATOM 2688 O O . LYS A 1 324 ? 37.644 -41.512 -67.850 1.00 76.50 324 LYS A O 1
ATOM 2693 N N . LYS A 1 325 ? 35.476 -40.965 -68.104 1.00 78.06 325 LYS A N 1
ATOM 2694 C CA . LYS A 1 325 ? 35.053 -42.271 -68.641 1.00 78.06 325 LYS A CA 1
ATOM 2695 C C . LYS A 1 325 ? 35.771 -42.608 -69.946 1.00 78.06 325 LYS A C 1
ATOM 2697 O O . LYS A 1 325 ? 36.310 -43.702 -70.043 1.00 78.06 325 LYS A O 1
ATOM 2702 N N . ARG A 1 326 ? 35.897 -41.661 -70.882 1.00 73.56 326 ARG A N 1
ATOM 2703 C CA . ARG A 1 326 ? 36.656 -41.846 -72.135 1.00 73.56 326 ARG A CA 1
ATOM 2704 C C . ARG A 1 326 ? 38.144 -42.105 -71.896 1.00 73.56 326 ARG A C 1
ATOM 2706 O O . ARG A 1 326 ? 38.734 -42.929 -72.581 1.00 73.56 326 ARG A O 1
ATOM 2713 N N . ARG A 1 327 ? 38.761 -41.450 -70.904 1.00 74.69 327 ARG A N 1
ATOM 2714 C CA . ARG A 1 327 ? 40.157 -41.726 -70.507 1.00 74.69 327 ARG A CA 1
ATOM 2715 C C . ARG A 1 327 ? 40.323 -43.116 -69.895 1.00 74.69 327 ARG A C 1
ATOM 2717 O O . ARG A 1 327 ? 41.340 -43.762 -70.126 1.00 74.69 327 ARG A O 1
ATOM 2724 N N . GLU A 1 328 ? 39.354 -43.578 -69.110 1.00 75.00 328 GLU A N 1
ATOM 2725 C CA . GLU A 1 328 ? 39.363 -44.935 -68.553 1.00 75.00 328 GLU A CA 1
ATOM 2726 C C . GLU A 1 328 ? 39.091 -46.003 -69.620 1.00 75.00 328 GLU A C 1
ATOM 2728 O O . GLU A 1 328 ? 39.690 -47.072 -69.577 1.00 75.00 328 GLU A O 1
ATOM 2733 N N . GLU A 1 329 ? 38.223 -45.718 -70.586 1.00 76.25 329 GLU A N 1
ATOM 2734 C CA . GLU A 1 329 ? 37.924 -46.601 -71.716 1.00 76.25 329 GLU A CA 1
ATOM 2735 C C . GLU A 1 329 ? 39.127 -46.721 -72.658 1.00 76.25 329 GLU A C 1
ATOM 2737 O O . GLU A 1 329 ? 39.543 -47.835 -72.966 1.00 76.25 329 GLU A O 1
ATOM 2742 N N . TRP A 1 330 ? 39.794 -45.604 -72.969 1.00 74.25 330 TRP A N 1
ATOM 2743 C CA . TRP A 1 330 ? 41.055 -45.604 -73.713 1.00 74.25 330 TRP A CA 1
ATOM 2744 C C . TRP A 1 330 ? 42.157 -46.369 -72.967 1.00 74.25 330 TRP A C 1
ATOM 2746 O O . TRP A 1 330 ? 42.833 -47.197 -73.567 1.00 74.25 330 TRP A O 1
ATOM 2756 N N . LYS A 1 331 ? 42.298 -46.204 -71.643 1.00 76.00 331 LYS A N 1
ATOM 2757 C CA . LYS A 1 331 ? 43.242 -47.023 -70.858 1.00 76.00 331 LYS A CA 1
ATOM 2758 C C . LYS A 1 331 ? 42.932 -48.520 -70.937 1.00 76.00 331 LYS A C 1
ATOM 2760 O O . LYS A 1 331 ? 43.854 -49.320 -71.058 1.00 76.00 331 LYS A O 1
ATOM 2765 N N . ARG A 1 332 ? 41.654 -48.915 -70.904 1.00 74.50 332 ARG A N 1
ATOM 2766 C CA . ARG A 1 332 ? 41.257 -50.326 -71.065 1.00 74.50 332 ARG A CA 1
ATOM 2767 C C . ARG A 1 332 ? 41.545 -50.846 -72.475 1.00 74.50 332 ARG A C 1
ATOM 2769 O O . ARG A 1 332 ? 41.958 -51.995 -72.611 1.00 74.50 332 ARG A O 1
ATOM 2776 N N . GLU A 1 333 ? 41.368 -50.025 -73.509 1.00 74.44 333 GLU A N 1
ATOM 2777 C CA . GLU A 1 333 ? 41.727 -50.375 -74.890 1.00 74.44 333 GLU A CA 1
ATOM 2778 C C . GLU A 1 333 ? 43.243 -50.467 -75.099 1.00 74.44 333 GLU A C 1
ATOM 2780 O O . GLU A 1 333 ? 43.711 -51.390 -75.765 1.00 74.44 333 GLU A O 1
ATOM 2785 N N . GLU A 1 334 ? 44.020 -49.573 -74.488 1.00 73.31 334 GLU A N 1
ATOM 2786 C CA . GLU A 1 334 ? 45.483 -49.582 -74.537 1.00 73.31 334 GLU A CA 1
ATOM 2787 C C . GLU A 1 334 ? 46.047 -50.817 -73.816 1.00 73.31 334 GLU A C 1
ATOM 2789 O O . GLU A 1 334 ? 46.871 -51.539 -74.378 1.00 73.31 334 GLU A O 1
ATOM 2794 N N . GLU A 1 335 ? 45.511 -51.162 -72.640 1.00 72.12 335 GLU A N 1
ATOM 2795 C CA . GLU A 1 335 ? 45.850 -52.399 -71.924 1.00 72.12 335 GLU A CA 1
ATOM 2796 C C . GLU A 1 335 ? 45.407 -53.664 -72.687 1.00 72.12 335 GLU A C 1
ATOM 2798 O O . GLU A 1 335 ? 46.098 -54.687 -72.654 1.00 72.12 335 GLU A O 1
ATOM 2803 N N . ALA A 1 336 ? 44.280 -53.625 -73.407 1.00 69.12 336 ALA A N 1
ATOM 2804 C CA . ALA A 1 336 ? 43.822 -54.732 -74.250 1.00 69.12 336 ALA A CA 1
ATOM 2805 C C . ALA A 1 336 ? 44.681 -54.897 -75.520 1.00 69.12 336 ALA A C 1
ATOM 2807 O O . ALA A 1 336 ? 44.971 -56.026 -75.929 1.00 69.12 336 ALA A O 1
ATOM 2808 N N . ALA A 1 337 ? 45.137 -53.796 -76.120 1.00 65.56 337 ALA A N 1
ATOM 2809 C CA . ALA A 1 337 ? 46.061 -53.793 -77.251 1.00 65.56 337 ALA A CA 1
ATOM 2810 C C . ALA A 1 337 ? 47.473 -54.235 -76.830 1.00 65.56 337 ALA A C 1
ATOM 2812 O O . ALA A 1 337 ? 48.119 -55.006 -77.544 1.00 65.56 337 ALA A O 1
ATOM 2813 N N . GLU A 1 338 ? 47.933 -53.837 -75.642 1.00 62.84 338 GLU A N 1
ATOM 2814 C CA . GLU A 1 338 ? 49.212 -54.264 -75.076 1.00 62.84 338 GLU A CA 1
ATOM 2815 C C . GLU A 1 338 ? 49.196 -55.753 -74.683 1.00 62.84 338 GLU A C 1
ATOM 2817 O O . GLU A 1 338 ? 50.164 -56.470 -74.951 1.00 62.84 338 GLU A O 1
ATOM 2822 N N . LYS A 1 339 ? 48.075 -56.268 -74.154 1.00 64.69 339 LYS A N 1
ATOM 2823 C CA . LYS A 1 339 ? 47.878 -57.710 -73.912 1.00 64.69 339 LYS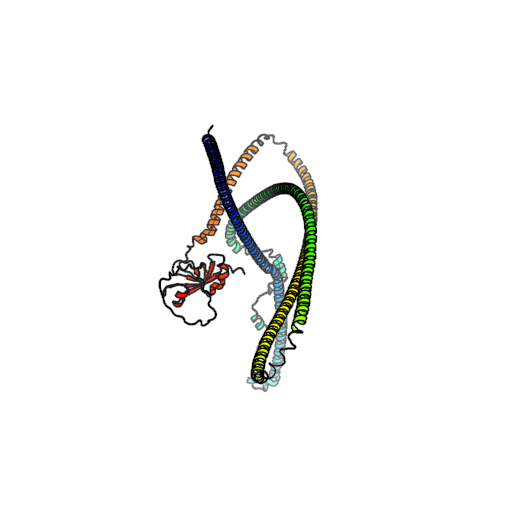 A CA 1
ATOM 2824 C C . LYS A 1 339 ? 47.863 -58.527 -75.207 1.00 64.69 339 LYS A C 1
ATOM 2826 O O . LYS A 1 339 ? 48.476 -59.590 -75.237 1.00 64.69 339 LYS A O 1
ATOM 2831 N N . LYS A 1 340 ? 47.270 -58.024 -76.298 1.00 63.38 340 LYS A N 1
ATOM 2832 C CA . LYS A 1 340 ? 47.353 -58.663 -77.629 1.00 63.38 340 LYS A CA 1
ATOM 2833 C C . LYS A 1 340 ? 48.774 -58.625 -78.218 1.00 63.38 340 LYS A C 1
ATOM 2835 O O . LYS A 1 340 ? 49.191 -59.588 -78.852 1.00 63.38 340 LYS A O 1
ATOM 2840 N N . ARG A 1 341 ? 49.559 -57.573 -77.945 1.00 59.50 341 ARG A N 1
ATOM 2841 C CA . ARG A 1 341 ? 50.980 -57.454 -78.346 1.00 59.50 341 ARG A CA 1
ATOM 2842 C C . ARG A 1 341 ? 51.930 -58.356 -77.549 1.00 59.50 341 ARG A C 1
ATOM 2844 O O . ARG A 1 341 ? 52.945 -58.785 -78.091 1.00 59.50 341 ARG A O 1
ATOM 2851 N N . LYS A 1 342 ? 51.622 -58.626 -76.276 1.00 54.53 342 LYS A N 1
ATOM 2852 C CA . LYS A 1 342 ? 52.416 -59.500 -75.393 1.00 54.53 342 LYS A CA 1
ATOM 2853 C C . LYS A 1 342 ? 52.049 -60.984 -75.543 1.00 54.53 342 LYS A C 1
ATOM 2855 O O . LYS A 1 342 ? 52.951 -61.809 -75.487 1.00 54.53 342 LYS A O 1
ATOM 2860 N N . ALA A 1 343 ? 50.787 -61.313 -75.838 1.00 54.75 343 ALA A N 1
ATOM 2861 C CA . ALA A 1 343 ? 50.353 -62.682 -76.144 1.00 54.75 343 ALA A CA 1
ATOM 2862 C C . ALA A 1 343 ? 50.959 -63.225 -77.455 1.00 54.75 343 ALA A C 1
ATOM 2864 O O . ALA A 1 343 ? 51.346 -64.384 -77.507 1.00 54.75 343 ALA A O 1
ATOM 2865 N N . TRP A 1 344 ? 51.156 -62.372 -78.469 1.00 53.50 344 TRP A N 1
ATOM 2866 C CA . TRP A 1 344 ? 51.792 -62.768 -79.736 1.00 53.50 344 TRP A CA 1
ATOM 2867 C C . TRP A 1 344 ? 53.317 -62.976 -79.629 1.00 53.50 344 TRP A C 1
ATOM 2869 O O . TRP A 1 344 ? 53.895 -63.698 -80.427 1.00 53.50 344 TRP A O 1
ATOM 2879 N N . LYS A 1 345 ? 53.978 -62.386 -78.619 1.00 50.06 345 LYS A N 1
ATOM 2880 C CA . LYS A 1 345 ? 55.428 -62.539 -78.375 1.00 50.06 345 LYS A CA 1
ATOM 2881 C C . LYS A 1 345 ? 55.788 -63.655 -77.389 1.00 50.06 345 LYS A C 1
ATOM 2883 O O . LYS A 1 345 ? 56.937 -64.073 -77.363 1.00 50.06 345 LYS A O 1
ATOM 2888 N N . SER A 1 346 ? 54.841 -64.151 -76.586 1.00 47.94 346 SER A N 1
ATOM 2889 C CA . SER A 1 346 ? 55.087 -65.259 -75.648 1.00 47.94 346 SER A CA 1
ATOM 2890 C C . SER A 1 346 ? 54.677 -66.635 -76.184 1.00 47.94 346 SER A C 1
ATOM 2892 O O . SER A 1 346 ? 55.016 -67.636 -75.565 1.00 47.94 346 SER A O 1
ATOM 2894 N N . GLU A 1 347 ? 53.979 -66.711 -77.322 1.00 50.72 347 GLU A N 1
ATOM 2895 C CA . GLU A 1 347 ? 53.646 -67.975 -78.007 1.00 50.72 347 GLU A CA 1
ATOM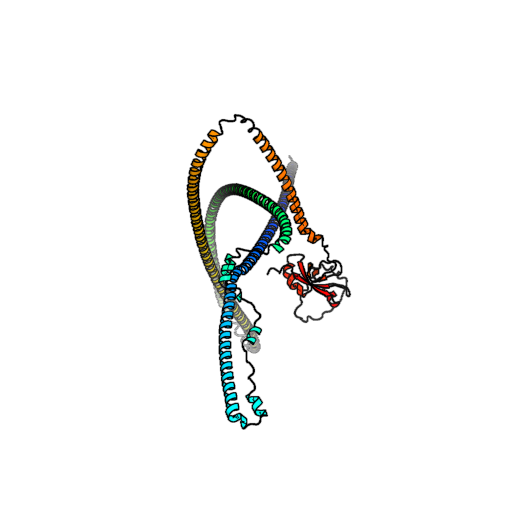 2896 C C . GLU A 1 347 ? 54.791 -68.511 -78.894 1.00 50.72 347 GLU A C 1
ATOM 2898 O O . GLU A 1 347 ? 54.783 -69.683 -79.259 1.00 50.72 347 GLU A O 1
ATOM 2903 N N . GLU A 1 348 ? 55.823 -67.700 -79.166 1.00 48.62 348 GLU A N 1
ATOM 2904 C CA . GLU A 1 348 ? 56.989 -68.069 -79.993 1.00 48.62 348 GLU A CA 1
ATOM 2905 C C . GLU A 1 348 ? 58.223 -68.498 -79.160 1.00 48.62 348 GLU A C 1
ATOM 2907 O O . GLU A 1 348 ? 59.075 -69.243 -79.639 1.00 48.62 348 GLU A O 1
ATOM 2912 N N . GLU A 1 349 ? 58.305 -68.131 -77.872 1.00 50.53 349 GLU A N 1
ATOM 2913 C CA . GLU A 1 349 ? 59.473 -68.422 -77.012 1.00 50.53 349 GLU A CA 1
ATOM 2914 C C . GLU A 1 349 ? 59.233 -69.516 -75.947 1.00 50.53 349 GLU A C 1
ATOM 2916 O O . GLU A 1 349 ? 60.181 -70.013 -75.329 1.00 50.53 349 GLU A O 1
ATOM 2921 N N . ASP A 1 350 ? 57.986 -69.961 -75.756 1.00 50.25 350 ASP A N 1
ATOM 2922 C CA . ASP A 1 350 ? 57.603 -70.897 -74.683 1.00 50.25 350 ASP A CA 1
ATOM 2923 C C . ASP A 1 350 ? 57.583 -72.383 -75.123 1.00 50.25 350 ASP A C 1
ATOM 2925 O O . ASP A 1 350 ? 57.318 -73.286 -74.323 1.00 50.25 350 ASP A O 1
ATOM 2929 N N . ALA A 1 351 ? 57.958 -72.656 -76.380 1.00 50.41 351 ALA A N 1
ATOM 2930 C CA . ALA A 1 351 ? 58.189 -74.004 -76.909 1.00 50.41 351 ALA A CA 1
ATOM 2931 C C . ALA A 1 351 ? 59.612 -74.540 -76.631 1.00 50.41 351 ALA A C 1
ATOM 2933 O O . ALA A 1 351 ? 59.830 -75.749 -76.695 1.00 50.41 351 ALA A O 1
ATOM 2934 N N . ASN A 1 352 ? 60.578 -73.680 -76.266 1.00 48.28 352 ASN A N 1
ATOM 2935 C CA . ASN A 1 352 ? 62.000 -74.060 -76.190 1.00 48.28 352 ASN A CA 1
ATOM 2936 C C . ASN A 1 352 ? 62.634 -73.979 -74.781 1.00 48.28 352 ASN A C 1
ATOM 2938 O O . ASN A 1 352 ? 63.807 -74.298 -74.610 1.00 48.28 352 ASN A O 1
ATOM 2942 N N . ARG A 1 353 ? 61.880 -73.598 -73.734 1.00 51.59 353 ARG A N 1
ATOM 2943 C CA . ARG A 1 353 ? 62.390 -73.524 -72.339 1.00 51.59 353 ARG A CA 1
ATOM 2944 C C . ARG A 1 353 ? 61.759 -74.511 -71.351 1.00 51.59 353 ARG A C 1
ATOM 2946 O O . ARG A 1 353 ? 62.268 -74.665 -70.241 1.00 51.59 353 ARG A O 1
ATOM 2953 N N . LYS A 1 354 ? 60.716 -75.249 -71.748 1.00 47.78 354 LYS A N 1
ATOM 2954 C CA . LYS A 1 354 ? 60.002 -76.206 -70.873 1.00 47.78 354 LYS A CA 1
ATOM 2955 C C . LYS A 1 354 ? 60.609 -77.616 -70.799 1.00 47.78 354 LYS A C 1
ATOM 2957 O O . LYS A 1 354 ? 60.083 -78.449 -70.071 1.00 47.78 354 LYS A O 1
ATOM 2962 N N . ARG A 1 355 ? 61.740 -77.886 -71.469 1.00 48.25 355 ARG A N 1
ATOM 2963 C CA . ARG A 1 355 ? 62.427 -79.198 -71.431 1.00 48.25 355 ARG A CA 1
ATOM 2964 C C . ARG A 1 355 ? 63.617 -79.317 -70.469 1.00 48.25 355 ARG A C 1
ATOM 2966 O O . ARG A 1 355 ? 64.123 -80.418 -70.324 1.00 48.25 355 ARG A O 1
ATOM 2973 N N . GLN A 1 356 ? 64.048 -78.247 -69.794 1.00 46.50 356 GLN A N 1
ATOM 2974 C CA . GLN A 1 356 ? 65.245 -78.299 -68.926 1.00 46.50 356 GLN A CA 1
ATOM 2975 C C . GLN A 1 356 ? 65.075 -77.739 -67.503 1.00 46.50 356 GLN A C 1
ATOM 2977 O O . GLN A 1 356 ? 65.998 -77.849 -66.709 1.00 46.50 356 GLN A O 1
ATOM 2982 N N . LYS A 1 357 ? 63.908 -77.196 -67.123 1.00 52.75 357 LYS A N 1
ATOM 2983 C CA . LYS A 1 357 ? 63.666 -76.678 -65.754 1.00 52.75 357 LYS A CA 1
ATOM 2984 C C . LYS A 1 357 ? 62.714 -77.516 -64.890 1.00 52.75 357 LYS A C 1
ATOM 2986 O O . LYS A 1 357 ? 62.518 -77.206 -63.722 1.00 52.75 357 LYS A O 1
ATOM 2991 N N . TRP A 1 358 ? 62.143 -78.592 -65.435 1.00 49.00 358 TRP A N 1
ATOM 2992 C CA . TRP A 1 358 ? 61.121 -79.396 -64.748 1.00 49.00 358 TRP A CA 1
ATOM 2993 C C . TRP A 1 358 ? 61.686 -80.407 -63.728 1.00 49.00 358 TRP A C 1
ATOM 2995 O O . TRP A 1 358 ? 60.968 -80.803 -62.811 1.00 49.00 358 TRP A O 1
ATOM 3005 N N . GLU A 1 359 ? 62.964 -80.793 -63.827 1.00 51.66 359 GLU A N 1
ATOM 3006 C CA . GLU A 1 359 ? 63.538 -81.855 -62.978 1.00 51.66 359 GLU A CA 1
ATOM 3007 C C . GLU A 1 359 ? 64.326 -81.352 -61.751 1.00 51.66 359 GLU A C 1
ATOM 3009 O O . GLU A 1 359 ? 64.371 -82.056 -60.746 1.00 51.66 359 GLU A O 1
ATOM 3014 N N . GLU A 1 360 ? 64.821 -80.107 -61.733 1.00 53.72 360 GLU A N 1
ATOM 3015 C CA . GLU A 1 360 ? 65.526 -79.540 -60.560 1.00 53.72 360 GLU A CA 1
ATOM 3016 C C . GLU A 1 360 ? 64.612 -78.752 -59.596 1.00 53.72 360 GLU A C 1
ATOM 3018 O O . GLU A 1 360 ? 64.890 -78.648 -58.400 1.00 53.72 360 GLU A O 1
ATOM 3023 N N . GLU A 1 361 ? 63.460 -78.252 -60.058 1.00 52.94 361 GLU A N 1
ATOM 3024 C CA . GLU A 1 361 ? 62.559 -77.408 -59.251 1.00 52.94 361 GLU A CA 1
ATOM 3025 C C . GLU A 1 361 ? 61.616 -78.223 -58.333 1.00 52.94 361 GLU A C 1
ATOM 3027 O O . GLU A 1 361 ? 61.050 -77.711 -57.362 1.00 52.94 361 GLU A O 1
ATOM 3032 N N . ARG A 1 362 ? 61.480 -79.536 -58.577 1.00 52.56 362 ARG A N 1
ATOM 3033 C CA . ARG A 1 362 ? 60.531 -80.421 -57.873 1.00 52.56 362 ARG A CA 1
ATOM 3034 C C . ARG A 1 362 ? 60.968 -80.803 -56.448 1.00 52.56 362 ARG A C 1
ATOM 3036 O O . ARG A 1 362 ? 60.121 -81.192 -55.643 1.00 52.56 362 ARG A O 1
ATOM 3043 N N . ALA A 1 363 ? 62.252 -80.658 -56.114 1.00 55.66 363 ALA A N 1
ATOM 3044 C CA . ALA A 1 363 ? 62.800 -80.996 -54.795 1.00 55.66 363 ALA A CA 1
ATOM 3045 C C . ALA A 1 363 ? 62.903 -79.790 -53.838 1.00 55.66 363 ALA A C 1
ATOM 3047 O O . ALA A 1 363 ? 62.761 -79.961 -52.627 1.00 55.66 363 ALA A O 1
ATOM 3048 N N . ASN A 1 364 ? 63.069 -78.567 -54.360 1.00 56.56 364 ASN A N 1
ATOM 3049 C CA . ASN A 1 364 ? 63.219 -77.353 -53.543 1.00 56.56 364 ASN A CA 1
ATOM 3050 C C . ASN A 1 364 ? 61.867 -76.680 -53.208 1.00 56.56 364 ASN A C 1
ATOM 3052 O O . ASN A 1 364 ? 61.714 -76.047 -52.164 1.00 56.56 364 ASN A O 1
ATOM 3056 N N . LYS A 1 365 ? 60.836 -76.905 -54.037 1.00 59.03 365 LYS A N 1
ATOM 3057 C CA . LYS A 1 365 ? 59.486 -76.342 -53.857 1.00 59.03 365 LYS A CA 1
ATOM 3058 C C . LYS A 1 365 ? 58.772 -76.843 -52.593 1.00 59.03 365 LYS A C 1
ATOM 3060 O O . LYS A 1 365 ? 58.131 -76.057 -51.906 1.00 59.03 365 LYS A O 1
ATOM 3065 N N . LYS A 1 366 ? 58.970 -78.107 -52.197 1.00 56.47 366 LYS A N 1
ATOM 3066 C CA . LYS A 1 366 ? 58.284 -78.704 -51.031 1.00 56.47 366 LYS A CA 1
ATOM 3067 C C . LYS A 1 366 ? 58.741 -78.173 -49.660 1.00 56.47 366 LYS A C 1
ATOM 3069 O O . LYS A 1 366 ? 58.026 -78.368 -48.685 1.00 56.47 366 LYS A O 1
ATOM 3074 N N . ARG A 1 367 ? 59.904 -77.511 -49.554 1.00 57.94 367 ARG A N 1
ATOM 3075 C CA . ARG A 1 367 ? 60.385 -76.901 -48.291 1.00 57.94 367 ARG A CA 1
ATOM 3076 C C . ARG A 1 367 ? 60.033 -75.411 -48.155 1.00 57.94 367 ARG A C 1
ATOM 3078 O O . ARG A 1 367 ? 59.941 -74.921 -47.034 1.00 57.94 367 ARG A O 1
ATOM 3085 N N . GLU A 1 368 ? 59.796 -74.716 -49.267 1.00 59.06 368 GLU A N 1
ATOM 3086 C CA . GLU A 1 368 ? 59.356 -73.308 -49.315 1.00 59.06 368 GLU A CA 1
ATOM 3087 C C . GLU A 1 368 ? 57.827 -73.158 -49.189 1.00 59.06 368 GLU A C 1
ATOM 3089 O O . GLU A 1 368 ? 57.346 -72.195 -48.591 1.00 59.06 368 GLU A O 1
ATOM 3094 N N . GLU A 1 369 ? 57.056 -74.123 -49.702 1.00 61.28 369 GLU A N 1
ATOM 3095 C CA . GLU A 1 369 ? 55.581 -74.102 -49.690 1.00 61.28 369 GLU A CA 1
ATOM 3096 C C . GLU A 1 369 ? 55.020 -74.190 -48.255 1.00 61.28 369 GLU A C 1
ATOM 3098 O O . GLU A 1 369 ? 54.127 -73.427 -47.894 1.00 61.28 369 GLU A O 1
ATOM 3103 N N . ALA A 1 370 ? 55.650 -74.985 -47.378 1.00 61.00 370 ALA A N 1
ATOM 3104 C CA . ALA A 1 370 ? 55.263 -75.095 -45.966 1.00 61.00 370 ALA A CA 1
ATOM 3105 C C . ALA A 1 370 ? 55.539 -73.819 -45.140 1.00 61.00 370 ALA A C 1
ATOM 3107 O O . ALA A 1 370 ? 54.784 -73.502 -44.222 1.00 61.00 370 ALA A O 1
ATOM 3108 N N . LYS A 1 371 ? 56.595 -73.053 -45.464 1.00 63.06 371 LYS A N 1
ATOM 3109 C CA . LYS A 1 371 ? 56.899 -71.782 -44.774 1.00 63.06 371 LYS A CA 1
ATOM 3110 C C . LYS A 1 371 ? 55.969 -70.647 -45.216 1.00 63.06 371 LYS A C 1
ATOM 3112 O O . LYS A 1 371 ? 55.567 -69.841 -44.379 1.00 63.06 371 LYS A O 1
ATOM 3117 N N . ARG A 1 372 ? 55.571 -70.610 -46.496 1.00 62.78 372 ARG A N 1
ATOM 3118 C CA . ARG A 1 372 ? 54.583 -69.636 -46.996 1.00 62.78 372 ARG A CA 1
ATOM 3119 C C . ARG A 1 372 ? 53.182 -69.890 -46.446 1.00 62.78 372 ARG A C 1
ATOM 3121 O O . ARG A 1 372 ? 52.519 -68.926 -46.077 1.00 62.78 372 ARG A O 1
ATOM 3128 N N . GLU A 1 373 ? 52.749 -71.144 -46.317 1.00 64.44 373 GLU A N 1
ATOM 3129 C CA . GLU A 1 373 ? 51.433 -71.451 -45.732 1.00 64.44 373 GLU A CA 1
ATOM 3130 C C . GLU A 1 373 ? 51.338 -71.067 -44.242 1.00 64.44 373 GLU A C 1
ATOM 3132 O O . GLU A 1 373 ? 50.291 -70.588 -43.792 1.00 64.44 373 GLU A O 1
ATOM 3137 N N . GLU A 1 374 ? 52.427 -71.183 -43.470 1.00 65.31 374 GLU A N 1
ATOM 3138 C CA . GLU A 1 374 ? 52.448 -70.753 -42.064 1.00 65.31 374 GLU A CA 1
ATOM 3139 C C . GLU A 1 374 ? 52.428 -69.216 -41.914 1.00 65.31 374 GLU A C 1
ATOM 3141 O O . GLU A 1 374 ? 51.702 -68.677 -41.069 1.00 65.31 374 GLU A O 1
ATOM 3146 N N . GLU A 1 375 ? 53.173 -68.487 -42.752 1.00 67.31 375 GLU A N 1
ATOM 3147 C CA . GLU A 1 375 ? 53.169 -67.017 -42.760 1.00 67.31 375 GLU A CA 1
ATOM 3148 C C . GLU A 1 375 ? 51.854 -66.434 -43.295 1.00 67.31 375 GLU A C 1
ATOM 3150 O O . GLU A 1 375 ? 51.335 -65.464 -42.737 1.00 67.31 375 GLU A O 1
ATOM 3155 N N . GLU A 1 376 ? 51.250 -67.052 -44.311 1.00 68.06 376 GLU A N 1
ATOM 3156 C CA . GLU A 1 376 ? 49.964 -66.624 -44.861 1.00 68.06 376 GLU A CA 1
ATOM 3157 C C . GLU A 1 376 ? 48.806 -66.904 -43.885 1.00 68.06 376 GLU A C 1
ATOM 3159 O O . GLU A 1 376 ? 47.896 -66.082 -43.746 1.00 68.06 376 GLU A O 1
ATOM 3164 N N . SER A 1 377 ? 48.876 -68.000 -43.120 1.00 65.38 377 SER A N 1
ATOM 3165 C CA . SER A 1 377 ? 47.945 -68.290 -42.021 1.00 65.38 377 SER A CA 1
ATOM 3166 C C . SER A 1 377 ? 48.062 -67.269 -40.879 1.00 65.38 377 SER A C 1
ATOM 3168 O O . SER A 1 377 ? 47.046 -66.749 -40.399 1.00 65.38 377 SER A O 1
ATOM 3170 N N . LYS A 1 378 ? 49.286 -66.882 -40.482 1.00 67.75 378 LYS A N 1
ATOM 3171 C CA . LYS A 1 378 ? 49.511 -65.824 -39.474 1.00 67.75 378 LYS A CA 1
ATOM 3172 C C . LYS A 1 378 ? 49.046 -64.449 -39.967 1.00 67.75 378 LYS A C 1
ATOM 3174 O O . LYS A 1 378 ? 48.406 -63.720 -39.204 1.00 67.75 378 LYS A O 1
ATOM 3179 N N . LYS A 1 379 ? 49.285 -64.115 -41.239 1.00 71.44 379 LYS A N 1
ATOM 3180 C CA . LYS A 1 379 ? 48.844 -62.854 -41.854 1.00 71.44 379 LYS A CA 1
ATOM 3181 C C . LYS A 1 379 ? 47.318 -62.765 -41.943 1.00 71.44 379 LYS A C 1
ATOM 3183 O O . LYS A 1 379 ? 46.748 -61.802 -41.437 1.00 71.44 379 LYS A O 1
ATOM 3188 N N . LYS A 1 380 ? 46.640 -63.809 -42.437 1.00 71.50 380 LYS A N 1
ATOM 3189 C CA . LYS A 1 380 ? 45.164 -63.874 -42.483 1.00 71.50 380 LYS A CA 1
ATOM 3190 C C . LYS A 1 380 ? 44.533 -63.837 -41.087 1.00 71.50 380 LYS A C 1
ATOM 3192 O O . LYS A 1 380 ? 43.465 -63.251 -40.908 1.00 71.50 380 LYS A O 1
ATOM 3197 N N . ARG A 1 381 ? 45.188 -64.413 -40.070 1.00 68.75 381 ARG A N 1
ATOM 3198 C CA . ARG A 1 381 ? 44.724 -64.342 -38.672 1.00 68.75 381 ARG A CA 1
ATOM 3199 C C . ARG A 1 381 ? 44.858 -62.933 -38.086 1.00 68.75 381 ARG A C 1
ATOM 3201 O O . ARG A 1 381 ? 43.973 -62.515 -37.342 1.00 68.75 381 ARG A O 1
ATOM 3208 N N . ASN A 1 382 ? 45.913 -62.197 -38.430 1.00 71.44 382 ASN A N 1
ATOM 3209 C CA . ASN A 1 382 ? 46.080 -60.806 -38.005 1.00 71.44 382 ASN A CA 1
ATOM 3210 C C . ASN A 1 382 ? 45.145 -59.851 -38.760 1.00 71.44 382 ASN A C 1
ATOM 3212 O O . ASN A 1 382 ? 44.510 -59.017 -38.124 1.00 71.44 382 ASN A O 1
ATOM 3216 N N . GLU A 1 383 ? 44.967 -60.020 -40.070 1.00 75.75 383 GLU A N 1
ATOM 3217 C CA . GLU A 1 383 ? 44.016 -59.228 -40.863 1.00 75.75 383 GLU A CA 1
ATOM 3218 C C . GLU A 1 383 ? 42.571 -59.430 -40.387 1.00 75.75 383 GLU A C 1
ATOM 3220 O O . GLU A 1 383 ? 41.836 -58.455 -40.246 1.00 75.75 383 GLU A O 1
ATOM 3225 N N . ARG A 1 384 ? 42.179 -60.661 -40.018 1.00 74.06 384 ARG A N 1
ATOM 3226 C CA . ARG A 1 384 ? 40.871 -60.918 -39.389 1.00 74.06 384 ARG A CA 1
ATOM 3227 C C . ARG A 1 384 ? 40.708 -60.204 -38.048 1.00 74.06 384 ARG A C 1
ATOM 3229 O O . ARG A 1 384 ? 39.654 -59.626 -37.818 1.00 74.06 384 ARG A O 1
ATOM 3236 N N . LYS A 1 385 ? 41.733 -60.178 -37.188 1.00 76.19 385 LYS A N 1
ATOM 3237 C CA . LYS A 1 385 ? 41.679 -59.444 -35.906 1.00 76.19 385 LYS A CA 1
ATOM 3238 C C . LYS A 1 385 ? 41.602 -57.927 -36.103 1.00 76.19 385 LYS A C 1
ATOM 3240 O O . LYS A 1 385 ? 40.907 -57.240 -35.356 1.00 76.19 385 LYS A O 1
ATOM 3245 N N . VAL A 1 386 ? 42.291 -57.390 -37.109 1.00 78.44 386 VAL A N 1
ATOM 3246 C CA . VAL A 1 386 ? 42.221 -55.960 -37.452 1.00 78.44 386 VAL A CA 1
ATOM 3247 C C . VAL A 1 386 ? 40.847 -55.612 -38.034 1.00 78.44 386 VAL A C 1
ATOM 3249 O O . VAL A 1 386 ? 40.245 -54.624 -37.624 1.00 78.44 386 VAL A O 1
ATOM 3252 N N . ALA A 1 387 ? 40.294 -56.455 -38.908 1.00 77.25 387 ALA A N 1
ATOM 3253 C CA . ALA A 1 387 ? 38.950 -56.269 -39.449 1.00 77.25 387 ALA A CA 1
ATOM 3254 C C . ALA A 1 387 ? 37.863 -56.393 -38.364 1.00 77.25 387 ALA A C 1
ATOM 32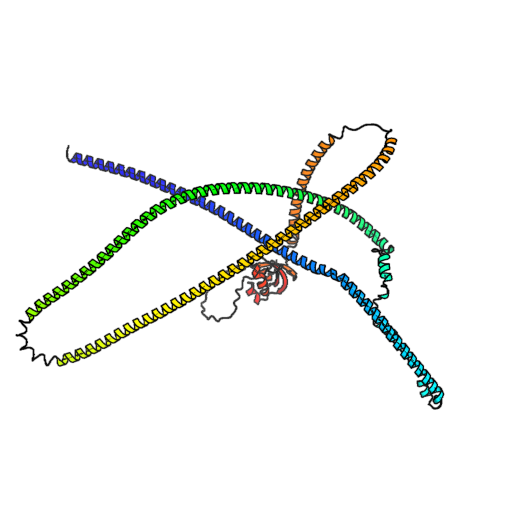56 O O . ALA A 1 387 ? 36.944 -55.582 -38.321 1.00 77.25 387 ALA A O 1
ATOM 3257 N N . GLU A 1 388 ? 37.991 -57.350 -37.442 1.00 79.88 388 GLU A N 1
ATOM 3258 C CA . GLU A 1 388 ? 37.048 -57.547 -36.334 1.00 79.88 388 GLU A CA 1
ATOM 3259 C C . GLU A 1 388 ? 37.085 -56.380 -35.332 1.00 79.88 388 GLU A C 1
ATOM 3261 O O . GLU A 1 388 ? 36.041 -55.936 -34.853 1.00 79.88 388 GLU A O 1
ATOM 3266 N N . THR A 1 389 ? 38.267 -55.820 -35.053 1.00 80.25 389 THR A N 1
ATOM 3267 C CA . THR A 1 389 ? 38.389 -54.628 -34.194 1.00 80.25 389 THR A CA 1
ATOM 3268 C C . THR A 1 389 ? 37.888 -53.358 -34.882 1.00 80.25 389 THR A C 1
ATOM 3270 O O . THR A 1 389 ? 37.264 -52.529 -34.222 1.00 80.25 389 THR A O 1
ATOM 3273 N N . ALA A 1 390 ? 38.090 -53.208 -36.194 1.00 81.44 390 ALA A N 1
ATOM 3274 C CA . ALA A 1 390 ? 37.510 -52.111 -36.968 1.00 81.44 390 ALA A CA 1
ATOM 3275 C C . ALA A 1 390 ? 35.976 -52.201 -37.024 1.00 81.44 390 ALA A C 1
ATOM 3277 O O . ALA A 1 390 ? 35.294 -51.198 -36.819 1.00 81.44 390 ALA A O 1
ATOM 3278 N N . TRP A 1 391 ? 35.432 -53.405 -37.220 1.00 84.06 391 TRP A N 1
ATOM 3279 C CA . TRP A 1 391 ? 33.990 -53.640 -37.219 1.00 84.06 391 TRP A CA 1
ATOM 3280 C C . TRP A 1 391 ? 33.366 -53.373 -35.844 1.00 84.06 391 TRP A C 1
ATOM 3282 O O . TRP A 1 391 ? 32.387 -52.637 -35.765 1.00 84.06 391 TRP A O 1
ATOM 3292 N N . ARG A 1 392 ? 33.979 -53.846 -34.745 1.00 79.94 392 ARG A N 1
ATOM 3293 C CA . ARG A 1 392 ? 33.514 -53.519 -33.381 1.00 79.94 392 ARG A CA 1
ATOM 3294 C C . ARG A 1 392 ? 33.520 -52.019 -33.100 1.00 79.94 392 ARG A C 1
ATOM 3296 O O . ARG A 1 392 ? 32.558 -51.518 -32.534 1.00 79.94 392 ARG A O 1
ATOM 3303 N N . LYS A 1 393 ? 34.558 -51.291 -33.526 1.00 84.56 393 LYS A N 1
ATOM 3304 C CA . LYS A 1 393 ? 34.608 -49.828 -33.367 1.00 84.56 393 LYS A CA 1
ATOM 3305 C C . LYS A 1 393 ? 33.505 -49.123 -34.162 1.00 84.56 393 LYS A C 1
ATOM 3307 O O . LYS A 1 393 ? 32.893 -48.196 -33.641 1.00 84.56 393 LYS A O 1
ATOM 3312 N N . ALA A 1 394 ? 33.222 -49.572 -35.384 1.00 82.81 394 ALA A N 1
ATOM 3313 C CA . ALA A 1 394 ? 32.134 -49.027 -36.196 1.00 82.81 394 ALA A CA 1
ATOM 3314 C C . ALA A 1 394 ? 30.748 -49.330 -35.592 1.00 82.81 394 ALA A C 1
ATOM 3316 O O . ALA A 1 394 ? 29.883 -48.456 -35.562 1.00 82.81 394 ALA A O 1
ATOM 3317 N N . GLU A 1 395 ? 30.551 -50.539 -35.060 1.00 87.94 395 GLU A N 1
ATOM 3318 C CA . GLU A 1 395 ? 29.333 -50.951 -34.350 1.00 87.94 395 GLU A CA 1
ATOM 3319 C C . GLU A 1 395 ? 29.126 -50.112 -33.074 1.00 87.94 395 GLU A C 1
ATOM 3321 O O . GLU A 1 395 ? 28.038 -49.584 -32.839 1.00 87.94 395 GLU A O 1
ATOM 3326 N N . GLU A 1 396 ? 30.179 -49.915 -32.275 1.00 86.94 396 GLU A N 1
ATOM 3327 C CA . GLU A 1 396 ? 30.153 -49.064 -31.080 1.00 86.94 396 GLU A CA 1
ATOM 3328 C C . GLU A 1 396 ? 29.843 -47.602 -31.422 1.00 86.94 396 GLU A C 1
ATOM 3330 O O . GLU A 1 396 ? 29.028 -46.972 -30.745 1.00 86.94 396 GLU A O 1
ATOM 3335 N N . GLU A 1 397 ? 30.431 -47.062 -32.493 1.00 87.44 397 GLU A N 1
ATOM 3336 C CA . GLU A 1 397 ? 30.158 -45.699 -32.952 1.00 87.44 397 GLU A CA 1
ATOM 3337 C C . GLU A 1 397 ? 28.712 -45.544 -33.445 1.00 87.44 397 GLU A C 1
ATOM 3339 O O . GLU A 1 397 ? 28.041 -44.565 -33.109 1.00 87.44 397 GLU A O 1
ATOM 3344 N N . HIS A 1 398 ? 28.193 -46.531 -34.177 1.00 86.38 398 HIS A N 1
ATOM 3345 C CA . HIS A 1 398 ? 26.801 -46.556 -34.616 1.00 86.38 398 HIS A CA 1
ATOM 3346 C C . HIS A 1 398 ? 25.830 -46.620 -33.424 1.00 86.38 398 HIS A C 1
ATOM 3348 O O . HIS A 1 398 ? 24.867 -45.851 -33.360 1.00 86.38 398 HIS A O 1
ATOM 3354 N N . GLN A 1 399 ? 26.106 -47.463 -32.423 1.00 84.81 399 GLN A N 1
ATOM 3355 C CA . GLN A 1 399 ? 25.310 -47.527 -31.192 1.00 84.81 399 GLN A CA 1
ATOM 3356 C C . GLN A 1 399 ? 25.409 -46.233 -30.372 1.00 84.81 399 GLN A C 1
ATOM 3358 O O . GLN A 1 399 ? 24.413 -45.801 -29.784 1.00 84.81 399 GLN A O 1
ATOM 3363 N N . ARG A 1 400 ? 26.576 -45.576 -30.350 1.00 88.44 400 ARG A N 1
ATOM 3364 C CA . ARG A 1 400 ? 26.754 -44.271 -29.701 1.00 88.44 400 ARG A CA 1
ATOM 3365 C C . ARG A 1 400 ? 25.899 -43.201 -30.376 1.00 88.44 400 ARG A C 1
ATOM 3367 O O . ARG A 1 400 ? 25.105 -42.561 -29.691 1.00 88.44 400 ARG A O 1
ATOM 3374 N N . LYS A 1 401 ? 25.974 -43.089 -31.706 1.00 88.00 401 LYS A N 1
ATOM 3375 C CA . LYS A 1 401 ? 25.152 -42.167 -32.510 1.00 88.00 401 LYS A CA 1
ATOM 3376 C C . LYS A 1 401 ? 23.657 -42.430 -32.330 1.00 88.00 401 LYS A C 1
ATOM 3378 O O . LYS A 1 401 ? 22.887 -41.493 -32.160 1.00 88.00 401 LYS A O 1
ATOM 3383 N N . LYS A 1 402 ? 23.237 -43.697 -32.255 1.00 88.38 402 LYS A N 1
ATOM 3384 C CA . LYS A 1 402 ? 21.839 -44.071 -31.980 1.00 88.38 402 LYS A CA 1
ATOM 3385 C C . LYS A 1 402 ? 21.367 -43.618 -30.591 1.00 88.38 402 LYS A C 1
ATOM 3387 O O . LYS A 1 402 ? 20.228 -43.182 -30.442 1.00 88.38 402 LYS A O 1
ATOM 3392 N N . ARG A 1 403 ? 22.228 -43.698 -29.567 1.00 86.94 403 ARG A N 1
ATOM 3393 C CA . ARG A 1 403 ? 21.930 -43.197 -28.210 1.00 86.94 403 ARG A CA 1
ATOM 3394 C C . ARG A 1 403 ? 21.903 -41.670 -28.152 1.00 86.94 403 ARG A C 1
ATOM 3396 O O . ARG A 1 403 ? 21.063 -41.123 -27.448 1.00 86.94 403 ARG A O 1
ATOM 3403 N N . GLU A 1 404 ? 22.807 -40.999 -28.861 1.00 87.88 404 GLU A N 1
ATOM 3404 C CA . GLU A 1 404 ? 22.833 -39.535 -28.983 1.00 87.88 404 GLU A CA 1
ATOM 3405 C C . GLU A 1 404 ? 21.564 -39.027 -29.676 1.00 87.88 404 GLU A C 1
ATOM 3407 O O . GLU A 1 404 ? 20.869 -38.184 -29.118 1.00 87.88 404 GLU A O 1
ATOM 3412 N N . TRP A 1 405 ? 21.181 -39.636 -30.799 1.00 88.62 405 TRP A N 1
ATOM 3413 C CA . TRP A 1 405 ? 19.948 -39.303 -31.511 1.00 88.62 405 TRP A CA 1
ATOM 3414 C C . TRP A 1 405 ? 18.696 -39.512 -30.646 1.00 88.62 405 TRP A C 1
ATOM 3416 O O . TRP A 1 405 ? 17.844 -38.633 -30.568 1.00 88.62 405 TRP A O 1
ATOM 3426 N N . LYS A 1 406 ? 18.620 -40.621 -29.895 1.00 89.25 406 LYS A N 1
ATOM 3427 C CA . LYS A 1 406 ? 17.512 -40.856 -28.953 1.00 89.25 406 LYS A CA 1
ATOM 3428 C C . LYS A 1 406 ? 17.457 -39.801 -27.837 1.00 89.25 406 LYS A C 1
ATOM 3430 O O . LYS A 1 406 ? 16.373 -39.379 -27.446 1.00 89.25 406 LYS A O 1
ATOM 3435 N N . LYS A 1 407 ? 18.610 -39.346 -27.331 1.00 88.56 407 LYS A N 1
ATOM 3436 C CA . LYS A 1 407 ? 18.675 -38.251 -26.347 1.00 88.56 407 LYS A CA 1
ATOM 3437 C C . LYS A 1 407 ? 18.212 -36.921 -26.941 1.00 88.56 407 LYS A C 1
ATOM 3439 O O . LYS A 1 407 ? 17.538 -36.164 -26.248 1.00 88.56 407 LYS A O 1
ATOM 3444 N N . GLU A 1 408 ? 18.560 -36.633 -28.192 1.00 86.62 408 GLU A N 1
ATOM 3445 C CA . GLU A 1 408 ? 18.084 -35.437 -28.895 1.00 86.62 408 GLU A CA 1
ATOM 3446 C C . GLU A 1 408 ? 16.573 -35.481 -29.137 1.00 86.62 408 GLU A C 1
ATOM 3448 O O . GLU A 1 408 ? 15.895 -34.479 -28.916 1.00 86.62 408 GLU A O 1
ATOM 3453 N N . GLU A 1 409 ? 16.029 -36.641 -29.505 1.00 91.12 409 GLU A N 1
ATOM 3454 C CA . GLU A 1 409 ? 14.590 -36.853 -29.672 1.00 91.12 409 GLU A CA 1
ATOM 3455 C C . GLU A 1 409 ? 13.834 -36.670 -28.342 1.00 91.12 409 GLU A C 1
ATOM 3457 O O . GLU A 1 409 ? 12.846 -35.936 -28.276 1.00 91.12 409 GLU A O 1
ATOM 3462 N N . GLU A 1 410 ? 14.342 -37.245 -27.246 1.00 89.94 410 GLU A N 1
ATOM 3463 C CA . GLU A 1 410 ? 13.790 -37.045 -25.900 1.00 89.94 410 GLU A CA 1
ATOM 3464 C C . GLU A 1 410 ? 13.889 -35.577 -25.447 1.00 89.94 410 GLU A C 1
ATOM 3466 O O . GLU A 1 410 ? 12.954 -35.049 -24.837 1.00 89.94 410 GLU A O 1
ATOM 3471 N N . ALA A 1 411 ? 14.986 -34.884 -25.769 1.00 86.75 411 ALA A N 1
ATOM 3472 C CA . ALA A 1 411 ? 15.150 -33.462 -25.477 1.00 86.75 411 ALA A CA 1
ATOM 3473 C C . ALA A 1 411 ? 14.189 -32.588 -26.303 1.00 86.75 411 ALA A C 1
ATOM 3475 O O . ALA A 1 411 ? 13.605 -31.645 -25.766 1.00 86.75 411 ALA A O 1
ATOM 3476 N N . ALA A 1 412 ? 13.973 -32.911 -27.580 1.00 87.50 412 ALA A N 1
ATOM 3477 C CA . ALA A 1 412 ? 12.996 -32.239 -28.431 1.00 87.50 412 ALA A CA 1
ATOM 3478 C C . ALA A 1 412 ? 11.561 -32.456 -27.922 1.00 87.50 412 ALA A C 1
ATOM 3480 O O . ALA A 1 412 ? 10.779 -31.506 -27.861 1.00 87.50 412 ALA A O 1
ATOM 3481 N N . ALA A 1 413 ? 11.231 -33.670 -27.470 1.00 88.12 413 ALA A N 1
ATOM 3482 C CA . ALA A 1 413 ? 9.938 -33.974 -26.864 1.00 88.12 413 ALA A CA 1
ATOM 3483 C C . ALA A 1 413 ? 9.704 -33.201 -25.553 1.00 88.12 413 ALA A C 1
ATOM 3485 O O . ALA A 1 413 ? 8.591 -32.730 -25.315 1.00 88.12 413 ALA A O 1
ATOM 3486 N N . ARG A 1 414 ? 10.740 -33.023 -24.718 1.00 87.75 414 ARG A N 1
ATOM 3487 C CA . ARG A 1 414 ? 10.663 -32.175 -23.511 1.00 87.75 414 ARG A CA 1
ATOM 3488 C C . ARG A 1 414 ? 10.425 -30.710 -23.863 1.00 87.75 414 ARG A C 1
ATOM 3490 O O . ARG A 1 414 ? 9.461 -30.140 -23.374 1.00 87.75 414 ARG A O 1
ATOM 3497 N N . ARG A 1 415 ? 11.200 -30.150 -24.801 1.00 88.38 415 ARG A N 1
ATOM 3498 C CA . ARG A 1 415 ? 11.007 -28.767 -25.279 1.00 88.38 415 ARG A CA 1
ATOM 3499 C C . ARG A 1 415 ? 9.597 -28.527 -25.816 1.00 88.38 415 ARG A C 1
ATOM 3501 O O . ARG A 1 415 ? 9.027 -27.471 -25.572 1.00 88.38 415 ARG A O 1
ATOM 3508 N N . LYS A 1 416 ? 9.022 -29.505 -26.524 1.00 91.25 416 LYS A N 1
ATOM 3509 C CA . LYS A 1 416 ? 7.638 -29.423 -27.007 1.00 91.25 416 LYS A CA 1
ATOM 3510 C C . LYS A 1 416 ? 6.630 -29.370 -25.853 1.00 91.25 416 LYS A C 1
ATOM 3512 O O . LYS A 1 416 ? 5.732 -28.538 -25.890 1.00 91.25 416 LYS A O 1
ATOM 3517 N N . LYS A 1 417 ? 6.798 -30.209 -24.824 1.00 89.62 417 LYS A N 1
ATOM 3518 C CA . LYS A 1 417 ? 5.939 -30.193 -23.626 1.00 89.62 417 LYS A CA 1
ATOM 3519 C C . LYS A 1 417 ? 6.063 -28.891 -22.836 1.00 89.62 417 LYS A C 1
ATOM 3521 O O . LYS A 1 417 ? 5.045 -28.359 -22.408 1.00 89.62 417 LYS A O 1
ATOM 3526 N N . ASP A 1 418 ? 7.280 -28.379 -22.672 1.00 88.62 418 ASP A N 1
ATOM 3527 C CA . ASP A 1 418 ? 7.525 -27.112 -21.977 1.00 88.62 418 ASP A CA 1
ATOM 3528 C C . ASP A 1 418 ? 6.852 -25.952 -22.728 1.00 88.62 418 ASP A C 1
ATOM 3530 O O . ASP A 1 418 ? 6.144 -25.148 -22.128 1.00 88.62 418 ASP A O 1
ATOM 3534 N N . TRP A 1 419 ? 6.964 -25.929 -24.060 1.00 92.44 419 TRP A N 1
ATOM 3535 C CA . TRP A 1 419 ? 6.289 -24.940 -24.902 1.00 92.44 419 TRP A CA 1
ATOM 3536 C C . TRP A 1 419 ? 4.753 -25.037 -24.833 1.00 92.44 419 TRP A C 1
ATOM 3538 O O . TRP A 1 419 ? 4.074 -24.017 -24.721 1.00 92.44 419 TRP A O 1
ATOM 3548 N N . GLU A 1 420 ? 4.182 -26.247 -24.858 1.00 92.25 420 GLU A N 1
ATOM 3549 C CA . GLU A 1 420 ? 2.734 -26.458 -24.684 1.00 92.25 420 GLU A CA 1
ATOM 3550 C C . GLU A 1 420 ? 2.251 -25.989 -23.299 1.00 92.25 420 GLU A C 1
ATOM 3552 O O . GLU A 1 420 ? 1.179 -25.388 -23.180 1.00 92.25 420 GLU A O 1
ATOM 3557 N N . TRP A 1 421 ? 3.053 -26.209 -22.254 1.00 91.69 421 TRP A N 1
ATOM 3558 C CA . TRP A 1 421 ? 2.766 -25.734 -20.902 1.00 91.69 421 TRP A CA 1
ATOM 3559 C C . TRP A 1 421 ? 2.807 -24.202 -20.807 1.00 91.69 421 TRP A C 1
ATOM 3561 O O . TRP A 1 421 ? 1.881 -23.607 -20.253 1.00 91.69 421 TRP A O 1
ATOM 3571 N N . GLU A 1 422 ? 3.809 -23.554 -21.409 1.00 89.50 422 GLU A N 1
ATOM 3572 C CA . GLU A 1 422 ? 3.903 -22.090 -21.478 1.00 89.50 422 GLU A CA 1
ATOM 3573 C C . GLU A 1 422 ? 2.703 -21.469 -22.210 1.00 89.50 422 GLU A C 1
ATOM 3575 O O . GLU A 1 422 ? 2.148 -20.465 -21.753 1.00 89.50 422 GLU A O 1
ATOM 3580 N N . GLN A 1 423 ? 2.246 -22.078 -23.313 1.00 89.94 423 GLN A N 1
ATOM 3581 C CA . GLN A 1 423 ? 1.039 -21.629 -24.020 1.00 89.94 423 GLN A CA 1
ATOM 3582 C C . GLN A 1 423 ? -0.211 -21.752 -23.141 1.00 89.94 423 GLN A C 1
ATOM 3584 O O . GLN A 1 423 ? -0.991 -20.802 -23.041 1.00 89.94 423 GLN A O 1
ATOM 3589 N N . ALA A 1 424 ? -0.378 -22.877 -22.441 1.00 89.12 424 ALA A N 1
ATOM 3590 C CA . ALA A 1 424 ? -1.500 -23.076 -21.528 1.00 89.12 424 ALA A CA 1
ATOM 3591 C C . ALA A 1 424 ? -1.477 -22.084 -20.347 1.00 89.12 424 ALA A C 1
ATOM 3593 O O . ALA A 1 424 ? -2.523 -21.585 -19.924 1.00 89.12 424 ALA A O 1
ATOM 3594 N N . GLU A 1 425 ? -0.297 -21.759 -19.812 1.00 89.38 425 GLU A N 1
ATOM 3595 C CA . GLU A 1 425 ? -0.152 -20.757 -18.753 1.00 89.38 425 GLU A CA 1
ATOM 3596 C C . GLU A 1 425 ? -0.461 -19.341 -19.268 1.00 89.38 425 GLU A C 1
ATOM 3598 O O . GLU A 1 425 ? -1.155 -18.567 -18.598 1.00 89.38 425 GLU A O 1
ATOM 3603 N N . ALA A 1 426 ? -0.016 -19.009 -20.483 1.00 86.06 426 ALA A N 1
ATOM 3604 C CA . ALA A 1 426 ? -0.334 -17.745 -21.139 1.00 86.06 426 ALA A CA 1
ATOM 3605 C C . ALA A 1 426 ? -1.843 -17.597 -21.404 1.00 86.06 426 ALA A C 1
ATOM 3607 O O . ALA A 1 426 ? -2.401 -16.517 -21.200 1.00 86.06 426 ALA A O 1
ATOM 3608 N N . GLU A 1 427 ? -2.535 -18.666 -21.804 1.00 89.88 427 GLU A N 1
ATOM 3609 C CA . GLU A 1 427 ? -3.993 -18.662 -21.958 1.00 89.88 427 GLU A CA 1
ATOM 3610 C C . GLU A 1 427 ? -4.725 -18.491 -20.627 1.00 89.88 427 GLU A C 1
ATOM 3612 O O . GLU A 1 427 ? -5.644 -17.671 -20.546 1.00 89.88 427 GLU A O 1
ATOM 3617 N N . LYS A 1 428 ? -4.286 -19.168 -19.557 1.00 90.25 428 LYS A N 1
ATOM 3618 C CA . LYS A 1 428 ? -4.829 -18.947 -18.206 1.00 90.25 428 LYS A CA 1
ATOM 3619 C C . LYS A 1 428 ? -4.656 -17.494 -17.768 1.00 90.25 428 LYS A C 1
ATOM 3621 O O . LYS A 1 428 ? -5.615 -16.894 -17.289 1.00 90.25 428 LYS A O 1
ATOM 3626 N N . LYS A 1 429 ? -3.479 -16.896 -17.997 1.00 87.56 429 LYS A N 1
ATOM 3627 C CA . LYS A 1 429 ? -3.217 -15.471 -17.718 1.00 87.56 429 LYS A CA 1
ATOM 3628 C C . LYS A 1 429 ? -4.114 -14.542 -18.548 1.00 87.56 429 LYS A C 1
ATOM 3630 O O . LYS A 1 429 ? -4.621 -13.553 -18.027 1.00 87.56 429 LYS A O 1
ATOM 3635 N N . LYS A 1 430 ? -4.375 -14.865 -19.820 1.00 89.19 430 LYS A N 1
ATOM 3636 C CA . LYS A 1 430 ? -5.333 -14.114 -20.654 1.00 89.19 430 LYS A CA 1
ATOM 3637 C C . LYS A 1 430 ? -6.763 -14.214 -20.114 1.00 89.19 430 LYS A C 1
ATOM 3639 O O . LYS A 1 430 ? -7.478 -13.215 -20.119 1.00 89.19 430 LYS A O 1
ATOM 3644 N N . GLN A 1 431 ? -7.191 -15.389 -19.651 1.00 88.94 431 GLN A N 1
ATOM 3645 C CA . GLN A 1 431 ? -8.525 -15.585 -19.073 1.00 88.94 431 GLN A CA 1
ATOM 3646 C C . GLN A 1 431 ? -8.694 -14.842 -17.741 1.00 88.94 431 GLN A C 1
ATOM 3648 O O . GLN A 1 431 ? -9.718 -14.190 -17.538 1.00 88.94 431 GLN A O 1
ATOM 3653 N N . THR A 1 432 ? -7.692 -14.878 -16.856 1.00 87.19 432 THR A N 1
ATOM 3654 C CA . THR A 1 432 ? -7.739 -14.130 -15.590 1.00 87.19 432 THR A CA 1
ATOM 3655 C C . THR A 1 432 ? -7.748 -12.625 -15.825 1.00 87.19 432 THR A C 1
ATOM 3657 O O . THR A 1 432 ? -8.528 -11.925 -15.185 1.00 87.19 432 THR A O 1
ATOM 3660 N N . TRP A 1 433 ? -6.960 -12.130 -16.783 1.00 89.12 433 TRP A N 1
ATOM 3661 C CA . TRP A 1 433 ? -6.962 -10.717 -17.157 1.00 89.12 433 TRP A CA 1
ATOM 3662 C C . TRP A 1 433 ? -8.315 -10.267 -17.726 1.00 89.12 433 TRP A C 1
ATOM 3664 O O . TRP A 1 433 ? -8.841 -9.243 -17.297 1.00 89.12 433 TRP A O 1
ATOM 3674 N N . LYS A 1 434 ? -8.938 -11.061 -18.613 1.00 89.62 434 LYS A N 1
ATOM 3675 C CA . LYS A 1 434 ? -10.298 -10.783 -19.114 1.00 89.62 434 LYS A CA 1
ATOM 3676 C C . LYS A 1 434 ? -11.324 -10.708 -17.982 1.00 89.62 434 LYS A C 1
ATOM 3678 O O . LYS A 1 434 ? -12.109 -9.767 -17.945 1.00 89.62 434 LYS A O 1
ATOM 3683 N N . LYS A 1 435 ? -11.279 -11.650 -17.033 1.00 92.00 435 LYS A N 1
ATOM 3684 C CA . LYS A 1 435 ? -12.165 -11.644 -15.859 1.00 92.00 435 LYS A CA 1
ATOM 3685 C C . LYS A 1 435 ? -11.958 -10.392 -15.000 1.00 92.00 435 LYS A C 1
ATOM 3687 O O . LYS A 1 435 ? -12.924 -9.733 -14.639 1.00 92.00 435 LYS A O 1
ATOM 3692 N N . GLN A 1 436 ? -10.704 -10.018 -14.738 1.00 89.12 436 GLN A N 1
ATOM 3693 C CA . GLN A 1 436 ? -10.380 -8.785 -14.014 1.00 89.12 436 GLN A CA 1
ATOM 3694 C C . GLN A 1 436 ? -10.875 -7.530 -14.747 1.00 89.12 436 GLN A C 1
ATOM 3696 O O . GLN A 1 436 ? -11.335 -6.584 -14.110 1.00 89.12 436 GLN A O 1
ATOM 3701 N N . GLU A 1 437 ? -10.802 -7.503 -16.079 1.00 92.50 437 GLU A N 1
ATOM 3702 C CA . GLU A 1 437 ? -11.308 -6.388 -16.881 1.00 92.50 437 GLU A CA 1
ATOM 3703 C C . GLU A 1 437 ? -12.844 -6.296 -16.840 1.00 92.50 437 GLU A C 1
ATOM 3705 O O . GLU A 1 437 ? -13.395 -5.198 -16.733 1.00 92.50 437 GLU A O 1
ATOM 3710 N N . GLU A 1 438 ? -13.543 -7.432 -16.886 1.00 92.81 438 GLU A N 1
ATOM 3711 C CA . GLU A 1 438 ? -15.000 -7.503 -16.725 1.00 92.81 438 GLU A CA 1
ATOM 3712 C C . GLU A 1 438 ? -15.445 -7.046 -15.332 1.00 92.81 438 GLU A C 1
ATOM 3714 O O . GLU A 1 438 ? -16.348 -6.212 -15.227 1.00 92.81 438 GLU A O 1
ATOM 3719 N N . ASP A 1 439 ? -14.764 -7.502 -14.278 1.00 90.75 439 ASP A N 1
ATOM 3720 C CA . ASP A 1 439 ? -15.013 -7.074 -12.899 1.00 90.75 439 ASP A CA 1
ATOM 3721 C C . ASP A 1 439 ? -14.765 -5.565 -12.738 1.00 90.75 439 ASP A C 1
ATOM 3723 O O . ASP A 1 439 ? -15.587 -4.851 -12.157 1.00 90.75 439 ASP A O 1
ATOM 3727 N N . ARG A 1 440 ? -13.691 -5.033 -13.341 1.00 90.00 440 ARG A N 1
ATOM 3728 C CA . ARG A 1 440 ? -13.414 -3.587 -13.353 1.00 90.00 440 ARG A CA 1
ATOM 3729 C C . ARG A 1 440 ? -14.539 -2.805 -14.030 1.00 90.00 440 ARG A C 1
ATOM 3731 O O . ARG A 1 440 ? -15.005 -1.810 -13.479 1.00 90.00 440 ARG A O 1
ATOM 3738 N N . LYS A 1 441 ? -15.006 -3.261 -15.198 1.00 92.38 441 LYS A N 1
ATOM 3739 C CA . LYS A 1 441 ? -16.128 -2.641 -15.927 1.00 92.38 441 LYS A CA 1
ATOM 3740 C C . LYS A 1 441 ? -17.436 -2.726 -15.139 1.00 92.38 441 LYS A C 1
ATOM 3742 O O . LYS A 1 441 ? -18.247 -1.805 -15.217 1.00 92.38 441 LYS A O 1
ATOM 3747 N N . LYS A 1 442 ? -17.658 -3.804 -14.380 1.00 93.69 442 LYS A N 1
ATOM 3748 C CA . LYS A 1 442 ? -18.824 -3.950 -13.499 1.00 93.69 442 LYS A CA 1
ATOM 3749 C C . LYS A 1 442 ? -18.798 -2.915 -12.373 1.00 93.69 442 LYS A C 1
ATOM 3751 O O . LYS A 1 442 ? -19.766 -2.172 -12.234 1.00 93.69 442 LYS A O 1
ATOM 3756 N N . ILE A 1 443 ? -17.671 -2.790 -11.669 1.00 89.56 443 ILE A N 1
ATOM 3757 C CA . ILE A 1 443 ? -17.474 -1.780 -10.615 1.00 89.56 443 ILE A CA 1
ATOM 3758 C C . ILE A 1 443 ? -17.666 -0.365 -11.176 1.00 89.56 443 ILE A C 1
ATOM 3760 O O . ILE A 1 443 ? -18.299 0.480 -10.552 1.00 89.56 443 ILE A O 1
ATOM 3764 N N . GLU A 1 444 ? -17.150 -0.090 -12.374 1.00 89.81 444 GLU A N 1
ATOM 3765 C CA . GLU A 1 444 ? -17.284 1.220 -13.018 1.00 89.81 444 GLU A CA 1
ATOM 3766 C C . GLU A 1 444 ? -18.749 1.560 -13.353 1.00 89.81 444 GLU A C 1
ATOM 3768 O O . GLU A 1 444 ? -19.186 2.698 -13.170 1.00 89.81 444 GLU A O 1
ATOM 3773 N N . ARG A 1 445 ? -19.547 0.567 -13.772 1.00 92.44 445 ARG A N 1
ATOM 3774 C CA . ARG A 1 445 ? -20.998 0.726 -13.976 1.00 92.44 445 ARG A CA 1
ATOM 3775 C C . ARG A 1 445 ? -21.746 0.954 -12.663 1.00 92.44 445 ARG A C 1
ATOM 3777 O O . ARG A 1 445 ? -22.632 1.805 -12.636 1.00 92.44 445 ARG A O 1
ATOM 3784 N N . GLU A 1 446 ? -21.392 0.233 -11.601 1.00 92.69 446 GLU A N 1
ATOM 3785 C CA . GLU A 1 446 ? -21.985 0.395 -10.265 1.00 92.69 446 GLU A CA 1
ATOM 3786 C C . GLU A 1 446 ? -21.693 1.790 -9.699 1.00 92.69 446 GLU A C 1
ATOM 3788 O O . GLU A 1 446 ? -22.628 2.509 -9.352 1.00 92.69 446 GLU A O 1
ATOM 3793 N N . LYS A 1 447 ? -20.434 2.246 -9.753 1.00 91.19 447 LYS A N 1
ATOM 3794 C CA . LYS A 1 447 ? -20.051 3.613 -9.358 1.00 91.19 447 LYS A CA 1
ATOM 3795 C C . LYS A 1 447 ? -20.789 4.679 -10.162 1.00 91.19 447 LYS A C 1
ATOM 3797 O O . LYS A 1 447 ? -21.251 5.672 -9.607 1.00 91.19 447 LYS A O 1
ATOM 3802 N N . LYS A 1 448 ? -20.941 4.480 -11.475 1.00 92.00 448 LYS A N 1
ATOM 3803 C CA . LYS A 1 448 ? -21.701 5.405 -12.330 1.00 92.00 448 LYS A CA 1
ATOM 3804 C C . LYS A 1 448 ? -23.191 5.431 -11.970 1.00 92.00 448 LYS A C 1
ATOM 3806 O O . LYS A 1 448 ? -23.820 6.480 -12.086 1.00 92.00 448 LYS A O 1
ATOM 3811 N N . ALA A 1 449 ? -23.762 4.304 -11.549 1.00 91.75 449 ALA A N 1
ATOM 3812 C CA . ALA A 1 449 ? -25.144 4.232 -11.083 1.00 91.75 449 ALA A CA 1
ATOM 3813 C C . ALA A 1 449 ? -25.329 4.901 -9.710 1.00 91.75 449 ALA A C 1
ATOM 3815 O O . ALA A 1 449 ? -26.304 5.626 -9.521 1.00 91.75 449 ALA A O 1
ATOM 3816 N N . GLU A 1 450 ? -24.389 4.714 -8.780 1.00 91.81 450 GLU A N 1
ATOM 3817 C CA . GLU A 1 450 ? -24.374 5.414 -7.489 1.00 91.81 450 GLU A CA 1
ATOM 3818 C C . GLU A 1 450 ? -24.254 6.925 -7.664 1.00 91.81 450 GLU A C 1
ATOM 3820 O O . GLU A 1 450 ? -25.015 7.674 -7.058 1.00 91.81 450 GLU A O 1
ATOM 3825 N N . TRP A 1 451 ? -23.363 7.377 -8.548 1.00 91.44 451 TRP A N 1
ATOM 3826 C CA . TRP A 1 451 ? -23.201 8.800 -8.832 1.00 91.44 451 TRP A CA 1
ATOM 3827 C C . TRP A 1 451 ? -24.481 9.423 -9.402 1.00 91.44 451 TRP A C 1
ATOM 3829 O O . TRP A 1 451 ? -24.882 10.499 -8.974 1.00 91.44 451 TRP A O 1
ATOM 3839 N N . ARG A 1 452 ? -25.191 8.711 -10.289 1.00 90.81 452 ARG A N 1
ATOM 3840 C CA . ARG A 1 452 ? -26.511 9.145 -10.781 1.00 90.81 452 ARG A CA 1
ATOM 3841 C C . ARG A 1 452 ? -27.557 9.225 -9.669 1.00 90.81 452 ARG A C 1
ATOM 3843 O O . ARG A 1 452 ? -28.313 10.185 -9.639 1.00 90.81 452 ARG A O 1
ATOM 3850 N N . LYS A 1 453 ? -27.584 8.261 -8.740 1.00 92.38 453 LYS A N 1
ATOM 3851 C CA . LYS A 1 453 ? -28.464 8.334 -7.558 1.00 92.38 453 LYS A CA 1
ATOM 3852 C C . LYS A 1 453 ? -28.154 9.560 -6.703 1.00 92.38 453 LYS A C 1
ATOM 3854 O O . LYS A 1 453 ? -29.074 10.272 -6.327 1.00 92.38 453 LYS A O 1
ATOM 3859 N N . GLN A 1 454 ? -26.874 9.823 -6.436 1.00 90.19 454 GLN A N 1
ATOM 3860 C CA . GLN A 1 454 ? -26.451 11.005 -5.683 1.00 90.19 454 GLN A CA 1
ATOM 3861 C C . GLN A 1 454 ? -26.836 12.304 -6.399 1.00 90.19 454 GLN A C 1
ATOM 3863 O O . GLN A 1 454 ? -27.304 13.237 -5.755 1.00 90.19 454 GLN A O 1
ATOM 3868 N N . GLU A 1 455 ? -26.681 12.360 -7.723 1.00 93.25 455 GLU A N 1
ATOM 3869 C CA . GLU A 1 455 ? -27.096 13.505 -8.537 1.00 93.25 455 GLU A CA 1
ATOM 3870 C C . GLU A 1 455 ? -28.619 13.724 -8.475 1.00 93.25 455 GLU A C 1
ATOM 3872 O O . GLU A 1 455 ? -29.079 14.855 -8.314 1.00 93.25 455 GLU A O 1
ATOM 3877 N N . ASP A 1 456 ? -29.410 12.651 -8.552 1.00 93.06 456 ASP A N 1
ATOM 3878 C CA . ASP A 1 456 ? -30.870 12.711 -8.438 1.00 93.06 456 ASP A CA 1
ATOM 3879 C C . ASP A 1 456 ? -31.325 13.142 -7.034 1.00 93.06 456 ASP A C 1
ATOM 3881 O O . ASP A 1 456 ? -32.232 13.969 -6.906 1.00 93.06 456 ASP A O 1
ATOM 3885 N N . ASP A 1 457 ? -30.689 12.630 -5.977 1.00 91.88 457 ASP A N 1
ATOM 3886 C CA . ASP A 1 457 ? -30.965 13.024 -4.592 1.00 91.88 457 ASP A CA 1
ATOM 3887 C C . ASP A 1 457 ? -30.582 14.487 -4.337 1.00 91.88 457 ASP A C 1
ATOM 3889 O O . ASP A 1 457 ? -31.332 15.227 -3.695 1.00 91.88 457 ASP A O 1
ATOM 3893 N N . TRP A 1 458 ? -29.468 14.948 -4.911 1.00 92.19 458 TRP A N 1
ATOM 3894 C CA . TRP A 1 458 ? -29.062 16.350 -4.851 1.00 92.19 458 TRP A CA 1
ATOM 3895 C C . TRP A 1 458 ? -30.076 17.263 -5.554 1.00 92.19 458 TRP A C 1
ATOM 3897 O O . TRP A 1 458 ? -30.529 18.240 -4.961 1.00 92.19 458 TRP A O 1
ATOM 3907 N N . LYS A 1 459 ? -30.540 16.897 -6.758 1.00 91.62 459 LYS A N 1
ATOM 3908 C CA . LYS A 1 459 ? -31.608 17.628 -7.470 1.00 91.62 459 LYS A CA 1
ATOM 3909 C C . LYS A 1 459 ? -32.930 17.645 -6.697 1.00 91.62 459 LYS A C 1
ATOM 3911 O O . LYS A 1 459 ? -33.681 18.618 -6.778 1.00 91.62 459 LYS A O 1
ATOM 3916 N N . ARG A 1 460 ? -33.254 16.581 -5.951 1.00 91.25 460 ARG A N 1
ATOM 3917 C CA . ARG A 1 460 ? -34.432 16.555 -5.062 1.00 91.25 460 ARG A CA 1
ATOM 3918 C C . ARG A 1 460 ? -34.279 17.534 -3.904 1.00 91.25 460 ARG A C 1
ATOM 3920 O O . ARG A 1 460 ? -35.211 18.293 -3.648 1.00 91.25 460 ARG A O 1
ATOM 3927 N N . LEU A 1 461 ? -33.119 17.543 -3.248 1.00 89.75 461 LEU A N 1
ATOM 3928 C CA . LEU A 1 461 ? -32.815 18.480 -2.164 1.00 89.75 461 LEU A CA 1
ATOM 3929 C C . LEU A 1 461 ? -32.829 19.932 -2.646 1.00 89.75 461 LEU A C 1
ATOM 3931 O O . LEU A 1 461 ? -33.367 20.795 -1.956 1.00 89.75 461 LEU A O 1
ATOM 3935 N N . GLU A 1 462 ? -32.292 20.201 -3.836 1.00 92.00 462 GLU A N 1
ATOM 3936 C CA . GLU A 1 462 ? -32.313 21.527 -4.455 1.00 92.00 462 GLU A CA 1
ATOM 3937 C C . GLU A 1 462 ? -33.754 22.008 -4.684 1.00 92.00 462 GLU A C 1
ATOM 3939 O O . GLU A 1 462 ? -34.126 23.085 -4.215 1.00 92.00 462 GLU A O 1
ATOM 3944 N N . LYS A 1 463 ? -34.616 21.168 -5.274 1.00 90.56 463 LYS A N 1
ATOM 3945 C CA . LYS A 1 463 ? -36.051 21.468 -5.427 1.00 90.56 463 LYS A CA 1
ATOM 3946 C C . LYS A 1 463 ? -36.768 21.668 -4.093 1.00 90.56 463 LYS A C 1
ATOM 3948 O O . LYS A 1 463 ? -37.641 22.528 -3.983 1.00 90.56 463 LYS A O 1
ATOM 3953 N N . GLU A 1 464 ? -36.435 20.883 -3.070 1.00 91.38 464 GLU A N 1
ATOM 3954 C CA . GLU A 1 464 ? -37.017 21.050 -1.736 1.00 91.38 464 GLU A CA 1
ATOM 3955 C C . GLU A 1 464 ? -36.584 22.378 -1.100 1.00 91.38 464 GLU A C 1
ATOM 3957 O O . GLU A 1 464 ? -37.407 23.068 -0.494 1.00 91.38 464 GLU A O 1
ATOM 3962 N N . GLN A 1 465 ? -35.320 22.776 -1.275 1.00 88.12 465 GLN A N 1
ATOM 3963 C CA . GLN A 1 465 ? -34.842 24.087 -0.845 1.00 88.12 465 GLN A CA 1
ATOM 3964 C C . GLN A 1 465 ? -35.524 25.223 -1.603 1.00 88.12 465 GLN A C 1
ATOM 3966 O O . GLN A 1 465 ? -35.914 26.204 -0.974 1.00 88.12 465 GLN A O 1
ATOM 3971 N N . GLU A 1 466 ? -35.712 25.109 -2.917 1.00 88.25 466 GLU A N 1
ATOM 3972 C CA . GLU A 1 466 ? -36.472 26.094 -3.691 1.00 88.25 466 GLU A CA 1
ATOM 3973 C C . GLU A 1 466 ? -37.916 26.211 -3.198 1.00 88.25 466 GLU A C 1
ATOM 3975 O O . GLU A 1 466 ? -38.411 27.325 -3.021 1.00 88.25 466 GLU A O 1
ATOM 3980 N N . ARG A 1 467 ? -38.569 25.083 -2.883 1.00 88.56 467 ARG A N 1
ATOM 3981 C CA . ARG A 1 467 ? -39.914 25.068 -2.290 1.00 88.56 467 ARG A CA 1
ATOM 3982 C C . ARG A 1 467 ? -39.940 25.795 -0.946 1.00 88.56 467 ARG A C 1
ATOM 3984 O O . ARG A 1 467 ? -40.772 26.677 -0.761 1.00 88.56 467 ARG A O 1
ATOM 3991 N N . LYS A 1 468 ? -38.988 25.495 -0.053 1.00 86.88 468 LYS A N 1
ATOM 3992 C CA . LYS A 1 468 ? -38.849 26.168 1.252 1.00 86.88 468 LYS A CA 1
ATOM 3993 C C . LYS A 1 468 ? -38.555 27.662 1.103 1.00 86.88 468 LYS A C 1
ATOM 3995 O O . LYS A 1 468 ? -39.128 28.461 1.831 1.00 86.88 468 LYS A O 1
ATOM 4000 N N . ARG A 1 469 ? -37.718 28.064 0.136 1.00 83.06 469 ARG A N 1
ATOM 4001 C CA . ARG A 1 469 ? -37.471 29.482 -0.197 1.00 83.06 469 ARG A CA 1
ATOM 4002 C C . ARG A 1 469 ? -38.732 30.165 -0.729 1.00 83.06 469 ARG A C 1
ATOM 4004 O O . ARG A 1 469 ? -38.956 31.333 -0.429 1.00 83.06 469 ARG A O 1
ATOM 4011 N N . GLY A 1 470 ? -39.548 29.457 -1.509 1.00 83.94 470 GLY A N 1
ATOM 4012 C CA . GLY A 1 470 ? -40.854 29.928 -1.966 1.00 83.94 470 GLY A CA 1
ATOM 4013 C C . GLY A 1 470 ? -41.833 30.142 -0.809 1.00 83.94 470 GLY A C 1
ATOM 4014 O O . GLY A 1 470 ? -42.425 31.212 -0.712 1.00 83.94 470 GLY A O 1
ATOM 4015 N N . GLU A 1 471 ? -41.947 29.168 0.097 1.00 84.25 471 GLU A N 1
ATOM 4016 C CA . GLU A 1 471 ? -42.764 29.255 1.319 1.00 84.25 471 GLU A CA 1
ATOM 4017 C C . GLU A 1 471 ? -42.309 30.422 2.211 1.00 84.25 471 GLU A C 1
ATOM 4019 O O . GLU A 1 471 ? -43.129 31.254 2.601 1.00 84.25 471 GLU A O 1
ATOM 4024 N N . TRP A 1 472 ? -40.997 30.565 2.427 1.00 78.00 472 TRP A N 1
ATOM 4025 C CA . TRP A 1 472 ? -40.408 31.694 3.155 1.00 78.00 472 TRP A CA 1
ATOM 4026 C C . TRP A 1 472 ? -40.727 33.043 2.518 1.00 78.00 472 TRP A C 1
ATOM 4028 O O . TRP A 1 472 ? -41.099 33.968 3.226 1.00 78.00 472 TRP A O 1
ATOM 4038 N N . LYS A 1 473 ? -40.636 33.172 1.188 1.00 78.44 473 LYS A N 1
ATOM 4039 C CA . LYS A 1 473 ? -41.010 34.416 0.495 1.00 78.44 473 LYS A CA 1
ATOM 4040 C C . LYS A 1 473 ? -42.490 34.752 0.670 1.00 78.44 473 LYS A C 1
ATOM 4042 O O . LYS A 1 473 ? -42.839 35.923 0.771 1.00 78.44 473 LYS A O 1
ATOM 4047 N N . VAL A 1 474 ? -43.372 33.753 0.713 1.00 78.50 474 VAL A N 1
ATOM 4048 C CA . VAL A 1 474 ? -44.805 33.969 0.971 1.00 78.50 474 VAL A CA 1
ATOM 4049 C C . VAL A 1 474 ? -45.039 34.424 2.415 1.00 78.50 474 VAL A C 1
ATOM 4051 O O . VAL A 1 474 ? -45.803 35.365 2.640 1.00 78.50 474 VAL A O 1
ATOM 4054 N N . GLU A 1 475 ? -44.360 33.813 3.389 1.00 77.44 475 GLU A N 1
ATOM 4055 C CA . GLU A 1 475 ? -44.395 34.252 4.789 1.00 77.44 475 GLU A CA 1
ATOM 4056 C C . GLU A 1 475 ? -43.806 35.652 4.969 1.00 77.44 475 GLU A C 1
ATOM 4058 O O . GLU A 1 475 ? -44.389 36.474 5.674 1.00 77.44 475 GLU A O 1
ATOM 4063 N N . GLU A 1 476 ? -42.704 35.958 4.287 1.00 79.81 476 GLU A N 1
ATOM 4064 C CA . GLU A 1 476 ? -42.055 37.264 4.299 1.00 79.81 476 GLU A CA 1
ATOM 4065 C C . GLU A 1 476 ? -42.968 38.334 3.699 1.00 79.81 476 GLU A C 1
ATOM 4067 O O . GLU A 1 476 ? -43.179 39.363 4.331 1.00 79.81 476 GLU A O 1
ATOM 4072 N N . LEU A 1 477 ? -43.609 38.075 2.555 1.00 76.25 477 LEU A N 1
ATOM 4073 C CA . LEU A 1 477 ? -44.591 38.990 1.962 1.00 76.25 477 LEU A CA 1
ATOM 4074 C C . LEU A 1 477 ? -45.830 39.169 2.857 1.00 76.25 477 LEU A C 1
ATOM 4076 O O . LEU A 1 477 ? -46.386 40.267 2.942 1.00 76.25 477 LEU A O 1
ATOM 4080 N N . SER A 1 478 ? -46.260 38.121 3.562 1.00 76.06 478 SER A N 1
ATOM 4081 C CA . SER A 1 478 ? -47.344 38.187 4.554 1.00 76.06 478 SER A CA 1
ATOM 4082 C C . SER A 1 478 ? -46.948 39.030 5.774 1.00 76.06 478 SER A C 1
ATOM 4084 O O . SER A 1 478 ? -47.705 39.902 6.218 1.00 76.06 478 SER A O 1
ATOM 4086 N N . ALA A 1 479 ? -45.732 38.832 6.285 1.00 72.62 479 ALA A N 1
ATOM 4087 C CA . ALA A 1 479 ? -45.158 39.603 7.378 1.00 72.62 479 ALA A CA 1
ATOM 4088 C C . ALA A 1 479 ? -44.907 41.062 6.971 1.00 72.62 479 ALA A C 1
ATOM 4090 O O . ALA A 1 479 ? -45.185 41.970 7.751 1.00 72.62 479 ALA A O 1
ATOM 4091 N N . GLU A 1 480 ? -44.461 41.317 5.743 1.00 75.75 480 GLU A N 1
ATOM 4092 C CA . GLU A 1 480 ? -44.269 42.657 5.195 1.00 75.75 480 GLU A CA 1
ATOM 4093 C C . GLU A 1 480 ? -45.612 43.376 5.031 1.00 75.75 480 GLU A C 1
ATOM 4095 O O . GLU A 1 480 ? -45.727 44.551 5.371 1.00 75.75 480 GLU A O 1
ATOM 4100 N N . LYS A 1 481 ? -46.672 42.676 4.611 1.00 73.31 481 LYS A N 1
ATOM 4101 C CA . LYS A 1 481 ? -48.030 43.237 4.552 1.00 73.31 481 LYS A CA 1
ATOM 4102 C C . LYS A 1 481 ? -48.549 43.619 5.945 1.00 73.31 481 LYS A C 1
ATOM 4104 O O . LYS A 1 481 ? -49.131 44.693 6.094 1.00 73.31 481 LYS A O 1
ATOM 4109 N N . LYS A 1 482 ? -48.269 42.806 6.973 1.00 70.56 482 LYS A N 1
ATOM 4110 C CA . LYS A 1 482 ? -48.543 43.146 8.385 1.00 70.56 482 LYS A CA 1
ATOM 4111 C C . LYS A 1 482 ? -47.711 44.343 8.857 1.00 70.56 482 LYS A C 1
ATOM 4113 O O . LYS A 1 482 ? -48.265 45.264 9.450 1.00 70.56 482 LYS A O 1
ATOM 4118 N N . ARG A 1 483 ? -46.416 44.385 8.521 1.00 67.94 483 ARG A N 1
ATOM 4119 C CA . ARG A 1 483 ? -45.524 45.519 8.816 1.00 67.94 483 ARG A CA 1
ATOM 4120 C C . ARG A 1 483 ? -45.968 46.800 8.119 1.00 67.94 483 ARG A C 1
ATOM 4122 O O . ARG A 1 483 ? -45.877 47.847 8.731 1.00 67.94 483 ARG A O 1
ATOM 4129 N N . ARG A 1 484 ? -46.486 46.753 6.887 1.00 65.75 484 ARG A N 1
ATOM 4130 C CA . ARG A 1 484 ? -47.059 47.928 6.200 1.00 65.75 484 ARG A CA 1
ATOM 4131 C C . ARG A 1 484 ? -48.351 48.418 6.860 1.00 65.75 484 ARG A C 1
ATOM 4133 O O . ARG A 1 484 ? -48.601 49.617 6.837 1.00 65.75 484 ARG A O 1
ATOM 4140 N N . GLY A 1 485 ? -49.137 47.524 7.464 1.00 65.94 485 GLY A N 1
ATOM 4141 C CA . GLY A 1 485 ? -50.265 47.897 8.326 1.00 65.94 485 GLY A CA 1
ATOM 4142 C C . GLY A 1 485 ? -49.800 48.662 9.567 1.00 65.94 485 GLY A C 1
ATOM 4143 O O . GLY A 1 485 ? -50.224 49.792 9.780 1.00 65.94 485 GLY A O 1
ATOM 4144 N N . TRP A 1 486 ? -48.832 48.099 10.296 1.00 63.09 486 TRP A N 1
ATOM 4145 C CA . TRP A 1 486 ? -48.241 48.723 11.490 1.00 63.09 486 TRP A CA 1
ATOM 4146 C C . TRP A 1 486 ? -47.504 50.027 11.171 1.00 63.09 486 TRP A C 1
ATOM 4148 O O . TRP A 1 486 ? -47.577 50.991 11.920 1.00 63.09 486 TRP A O 1
ATOM 4158 N N . LYS A 1 487 ? -46.816 50.084 10.027 1.00 62.84 487 LYS A N 1
ATOM 4159 C CA . LYS A 1 487 ? -46.079 51.265 9.577 1.00 62.84 487 LYS A CA 1
ATOM 4160 C C . LYS A 1 487 ? -47.014 52.396 9.154 1.00 62.84 487 LYS A C 1
ATOM 4162 O O . LYS A 1 487 ? -46.651 53.540 9.360 1.00 62.84 487 LYS A O 1
ATOM 4167 N N . LYS A 1 488 ? -48.221 52.111 8.645 1.00 63.19 488 LYS A N 1
ATOM 4168 C CA . LYS A 1 488 ? -49.243 53.148 8.415 1.00 63.19 488 LYS A CA 1
ATOM 4169 C C . LYS A 1 488 ? -49.789 53.723 9.724 1.00 63.19 488 LYS A C 1
ATOM 4171 O O . LYS A 1 488 ? -49.912 54.936 9.818 1.00 63.19 488 LYS A O 1
ATOM 4176 N N . GLU A 1 489 ? -50.041 52.888 10.734 1.00 57.62 489 GLU A N 1
ATOM 4177 C CA . GLU A 1 489 ? -50.427 53.355 12.081 1.00 57.62 489 GLU A CA 1
ATOM 4178 C C . GLU A 1 489 ? -49.301 54.159 12.754 1.00 57.62 489 GLU A C 1
ATOM 4180 O O . GLU A 1 489 ? -49.544 55.174 13.407 1.00 57.62 489 GLU A O 1
ATOM 4185 N N . GLN A 1 490 ? -48.048 53.745 12.552 1.00 56.81 490 GLN A N 1
ATOM 4186 C CA . GLN A 1 490 ? -46.876 54.425 13.094 1.00 56.81 490 GLN A CA 1
ATOM 4187 C C . GLN A 1 490 ? -46.547 55.723 12.337 1.00 56.81 490 GLN A C 1
ATOM 4189 O O . GLN A 1 490 ? -46.217 56.716 12.973 1.00 56.81 490 GLN A O 1
ATOM 4194 N N . GLU A 1 491 ? -46.705 55.771 11.011 1.00 59.34 491 GLU A N 1
ATOM 4195 C CA . GLU A 1 491 ? -46.557 56.992 10.204 1.00 59.34 491 GLU A CA 1
ATOM 4196 C C . GLU A 1 491 ? -47.663 58.015 10.503 1.00 59.34 491 GLU A C 1
ATOM 4198 O O . GLU A 1 491 ? -47.399 59.212 10.451 1.00 59.34 491 GLU A O 1
ATOM 4203 N N . GLU A 1 492 ? -48.871 57.591 10.886 1.00 59.31 492 GLU A N 1
ATOM 4204 C CA . GLU A 1 492 ? -49.935 58.496 11.346 1.00 59.31 492 GLU A CA 1
ATOM 4205 C C . GLU A 1 492 ? -49.627 59.093 12.736 1.00 59.31 492 GLU A C 1
ATOM 4207 O O . GLU A 1 492 ? -49.893 60.273 12.988 1.00 59.31 492 GLU A O 1
ATOM 4212 N N . MET A 1 493 ? -48.968 58.322 13.611 1.00 53.56 493 MET A N 1
ATOM 4213 C CA . MET A 1 493 ? -48.432 58.801 14.894 1.00 53.56 493 MET A CA 1
ATOM 4214 C C . MET A 1 493 ? -47.199 59.703 14.731 1.00 53.56 493 MET A C 1
ATOM 4216 O O . MET A 1 493 ? -47.086 60.730 15.403 1.00 53.56 493 MET A O 1
ATOM 4220 N N . ASP A 1 494 ? -46.297 59.365 13.813 1.00 52.72 494 ASP A N 1
ATOM 4221 C CA . ASP A 1 494 ? -45.078 60.127 13.545 1.00 52.72 494 ASP A CA 1
ATOM 4222 C C . ASP A 1 494 ? -45.367 61.401 12.735 1.00 52.72 494 ASP A C 1
ATOM 4224 O O . ASP A 1 494 ? -44.679 62.406 12.914 1.00 52.72 494 ASP A O 1
ATOM 4228 N N . LYS A 1 495 ? -46.443 61.435 11.932 1.00 50.81 495 LYS A N 1
ATOM 4229 C CA . LYS A 1 495 ? -46.953 62.657 11.283 1.00 50.81 495 LYS A CA 1
ATOM 4230 C C . LYS A 1 495 ? -47.461 63.687 12.300 1.00 50.81 495 LYS A C 1
ATOM 4232 O O . LYS A 1 495 ? -47.348 64.878 12.046 1.00 50.81 495 LYS A O 1
ATOM 4237 N N . LYS A 1 496 ? -47.919 63.254 13.482 1.00 53.03 496 LYS A N 1
ATOM 4238 C CA . LYS A 1 496 ? -48.212 64.145 14.623 1.00 53.03 496 LYS A CA 1
ATOM 4239 C C . LYS A 1 496 ? -46.965 64.611 15.384 1.00 53.03 496 LYS A C 1
ATOM 4241 O O . LYS A 1 496 ? -47.041 65.597 16.107 1.00 53.03 496 LYS A O 1
ATOM 4246 N N . LYS A 1 497 ? -45.827 63.923 15.242 1.00 49.62 497 LYS A N 1
ATOM 4247 C CA . LYS A 1 497 ? -44.553 64.285 15.893 1.00 49.62 497 LYS A CA 1
ATOM 4248 C C . LYS A 1 497 ? -43.602 65.090 15.004 1.00 49.62 497 LYS A C 1
ATOM 4250 O O . LYS A 1 497 ? -42.698 65.723 15.533 1.00 49.62 497 LYS A O 1
ATOM 4255 N N . ARG A 1 498 ? -43.798 65.093 13.682 1.00 45.41 498 ARG A N 1
ATOM 4256 C CA . ARG A 1 498 ? -42.912 65.742 12.693 1.00 45.41 498 ARG A CA 1
ATOM 4257 C C . ARG A 1 498 ? -43.357 67.139 12.232 1.00 45.41 498 ARG A C 1
ATOM 4259 O O . ARG A 1 498 ? -42.906 67.601 11.193 1.00 45.41 498 ARG A O 1
ATOM 4266 N N . GLU A 1 499 ? -44.173 67.835 13.025 1.00 46.44 499 GLU A N 1
ATOM 4267 C CA . GLU A 1 499 ? -44.362 69.299 12.926 1.00 46.44 499 GLU A CA 1
ATOM 4268 C C . GLU A 1 499 ? -43.474 70.078 13.917 1.00 46.44 499 GLU A C 1
ATOM 4270 O O . GLU A 1 499 ? -43.722 71.239 14.232 1.00 46.44 499 GLU A O 1
ATOM 4275 N N . SER A 1 500 ? -42.398 69.466 14.413 1.00 46.31 500 SER A N 1
ATOM 4276 C CA . SER A 1 500 ? -41.377 70.175 15.177 1.00 46.31 500 SER A CA 1
ATOM 4277 C C . SER A 1 500 ? -39.997 69.640 14.821 1.00 46.31 500 SER A C 1
ATOM 4279 O O . SER A 1 500 ? -39.732 68.457 15.005 1.00 46.31 500 SER A O 1
ATOM 4281 N N . GLN A 1 501 ? -39.144 70.561 14.366 1.00 39.12 501 GLN A N 1
ATOM 4282 C CA . GLN A 1 501 ? -37.695 70.438 14.149 1.00 39.12 501 GLN A CA 1
ATOM 4283 C C . GLN A 1 501 ? -37.246 70.027 12.735 1.00 39.12 501 GLN A C 1
ATOM 4285 O O . GLN A 1 501 ? -36.982 68.869 12.428 1.00 39.12 501 GLN A O 1
ATOM 4290 N N . GLN A 1 502 ? -37.220 71.064 11.889 1.00 34.69 502 GLN A N 1
ATOM 4291 C CA . GLN A 1 502 ? -36.079 71.563 11.100 1.00 34.69 502 GLN A CA 1
ATOM 4292 C C . GLN A 1 502 ? -34.915 70.616 10.768 1.00 34.69 502 GLN A C 1
ATOM 4294 O O . GLN A 1 502 ? -34.218 70.122 11.650 1.00 34.69 502 GLN A O 1
ATOM 4299 N N . ASP A 1 503 ? -34.689 70.497 9.458 1.00 38.53 503 ASP A N 1
ATOM 4300 C CA . ASP A 1 503 ? -33.536 71.022 8.710 1.00 38.53 503 ASP A CA 1
ATOM 4301 C C . ASP A 1 503 ? -32.123 70.906 9.306 1.00 38.53 503 ASP A C 1
ATOM 4303 O O . ASP A 1 503 ? -31.758 71.554 10.284 1.00 38.53 503 ASP A O 1
ATOM 4307 N N . ASP A 1 504 ? -31.328 70.147 8.546 1.00 41.66 504 ASP A N 1
ATOM 4308 C CA . ASP A 1 504 ? -29.974 70.432 8.055 1.00 41.66 504 ASP A CA 1
ATOM 4309 C C . ASP A 1 504 ? -28.912 69.387 8.411 1.00 41.66 504 ASP A C 1
ATOM 4311 O O . ASP A 1 504 ? -28.844 68.855 9.512 1.00 41.66 504 ASP A O 1
ATOM 4315 N N . VAL A 1 505 ? -28.043 69.157 7.418 1.00 41.50 505 VAL A N 1
ATOM 4316 C CA . VAL A 1 505 ? -26.768 68.406 7.401 1.00 41.50 505 VAL A CA 1
ATOM 4317 C C . VAL A 1 505 ? -26.811 67.233 6.417 1.00 41.50 505 VAL A C 1
ATOM 4319 O O . VAL A 1 505 ? -26.732 66.054 6.751 1.00 41.50 505 VAL A O 1
ATOM 4322 N N . LEU A 1 506 ? -26.868 67.596 5.137 1.00 47.06 506 LEU A N 1
ATOM 4323 C CA . LEU A 1 506 ? -26.616 66.707 4.007 1.00 47.06 506 LEU A CA 1
ATOM 4324 C C . LEU A 1 506 ? -25.541 67.348 3.119 1.00 47.06 506 LEU A C 1
ATOM 4326 O O . LEU A 1 506 ? -25.817 67.731 1.990 1.00 47.06 506 LEU A O 1
ATOM 4330 N N . ASN A 1 507 ? -24.319 67.535 3.648 1.00 45.06 507 ASN A N 1
ATOM 4331 C CA . ASN A 1 507 ? -23.173 67.858 2.782 1.00 45.06 507 ASN A CA 1
ATOM 4332 C C . ASN A 1 507 ? -21.744 67.602 3.324 1.00 45.06 507 ASN A C 1
ATOM 4334 O O . ASN A 1 507 ? -20.802 68.170 2.781 1.00 45.06 507 ASN A O 1
ATOM 4338 N N . SER A 1 508 ? -21.518 66.759 4.348 1.00 44.59 508 SER A N 1
ATOM 4339 C CA . SER A 1 508 ? -20.134 66.429 4.786 1.00 44.59 508 SER A CA 1
ATOM 4340 C C . SER A 1 508 ? -19.739 64.944 4.747 1.00 44.59 508 SER A C 1
ATOM 4342 O O . SER A 1 508 ? -18.600 64.605 5.052 1.00 44.59 508 SER A O 1
ATOM 4344 N N . GLN A 1 509 ? -20.625 64.037 4.321 1.00 49.47 509 GLN A N 1
ATOM 4345 C CA . GLN A 1 509 ? -20.375 62.588 4.426 1.00 49.47 509 GLN A CA 1
ATOM 4346 C C . GLN A 1 509 ? -19.719 61.932 3.201 1.00 49.47 509 GLN A C 1
ATOM 4348 O O . GLN A 1 509 ? -19.471 60.726 3.227 1.00 49.47 509 GLN A O 1
ATOM 4353 N N . PHE A 1 510 ? -19.422 62.685 2.137 1.00 48.88 510 PHE A N 1
ATOM 4354 C CA . PHE A 1 510 ? -18.874 62.093 0.910 1.00 48.88 510 PHE A CA 1
ATOM 4355 C C . PHE A 1 510 ? -17.337 62.104 0.849 1.00 48.88 510 PHE A C 1
ATOM 4357 O O . PHE A 1 510 ? -16.761 61.123 0.396 1.00 48.88 510 PHE A O 1
ATOM 4364 N N . LEU A 1 511 ? -16.658 63.123 1.394 1.00 48.50 511 LEU A N 1
ATOM 4365 C CA . LEU A 1 511 ? -15.183 63.187 1.378 1.00 48.50 511 LEU A CA 1
ATOM 4366 C C . LEU A 1 511 ? -14.492 62.369 2.484 1.00 48.50 511 LEU A C 1
ATOM 4368 O O . LEU A 1 511 ? -13.332 61.998 2.333 1.00 48.50 511 LEU A O 1
ATOM 4372 N N . GLN A 1 512 ? -15.184 62.043 3.580 1.00 50.50 512 GLN A N 1
ATOM 4373 C CA . GLN A 1 512 ? -14.579 61.288 4.686 1.00 50.50 512 GLN A CA 1
ATOM 4374 C C . GLN A 1 512 ? -14.388 59.798 4.339 1.00 50.50 512 GLN A C 1
ATOM 4376 O O . GLN A 1 512 ? -13.405 59.182 4.737 1.00 50.50 512 GLN A O 1
ATOM 4381 N N . LYS A 1 513 ? -15.283 59.234 3.516 1.00 57.91 513 LYS A N 1
ATOM 4382 C CA . LYS A 1 513 ? -15.262 57.811 3.136 1.00 57.91 513 LYS A CA 1
ATOM 4383 C C . LYS A 1 513 ? -14.114 57.425 2.203 1.00 57.91 513 LYS A C 1
ATOM 4385 O O . LYS A 1 513 ? -13.773 56.249 2.132 1.00 57.91 513 LYS A O 1
ATOM 4390 N N . GLU A 1 514 ? -13.529 58.382 1.489 1.00 53.34 514 GLU A N 1
ATOM 4391 C CA . GLU A 1 514 ? -12.435 58.116 0.548 1.00 53.34 514 GLU A CA 1
ATOM 4392 C C . GLU A 1 514 ? -11.068 58.125 1.257 1.00 53.34 514 GLU A C 1
ATOM 4394 O O . GLU A 1 514 ? -10.210 57.297 0.966 1.00 53.34 514 GLU A O 1
ATOM 4399 N N . ILE A 1 515 ? -10.918 58.958 2.294 1.00 55.41 515 ILE A N 1
ATOM 4400 C CA . ILE A 1 515 ? -9.717 59.027 3.144 1.00 55.41 515 ILE A CA 1
ATOM 4401 C C . ILE A 1 515 ? -9.615 57.813 4.082 1.00 55.41 515 ILE A C 1
ATOM 4403 O O . ILE A 1 515 ? -8.515 57.311 4.332 1.00 55.41 515 ILE A O 1
ATOM 4407 N N . ASP A 1 516 ? -10.748 57.308 4.575 1.00 59.94 516 ASP A N 1
ATOM 4408 C CA . ASP A 1 516 ? -10.765 56.138 5.460 1.00 59.94 516 ASP A CA 1
ATOM 4409 C C . ASP A 1 516 ? -10.403 54.843 4.702 1.00 59.94 516 ASP A C 1
ATOM 4411 O O . ASP A 1 516 ? -9.737 53.966 5.253 1.00 59.94 516 ASP A O 1
ATOM 4415 N N . LYS A 1 517 ? -10.707 54.769 3.398 1.00 62.00 517 LYS A N 1
ATOM 4416 C CA . LYS A 1 517 ? -10.393 53.610 2.548 1.00 62.00 517 LYS A CA 1
ATOM 4417 C C . LYS A 1 517 ? -8.890 53.465 2.250 1.00 62.00 517 LYS A C 1
ATOM 4419 O O . LYS A 1 517 ? -8.364 52.356 2.282 1.00 62.00 517 LYS A O 1
ATOM 4424 N N . GLU A 1 518 ? -8.172 54.572 2.040 1.00 59.34 518 GLU A N 1
ATOM 4425 C CA . GLU A 1 518 ? -6.709 54.557 1.829 1.00 59.34 518 GLU A CA 1
ATOM 4426 C C . GLU A 1 518 ? -5.892 54.345 3.120 1.00 59.34 518 G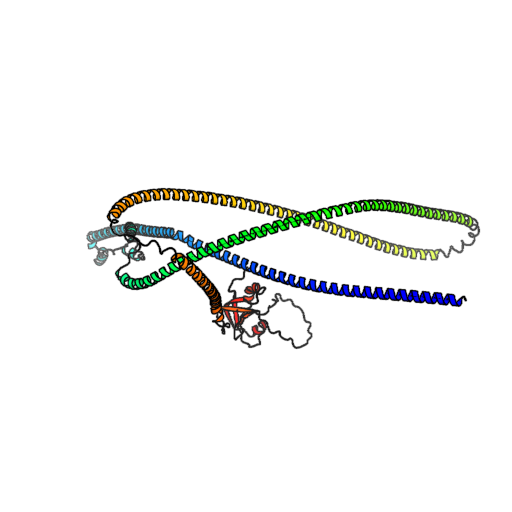LU A C 1
ATOM 4428 O O . GLU A 1 518 ? -4.707 53.987 3.067 1.00 59.34 518 GLU A O 1
ATOM 4433 N N . ARG A 1 519 ? -6.487 54.591 4.297 1.00 61.97 519 ARG A N 1
ATOM 4434 C CA . ARG A 1 519 ? -5.877 54.232 5.589 1.00 61.97 519 ARG A CA 1
ATOM 4435 C C . ARG A 1 519 ? -5.983 52.735 5.857 1.00 61.97 519 ARG A C 1
ATOM 4437 O O . ARG A 1 519 ? -4.992 52.136 6.269 1.00 61.97 519 ARG A O 1
ATOM 4444 N N . GLU A 1 520 ? -7.129 52.131 5.554 1.00 68.94 520 GLU A N 1
ATOM 4445 C CA . GLU A 1 520 ? -7.344 50.693 5.744 1.00 68.94 520 GLU A CA 1
ATOM 4446 C C . GLU A 1 520 ? -6.429 49.831 4.854 1.00 68.94 520 GLU A C 1
ATOM 4448 O O . GLU A 1 520 ? -5.894 48.829 5.330 1.00 68.94 520 GLU A O 1
ATOM 4453 N N . GLU A 1 521 ? -6.152 50.237 3.608 1.00 65.94 521 GLU A N 1
ATOM 4454 C CA . GLU A 1 521 ? -5.221 49.503 2.728 1.00 65.94 521 GLU A CA 1
ATOM 4455 C C . GLU A 1 521 ? -3.763 49.544 3.224 1.00 65.94 521 GLU A C 1
ATOM 4457 O O . GLU A 1 521 ? -3.074 48.520 3.209 1.00 65.94 521 GLU A O 1
ATOM 4462 N N . ARG A 1 522 ? -3.297 50.682 3.760 1.00 63.09 522 ARG A N 1
ATOM 4463 C CA . ARG A 1 522 ? -1.937 50.799 4.326 1.00 63.09 522 ARG A CA 1
ATOM 4464 C C . ARG A 1 522 ? -1.761 50.046 5.642 1.00 63.09 522 ARG A C 1
ATOM 4466 O O . ARG A 1 522 ? -0.674 49.529 5.911 1.00 63.09 522 ARG A O 1
ATOM 4473 N N . ASP A 1 523 ? -2.807 49.966 6.456 1.00 69.50 523 ASP A N 1
ATOM 4474 C CA . ASP A 1 523 ? -2.765 49.189 7.693 1.00 69.50 523 ASP A CA 1
ATOM 4475 C C . ASP A 1 523 ? -2.831 47.677 7.413 1.00 69.50 523 ASP A C 1
ATOM 4477 O O . ASP A 1 523 ? -2.158 46.901 8.096 1.00 69.50 523 ASP A O 1
ATOM 4481 N N . LEU A 1 524 ? -3.517 47.245 6.347 1.00 65.38 524 LEU A N 1
ATOM 4482 C CA . LEU A 1 524 ? -3.531 45.845 5.905 1.00 65.38 524 LEU A CA 1
ATOM 4483 C C . LEU A 1 524 ? -2.165 45.358 5.392 1.00 65.38 524 LEU A C 1
ATOM 4485 O O . LEU A 1 524 ? -1.759 44.246 5.737 1.00 65.38 524 LEU A O 1
ATOM 4489 N N . GLU A 1 525 ? -1.408 46.175 4.652 1.00 62.72 525 GLU A N 1
ATOM 4490 C CA . GLU A 1 525 ? -0.037 45.818 4.241 1.00 62.72 525 GLU A CA 1
ATOM 4491 C C . GLU A 1 525 ? 0.922 45.711 5.436 1.00 62.72 525 GLU A C 1
ATOM 4493 O O . GLU A 1 525 ? 1.763 44.808 5.496 1.00 62.72 525 GLU A O 1
ATOM 4498 N N . ARG A 1 526 ? 0.755 46.577 6.444 1.00 65.25 526 ARG A N 1
ATOM 4499 C CA . ARG A 1 526 ? 1.559 46.545 7.674 1.00 65.25 526 ARG A CA 1
ATOM 4500 C C . ARG A 1 526 ? 1.234 45.319 8.542 1.00 65.25 526 ARG A C 1
ATOM 4502 O O . ARG A 1 526 ? 2.134 44.755 9.166 1.00 65.25 526 ARG A O 1
ATOM 4509 N N . ILE A 1 527 ? -0.026 44.877 8.549 1.00 67.56 527 ILE A N 1
ATOM 4510 C CA . ILE A 1 527 ? -0.475 43.655 9.237 1.00 67.56 527 ILE A CA 1
ATOM 4511 C C . ILE A 1 527 ? 0.005 42.394 8.499 1.00 67.56 527 ILE A C 1
ATOM 4513 O O . ILE A 1 527 ? 0.464 41.457 9.147 1.00 67.56 527 ILE A O 1
ATOM 4517 N N . LEU A 1 528 ? -0.015 42.371 7.161 1.00 59.00 528 LEU A N 1
ATOM 4518 C CA . LEU A 1 528 ? 0.484 41.238 6.366 1.00 59.00 528 LEU A CA 1
ATOM 4519 C C . LEU A 1 528 ? 2.011 41.074 6.444 1.00 59.00 528 LEU A C 1
ATOM 4521 O O . LEU A 1 528 ? 2.506 39.944 6.419 1.00 59.00 528 LEU A O 1
ATOM 4525 N N . GLY A 1 529 ? 2.755 42.175 6.593 1.00 66.94 529 GLY A N 1
ATOM 4526 C CA . GLY A 1 529 ? 4.190 42.146 6.892 1.00 66.94 529 GLY A CA 1
ATOM 4527 C C . GLY A 1 529 ? 4.488 41.504 8.251 1.00 66.94 529 GLY A C 1
ATOM 4528 O O . GLY A 1 529 ? 5.276 40.561 8.321 1.00 66.94 529 GLY A O 1
ATOM 4529 N N . LYS A 1 530 ? 3.779 41.932 9.307 1.00 65.31 530 LYS A N 1
ATOM 4530 C CA . LYS A 1 530 ? 3.908 41.350 10.655 1.00 65.31 530 LYS A CA 1
ATOM 4531 C C . LYS A 1 530 ? 3.471 39.889 10.719 1.00 65.31 530 LYS A C 1
ATOM 4533 O O . LYS A 1 530 ? 4.179 39.081 11.301 1.00 65.31 530 LYS A O 1
ATOM 4538 N N . ALA A 1 531 ? 2.385 39.512 10.046 1.00 60.22 531 ALA A N 1
ATOM 4539 C CA . ALA A 1 531 ? 1.912 38.127 10.016 1.00 60.22 531 ALA A CA 1
ATOM 4540 C C . ALA A 1 531 ? 2.882 37.171 9.291 1.00 60.22 531 ALA A C 1
ATOM 4542 O O . ALA A 1 531 ? 2.910 35.975 9.587 1.00 60.22 531 ALA A O 1
ATOM 4543 N N . ARG A 1 532 ? 3.694 37.665 8.343 1.00 64.25 532 ARG A N 1
ATOM 4544 C CA . ARG A 1 532 ? 4.769 36.875 7.716 1.00 64.25 532 ARG A CA 1
ATOM 4545 C C . ARG A 1 532 ? 5.974 36.710 8.636 1.00 64.25 532 ARG A C 1
ATOM 4547 O O . ARG A 1 532 ? 6.534 35.619 8.673 1.00 64.25 532 ARG A O 1
ATOM 4554 N N . GLU A 1 533 ? 6.339 37.744 9.386 1.00 63.97 533 GLU A N 1
ATOM 4555 C CA . GLU A 1 533 ? 7.408 37.685 10.390 1.00 63.97 533 GLU A CA 1
ATOM 4556 C C . GLU A 1 533 ? 7.029 36.795 11.581 1.00 63.97 533 GLU A C 1
ATOM 4558 O O . GLU A 1 533 ? 7.807 35.924 11.963 1.00 63.97 533 GLU A O 1
ATOM 4563 N N . GLU A 1 534 ? 5.801 36.924 12.087 1.00 70.25 534 GLU A N 1
ATOM 4564 C CA . GLU A 1 534 ? 5.252 36.105 13.171 1.00 70.25 534 GLU A CA 1
ATOM 4565 C C . GLU A 1 534 ? 5.070 34.644 12.745 1.00 70.25 534 GLU A C 1
ATOM 4567 O O . GLU A 1 534 ? 5.353 33.748 13.533 1.00 70.25 534 GLU A O 1
ATOM 4572 N N . ASN A 1 535 ? 4.691 34.361 11.490 1.00 65.69 535 ASN A N 1
ATOM 4573 C CA . ASN A 1 535 ? 4.673 32.983 10.986 1.00 65.69 535 ASN A CA 1
ATOM 4574 C C . ASN A 1 535 ? 6.080 32.407 10.797 1.00 65.69 535 ASN A C 1
ATOM 4576 O O . ASN A 1 535 ? 6.274 31.220 11.046 1.00 65.69 535 ASN A O 1
ATOM 4580 N N . LEU A 1 536 ? 7.071 33.206 10.382 1.00 62.19 536 LEU A N 1
ATOM 4581 C CA . LEU A 1 536 ? 8.456 32.737 10.276 1.00 62.19 536 LEU A CA 1
ATOM 4582 C C . LEU A 1 536 ? 9.059 32.485 11.668 1.00 62.19 536 LEU A C 1
ATOM 4584 O O . LEU A 1 536 ? 9.737 31.478 11.864 1.00 62.19 536 LEU A O 1
ATOM 4588 N N . GLN A 1 537 ? 8.757 33.350 12.643 1.00 64.69 537 GLN A N 1
ATOM 4589 C CA . GLN A 1 537 ? 9.106 33.159 14.051 1.00 64.69 537 GLN A CA 1
ATOM 4590 C C . GLN A 1 537 ? 8.376 31.964 14.659 1.00 64.69 537 GLN A C 1
ATOM 4592 O O . GLN A 1 537 ? 9.030 31.147 15.286 1.00 64.69 537 GLN A O 1
ATOM 4597 N N . ALA A 1 538 ? 7.081 31.772 14.407 1.00 67.31 538 ALA A N 1
ATOM 4598 C CA . ALA A 1 538 ? 6.335 30.609 14.884 1.00 67.31 538 ALA A CA 1
ATOM 4599 C C . ALA A 1 538 ? 6.819 29.302 14.239 1.00 67.31 538 ALA A C 1
ATOM 4601 O O . ALA A 1 538 ? 6.819 28.259 14.890 1.00 67.31 538 ALA A O 1
ATOM 4602 N N . LEU A 1 539 ? 7.275 29.334 12.981 1.00 58.53 539 LEU A N 1
ATOM 4603 C CA . LEU A 1 539 ? 7.880 28.173 12.328 1.00 58.53 539 LEU A CA 1
ATOM 4604 C C . LEU A 1 539 ? 9.256 27.868 12.930 1.00 58.53 539 LEU A C 1
ATOM 4606 O O . LEU A 1 539 ? 9.540 26.713 13.240 1.00 58.53 539 LEU A O 1
ATOM 4610 N N . LEU A 1 540 ? 10.086 28.888 13.167 1.00 60.53 540 LEU A N 1
ATOM 4611 C CA . LEU A 1 540 ? 11.373 28.737 13.852 1.00 60.53 540 LEU A CA 1
ATOM 4612 C C . LEU A 1 540 ? 11.196 28.294 15.309 1.00 60.53 540 LEU A C 1
ATOM 4614 O O . LEU A 1 540 ? 11.952 27.451 15.774 1.00 60.53 540 LEU A O 1
ATOM 4618 N N . GLU A 1 541 ? 10.168 28.775 16.000 1.00 59.31 541 GLU A N 1
ATOM 4619 C CA . GLU A 1 541 ? 9.875 28.467 17.398 1.00 59.31 541 GLU A CA 1
ATOM 4620 C C . GLU A 1 541 ? 9.176 27.114 17.568 1.00 59.31 541 GLU A C 1
ATOM 4622 O O . GLU A 1 541 ? 9.455 26.414 18.532 1.00 59.31 541 GLU A O 1
ATOM 4627 N N . ASN A 1 542 ? 8.377 26.653 16.600 1.00 58.06 542 ASN A N 1
ATOM 4628 C CA . ASN A 1 542 ? 7.896 25.267 16.558 1.00 58.06 542 ASN A CA 1
ATOM 4629 C C . ASN A 1 542 ? 9.012 24.286 16.191 1.00 58.06 542 ASN A C 1
ATOM 4631 O O . ASN A 1 542 ? 9.078 23.202 16.764 1.00 58.06 542 ASN A O 1
ATOM 4635 N N . THR A 1 543 ? 9.920 24.664 15.286 1.00 49.25 543 THR A N 1
ATOM 4636 C CA . THR A 1 543 ? 11.109 23.848 14.984 1.00 49.25 543 THR A CA 1
ATOM 4637 C C . THR A 1 543 ? 12.046 23.803 16.194 1.00 49.25 543 THR A C 1
ATOM 4639 O O . THR A 1 543 ? 12.614 22.759 16.499 1.00 49.25 543 THR A O 1
ATOM 4642 N N . ARG A 1 544 ? 12.145 24.907 16.941 1.00 48.56 544 ARG A N 1
ATOM 4643 C CA . ARG A 1 544 ? 12.872 24.998 18.207 1.00 48.56 544 ARG A CA 1
ATOM 4644 C C . ARG A 1 544 ? 12.193 24.188 19.315 1.00 48.56 544 ARG A C 1
ATOM 4646 O O . ARG A 1 544 ? 12.878 23.379 19.910 1.00 48.56 544 ARG A O 1
ATOM 4653 N N . ARG A 1 545 ? 10.870 24.253 19.502 1.00 52.19 545 ARG A N 1
ATOM 4654 C CA . ARG A 1 545 ? 10.108 23.451 20.489 1.00 52.19 545 ARG A CA 1
ATOM 4655 C C . ARG A 1 545 ? 10.046 21.954 20.178 1.00 52.19 545 ARG A C 1
ATOM 4657 O O . ARG A 1 545 ? 9.908 21.156 21.098 1.00 52.19 545 ARG A O 1
ATOM 4664 N N . LEU A 1 546 ? 10.142 21.553 18.909 1.00 50.03 546 LEU A N 1
ATOM 4665 C CA . LEU A 1 546 ? 10.261 20.140 18.516 1.00 50.03 546 LEU A CA 1
ATOM 4666 C C . LEU A 1 546 ? 11.684 19.597 18.715 1.00 50.03 546 LEU A C 1
ATOM 4668 O O . LEU A 1 546 ? 11.856 18.395 18.909 1.00 50.03 546 LEU A O 1
ATOM 4672 N N . CYS A 1 547 ? 12.695 20.470 18.700 1.00 40.84 547 CYS A N 1
ATOM 4673 C CA . CYS A 1 547 ? 14.099 20.100 18.884 1.00 40.84 547 CYS A CA 1
ATOM 4674 C C . CYS A 1 547 ? 14.621 20.338 20.318 1.00 40.84 547 CYS A C 1
ATOM 4676 O O . CYS A 1 547 ? 15.514 19.618 20.751 1.00 40.84 547 CYS A O 1
ATOM 4678 N N . GLU A 1 548 ? 14.064 21.275 21.088 1.00 39.44 548 GLU A N 1
ATOM 4679 C CA . GLU A 1 548 ? 14.484 21.623 22.458 1.00 39.44 548 GLU A CA 1
ATOM 4680 C C . GLU A 1 548 ? 14.371 20.450 23.445 1.00 39.44 548 GLU A C 1
ATOM 4682 O O . GLU A 1 548 ? 15.347 20.204 24.153 1.00 39.44 548 GLU A O 1
ATOM 4687 N N . PRO A 1 549 ? 13.317 19.604 23.437 1.00 44.34 549 PRO A N 1
ATOM 4688 C CA . PRO A 1 549 ? 13.282 18.438 24.317 1.00 44.34 549 PRO A CA 1
ATOM 4689 C C . PRO A 1 549 ? 14.333 17.376 23.957 1.00 44.34 549 PRO A C 1
ATOM 4691 O O . PRO A 1 549 ? 14.652 16.536 24.799 1.00 44.34 549 PRO A O 1
ATOM 4694 N N . MET A 1 550 ? 14.863 17.396 22.725 1.00 43.94 550 MET A N 1
ATOM 4695 C CA . MET A 1 550 ? 15.899 16.466 22.257 1.00 43.94 550 MET A CA 1
ATOM 4696 C C . MET A 1 550 ? 17.329 16.988 22.458 1.00 43.94 550 MET A C 1
ATOM 4698 O O . MET A 1 550 ? 18.256 16.184 22.455 1.00 43.94 550 MET A O 1
ATOM 4702 N N . PHE A 1 551 ? 17.520 18.299 22.646 1.00 43.09 551 PHE A N 1
ATOM 4703 C CA . PHE A 1 551 ? 18.845 18.902 22.839 1.00 43.09 551 PHE A CA 1
ATOM 4704 C C . PHE A 1 551 ? 19.090 19.431 24.265 1.00 43.09 551 PHE A C 1
ATOM 4706 O O . PHE A 1 551 ? 20.242 19.442 24.692 1.00 43.09 551 PHE A O 1
ATOM 4713 N N . GLU A 1 552 ? 18.058 19.789 25.042 1.00 41.97 552 GLU A N 1
ATOM 4714 C CA . GLU A 1 552 ? 18.224 20.222 26.445 1.00 41.97 552 GLU A CA 1
ATOM 4715 C C . GLU A 1 552 ? 18.379 19.051 27.432 1.00 41.97 552 GLU A C 1
ATOM 4717 O O . GLU A 1 552 ? 19.005 19.198 28.483 1.00 41.97 552 GLU A O 1
ATOM 4722 N N . LYS A 1 553 ? 17.900 17.849 27.082 1.00 44.59 553 LYS A N 1
ATOM 4723 C CA . LYS A 1 553 ? 18.259 16.606 27.783 1.00 44.59 553 LYS A CA 1
ATOM 4724 C C . LYS A 1 553 ? 19.523 16.035 27.150 1.00 44.59 553 LYS A C 1
ATOM 4726 O O . LYS A 1 553 ? 19.437 15.180 26.278 1.00 44.59 553 LYS A O 1
ATOM 4731 N N . GLY A 1 554 ? 20.677 16.568 27.551 1.00 41.44 554 GLY A N 1
ATOM 4732 C CA . GLY A 1 554 ? 21.996 16.257 26.993 1.00 41.44 554 GLY A CA 1
ATOM 4733 C C . GLY A 1 554 ? 22.155 14.827 26.455 1.00 41.44 554 GLY A C 1
ATOM 4734 O O . GLY A 1 554 ? 22.159 13.856 27.206 1.00 41.44 554 GLY A O 1
ATOM 4735 N N . LEU A 1 555 ? 22.321 14.722 25.136 1.00 48.69 555 LEU A N 1
ATOM 4736 C CA . LEU A 1 555 ? 22.881 13.562 24.445 1.00 48.69 555 LEU A CA 1
ATOM 4737 C C . LEU A 1 555 ? 24.382 13.574 24.740 1.00 48.69 555 LEU A C 1
ATOM 4739 O O . LEU A 1 555 ? 25.142 14.212 24.007 1.00 48.69 555 LEU A O 1
ATOM 4743 N N . PRO A 1 556 ? 24.799 13.019 25.887 1.00 53.38 556 PRO A N 1
ATOM 4744 C CA . PRO A 1 556 ? 24.684 11.585 26.160 1.00 53.38 556 PRO A CA 1
ATOM 4745 C C . PRO A 1 556 ? 24.119 11.244 27.556 1.00 53.38 556 PRO A C 1
ATOM 4747 O O . PRO A 1 556 ? 24.547 11.799 28.570 1.00 53.38 556 PRO A O 1
ATOM 4750 N N . LEU A 1 557 ? 23.264 10.215 27.641 1.00 58.75 557 LEU A N 1
ATOM 4751 C CA . LEU A 1 557 ? 22.981 9.555 28.920 1.00 58.75 557 LEU A CA 1
ATOM 4752 C C . LEU A 1 557 ? 24.315 9.040 29.497 1.00 58.75 557 LEU A C 1
ATOM 4754 O O . LEU A 1 557 ? 25.033 8.276 28.846 1.00 58.75 557 LEU A O 1
ATOM 4758 N N . LYS A 1 558 ? 24.685 9.504 30.698 1.00 71.56 558 LYS A N 1
ATOM 4759 C CA . LYS A 1 558 ? 25.854 8.995 31.449 1.00 71.56 558 LYS A CA 1
ATOM 4760 C C . LYS A 1 558 ? 25.618 7.584 31.988 1.00 71.56 558 LYS A C 1
ATOM 4762 O O . LYS A 1 558 ? 26.562 6.852 32.258 1.00 71.56 558 LYS A O 1
ATOM 4767 N N . THR A 1 559 ? 24.355 7.219 32.161 1.00 83.50 559 THR A N 1
ATOM 4768 C CA . THR A 1 559 ? 23.905 5.927 32.673 1.00 83.50 559 THR A CA 1
ATOM 4769 C C . THR A 1 559 ? 22.657 5.536 31.902 1.00 83.50 559 THR A C 1
ATOM 4771 O O . THR A 1 559 ? 21.706 6.315 31.882 1.00 83.50 559 THR A O 1
ATOM 4774 N N . VAL A 1 560 ? 22.666 4.359 31.278 1.00 89.88 560 VAL A N 1
ATOM 4775 C CA . VAL A 1 560 ? 21.466 3.761 30.681 1.00 89.88 560 VAL A CA 1
ATOM 4776 C C . VAL A 1 560 ? 20.685 3.059 31.786 1.00 89.88 560 VAL A C 1
ATOM 4778 O O . VAL A 1 560 ? 21.277 2.353 32.600 1.00 89.88 560 VAL A O 1
ATOM 4781 N N . GLN A 1 561 ? 19.372 3.248 31.823 1.00 92.81 561 GLN A N 1
ATOM 4782 C CA . GLN A 1 561 ? 18.434 2.555 32.704 1.00 92.81 561 GLN A CA 1
ATOM 4783 C C . GLN A 1 561 ? 17.419 1.758 31.864 1.00 92.81 561 GLN A C 1
ATOM 4785 O O . GLN A 1 561 ? 17.157 2.098 30.705 1.00 92.81 561 GLN A O 1
ATOM 4790 N N . PRO A 1 562 ? 16.806 0.695 32.418 1.00 92.94 562 PRO A N 1
ATOM 4791 C CA . PRO A 1 562 ? 15.616 0.107 31.817 1.00 92.94 562 PRO A CA 1
ATOM 4792 C C . PRO A 1 562 ? 14.532 1.177 31.615 1.00 92.94 562 PRO A C 1
ATOM 4794 O O . PRO A 1 562 ? 14.281 1.995 32.497 1.00 92.94 562 PRO A O 1
ATOM 4797 N N . ASN A 1 563 ? 13.868 1.125 30.465 1.00 87.25 563 ASN A N 1
ATOM 4798 C CA . ASN A 1 563 ? 12.910 2.091 29.923 1.00 87.25 563 ASN A CA 1
ATOM 4799 C C . ASN A 1 563 ? 13.483 3.364 29.286 1.00 87.25 563 ASN A C 1
ATOM 4801 O O . ASN A 1 563 ? 12.715 4.206 28.815 1.00 87.25 563 ASN A O 1
ATOM 4805 N N . ASP A 1 564 ? 14.806 3.496 29.189 1.00 92.38 564 ASP A N 1
ATOM 4806 C CA . ASP A 1 564 ? 15.395 4.578 28.405 1.00 92.38 564 ASP A CA 1
ATOM 4807 C C . ASP A 1 564 ? 15.244 4.328 26.900 1.00 92.38 564 ASP A C 1
ATOM 4809 O O . ASP A 1 564 ? 15.336 3.198 26.406 1.00 92.38 564 ASP A O 1
ATOM 4813 N N . VAL A 1 565 ? 15.065 5.415 26.148 1.00 90.31 565 VAL A N 1
ATOM 4814 C CA . VAL A 1 565 ? 15.172 5.407 24.687 1.00 90.31 565 VAL A CA 1
ATOM 4815 C C . VAL A 1 565 ? 16.606 5.747 24.311 1.00 90.31 565 VAL A C 1
ATOM 4817 O O . VAL A 1 565 ? 17.100 6.829 24.626 1.00 90.31 565 VAL A O 1
ATOM 4820 N N . VAL A 1 566 ? 17.270 4.827 23.617 1.00 93.31 566 VAL A N 1
ATOM 4821 C CA . VAL A 1 566 ? 18.680 4.941 23.250 1.00 93.31 566 VAL A CA 1
ATOM 4822 C C . VAL A 1 566 ? 18.888 4.883 21.740 1.00 93.31 566 VAL A C 1
ATOM 4824 O O . VAL A 1 566 ? 18.104 4.287 20.998 1.00 93.31 566 VAL A O 1
ATOM 4827 N N . VAL A 1 567 ? 19.977 5.504 21.282 1.00 92.94 567 VAL A N 1
ATOM 4828 C CA . VAL A 1 567 ? 20.431 5.437 19.888 1.00 92.94 567 VAL A CA 1
ATOM 4829 C C . VAL A 1 567 ? 21.460 4.319 19.768 1.00 92.94 567 VAL A C 1
ATOM 4831 O O . VAL A 1 567 ? 22.472 4.334 20.464 1.00 92.94 567 VAL A O 1
ATOM 4834 N N . ILE A 1 568 ? 21.215 3.361 18.880 1.00 93.38 568 ILE A N 1
ATOM 4835 C CA . ILE A 1 568 ? 22.116 2.245 18.584 1.00 93.38 568 ILE A CA 1
ATOM 4836 C C . ILE A 1 568 ? 22.797 2.506 17.242 1.00 93.38 568 ILE A C 1
ATOM 4838 O O . ILE A 1 568 ? 22.130 2.865 16.271 1.00 93.38 568 ILE A O 1
ATOM 4842 N N . LEU A 1 569 ? 24.111 2.310 17.184 1.00 92.00 569 LEU A N 1
ATOM 4843 C CA . LEU A 1 569 ? 24.963 2.491 16.010 1.00 92.00 569 LEU A CA 1
ATOM 4844 C C . LEU A 1 569 ? 25.740 1.194 15.727 1.00 92.00 569 LEU A C 1
ATOM 4846 O O . LEU A 1 569 ? 26.095 0.488 16.671 1.00 92.00 569 LEU A O 1
ATOM 4850 N N . PRO A 1 570 ? 26.048 0.852 14.465 1.00 88.62 570 PRO A N 1
ATOM 4851 C CA . PRO A 1 570 ? 27.030 -0.187 14.178 1.00 88.62 570 PRO A CA 1
ATOM 4852 C C . PRO A 1 570 ? 28.394 0.269 14.707 1.00 88.62 570 PRO A C 1
ATOM 4854 O O . PRO A 1 570 ? 28.852 1.363 14.371 1.00 88.62 570 PRO A O 1
ATOM 4857 N N . ALA A 1 571 ? 29.039 -0.539 15.552 1.00 81.19 571 ALA A N 1
ATOM 4858 C CA . ALA A 1 571 ? 30.349 -0.191 16.078 1.00 81.19 571 ALA A CA 1
ATOM 4859 C C . ALA A 1 571 ? 31.367 -0.254 14.935 1.00 81.19 571 ALA A C 1
ATOM 4861 O O . ALA A 1 571 ? 31.644 -1.317 14.373 1.00 81.19 571 ALA A O 1
ATOM 4862 N N . SER A 1 572 ? 31.944 0.892 14.586 1.00 68.75 572 SER A N 1
ATOM 4863 C CA . SER A 1 572 ? 33.162 0.934 13.787 1.00 68.75 572 SER A CA 1
ATOM 4864 C C . SER A 1 572 ? 34.310 0.494 14.690 1.00 68.75 572 SER A C 1
ATOM 4866 O O . SER A 1 572 ? 34.925 1.324 15.360 1.00 68.75 572 SER A O 1
ATOM 4868 N N . LEU A 1 573 ? 34.553 -0.816 14.773 1.00 57.75 573 LEU A N 1
ATOM 4869 C CA . LEU A 1 573 ? 35.718 -1.324 15.489 1.00 57.75 573 LEU A CA 1
ATOM 4870 C C . LEU A 1 573 ? 36.979 -0.693 14.872 1.00 57.75 573 LEU A C 1
ATOM 4872 O O . LEU A 1 573 ? 37.094 -0.674 13.639 1.00 57.75 573 LEU A O 1
ATOM 4876 N N . PRO A 1 574 ? 37.917 -0.165 15.681 1.00 48.47 574 PRO A N 1
ATOM 4877 C CA . PRO A 1 574 ? 39.217 0.233 15.167 1.00 48.47 574 PRO A CA 1
ATOM 4878 C C . PRO A 1 574 ? 39.833 -0.989 14.491 1.00 48.47 574 PRO A C 1
ATOM 4880 O O . PRO A 1 574 ? 39.865 -2.078 15.064 1.00 48.47 574 PRO A O 1
ATOM 4883 N N . SER A 1 575 ? 40.255 -0.828 13.237 1.00 40.50 575 SER A N 1
ATOM 4884 C CA . SER A 1 575 ? 40.912 -1.887 12.480 1.00 40.50 575 SER A CA 1
ATOM 4885 C C . SER A 1 575 ? 42.083 -2.406 13.306 1.00 40.50 575 SER A C 1
ATOM 4887 O O . SER A 1 575 ? 43.069 -1.688 13.476 1.00 40.50 575 SER A O 1
ATOM 4889 N N . ILE A 1 576 ? 41.963 -3.623 13.838 1.00 41.81 576 ILE A N 1
ATOM 4890 C CA . ILE A 1 576 ? 43.067 -4.306 14.503 1.00 41.81 576 ILE A CA 1
ATOM 4891 C C . ILE A 1 576 ? 44.152 -4.431 13.439 1.00 41.81 576 ILE A C 1
ATOM 4893 O O . ILE A 1 576 ? 44.019 -5.181 12.469 1.00 41.81 576 ILE A O 1
ATOM 4897 N N . SER A 1 577 ? 45.192 -3.610 13.559 1.00 37.75 577 SER A N 1
ATOM 4898 C CA . SER A 1 577 ? 46.376 -3.708 12.727 1.00 37.75 577 SER A CA 1
ATOM 4899 C C . SER A 1 577 ? 47.018 -5.051 13.044 1.00 37.75 577 SER A C 1
ATOM 4901 O O . SER A 1 577 ? 47.662 -5.203 14.079 1.00 37.75 577 SER A O 1
ATOM 4903 N N . ASN A 1 578 ? 46.800 -6.034 12.171 1.00 36.31 578 ASN A N 1
ATOM 4904 C CA . ASN A 1 578 ? 47.494 -7.314 12.198 1.00 36.31 578 ASN A CA 1
ATOM 4905 C C . ASN A 1 578 ? 48.993 -7.067 11.990 1.00 36.31 578 ASN A C 1
ATOM 4907 O O . ASN A 1 578 ? 49.493 -7.077 10.866 1.00 36.31 578 ASN A O 1
ATOM 4911 N N . SER A 1 579 ? 49.715 -6.821 13.078 1.00 34.59 579 SER A N 1
ATOM 4912 C CA . SER A 1 579 ? 51.168 -6.843 13.103 1.00 34.59 579 SER A CA 1
ATOM 4913 C C . SER A 1 579 ? 51.644 -8.209 13.589 1.00 34.59 579 SER A C 1
ATOM 4915 O O . SER A 1 579 ? 51.484 -8.528 14.765 1.00 34.59 579 SER A O 1
ATOM 4917 N N . SER A 1 580 ? 52.312 -8.932 12.678 1.00 36.38 580 SER A N 1
ATOM 4918 C CA . SER A 1 580 ? 53.178 -10.112 12.890 1.00 36.38 580 SER A CA 1
ATOM 4919 C C . SER A 1 580 ? 52.466 -11.411 13.313 1.00 36.38 580 SER A C 1
ATOM 4921 O O . SER A 1 580 ? 51.486 -11.368 14.035 1.00 36.38 580 SER A O 1
ATOM 4923 N N . SER A 1 581 ? 52.869 -12.627 12.950 1.00 36.59 581 SER A N 1
ATOM 4924 C CA . SER A 1 581 ? 53.862 -13.210 12.038 1.00 36.59 581 SER A CA 1
ATOM 4925 C C . SER A 1 581 ? 53.648 -14.741 12.109 1.00 36.59 581 SER A C 1
ATOM 4927 O O . SER A 1 581 ? 53.154 -15.244 13.109 1.00 36.59 581 SER A O 1
ATOM 4929 N N . ASN A 1 582 ? 53.996 -15.463 11.037 1.00 38.72 582 ASN A N 1
ATOM 4930 C CA . ASN A 1 582 ? 54.295 -16.906 10.956 1.00 38.72 582 ASN A CA 1
ATOM 4931 C C . ASN A 1 582 ? 53.672 -17.901 11.966 1.00 38.72 582 ASN A C 1
ATOM 4933 O O . ASN A 1 582 ? 54.073 -17.969 13.122 1.00 38.72 582 ASN A O 1
ATOM 4937 N N . SER A 1 583 ? 52.973 -18.913 11.445 1.00 34.44 583 SER A N 1
ATOM 4938 C CA . SER A 1 583 ? 53.551 -20.270 11.363 1.00 34.44 583 SER A CA 1
ATOM 4939 C C . SER A 1 583 ? 52.652 -21.248 10.603 1.00 34.44 583 SER A C 1
ATOM 4941 O O . SER A 1 583 ? 51.427 -21.199 10.655 1.00 34.44 583 SER A O 1
ATOM 4943 N N . ASN A 1 584 ? 53.323 -22.129 9.861 1.00 43.78 584 ASN A N 1
ATOM 4944 C CA . ASN A 1 584 ? 52.790 -23.329 9.234 1.00 43.78 584 ASN A CA 1
ATOM 4945 C C . ASN A 1 584 ? 51.998 -24.196 10.220 1.00 43.78 584 ASN A C 1
ATOM 4947 O O . ASN A 1 584 ? 52.472 -24.471 11.319 1.00 43.78 584 ASN A O 1
ATOM 4951 N N . GLY A 1 585 ? 50.882 -24.752 9.756 1.00 32.31 585 GLY A N 1
ATOM 4952 C CA . GLY A 1 585 ? 50.170 -25.807 10.466 1.00 32.31 585 GLY A CA 1
ATOM 4953 C C . GLY A 1 585 ? 48.955 -26.277 9.684 1.00 32.31 585 GLY A C 1
ATOM 4954 O O . GLY A 1 585 ? 47.844 -25.827 9.935 1.00 32.31 585 GLY A O 1
ATOM 4955 N N . GLY A 1 586 ? 49.173 -27.164 8.711 1.00 42.00 586 GLY A N 1
ATOM 4956 C CA . GLY A 1 586 ? 48.091 -27.945 8.122 1.00 42.00 586 GLY A CA 1
ATOM 4957 C C . GLY A 1 586 ? 47.496 -28.891 9.167 1.00 42.00 586 GLY A C 1
ATOM 4958 O O . GLY A 1 586 ? 48.230 -29.595 9.856 1.00 42.00 586 GLY A O 1
ATOM 4959 N N . GLY A 1 587 ? 46.170 -28.906 9.271 1.00 32.91 587 GLY A N 1
ATOM 4960 C CA . GLY A 1 587 ? 45.408 -29.792 10.150 1.00 32.91 587 GLY A CA 1
ATOM 4961 C C . GLY A 1 587 ? 43.904 -29.591 9.939 1.00 32.91 587 GLY A C 1
ATOM 4962 O O . GLY A 1 587 ? 43.507 -28.508 9.519 1.00 32.91 587 GLY A O 1
ATOM 4963 N N . PRO A 1 588 ? 43.080 -30.636 10.107 1.00 44.50 588 PRO A N 1
ATOM 4964 C CA . PRO A 1 588 ? 42.000 -30.954 9.181 1.00 44.50 588 PRO A CA 1
ATOM 4965 C C . PRO A 1 588 ? 40.681 -30.240 9.479 1.00 44.50 588 PRO A C 1
ATOM 4967 O O . PRO A 1 588 ? 40.321 -29.950 10.615 1.00 44.50 588 PRO A O 1
ATOM 4970 N N . SER A 1 589 ? 39.942 -30.007 8.400 1.00 42.44 589 SER A N 1
ATOM 4971 C CA . SER A 1 589 ? 38.563 -29.544 8.379 1.00 42.44 589 SER A CA 1
ATOM 4972 C C . SER A 1 589 ? 37.611 -30.626 8.894 1.00 42.44 589 SER A C 1
ATOM 4974 O O . SER A 1 589 ? 37.166 -31.468 8.113 1.00 42.44 589 SER A O 1
ATOM 4976 N N . ASP A 1 590 ? 37.277 -30.562 10.182 1.00 38.62 590 ASP A N 1
ATOM 4977 C CA . ASP A 1 590 ? 36.079 -31.197 10.729 1.00 38.62 590 ASP A CA 1
ATOM 4978 C C . ASP A 1 590 ? 34.917 -30.199 10.724 1.00 38.62 590 ASP A C 1
ATOM 4980 O O . ASP A 1 590 ? 34.986 -29.090 11.260 1.00 38.62 590 ASP A O 1
ATOM 4984 N N . GLY A 1 591 ? 33.846 -30.599 10.040 1.00 46.53 591 GLY A N 1
ATOM 4985 C CA . GLY A 1 591 ? 32.621 -29.835 9.890 1.00 46.53 591 GLY A CA 1
ATOM 4986 C C . GLY A 1 591 ? 31.816 -29.794 11.185 1.00 46.53 591 GLY A C 1
ATOM 4987 O O . GLY A 1 591 ? 31.204 -30.783 11.575 1.00 46.53 591 GLY A O 1
ATOM 4988 N N . GLY A 1 592 ? 31.757 -28.613 11.799 1.00 33.47 592 GLY A N 1
ATOM 4989 C CA . GLY A 1 592 ? 30.719 -28.235 12.757 1.00 33.47 592 GLY A CA 1
ATOM 4990 C C . GLY A 1 592 ? 29.630 -27.397 12.066 1.00 33.47 592 GLY A C 1
ATOM 4991 O O . GLY A 1 592 ? 29.966 -26.474 11.316 1.00 33.47 592 GLY A O 1
ATOM 4992 N N . PRO A 1 593 ? 28.331 -27.680 12.267 1.00 41.31 593 PRO A N 1
ATOM 4993 C CA . PRO A 1 593 ? 27.257 -26.910 11.653 1.00 41.31 593 PRO A CA 1
ATOM 4994 C C . PRO A 1 593 ? 27.056 -25.579 12.394 1.00 41.31 593 PRO A C 1
ATOM 4996 O O . PRO A 1 593 ? 26.922 -25.557 13.613 1.00 41.31 593 PRO A O 1
ATOM 4999 N N . GLY A 1 594 ? 26.979 -24.470 11.650 1.00 40.81 594 GLY A N 1
ATOM 5000 C CA . GLY A 1 594 ? 26.450 -23.197 12.162 1.00 40.81 594 GLY A CA 1
ATOM 5001 C C . GLY A 1 594 ? 27.475 -22.105 12.481 1.00 40.81 594 GLY A C 1
ATOM 5002 O O . GLY A 1 594 ? 27.399 -21.474 13.530 1.00 40.81 594 GLY A O 1
ATOM 5003 N N . GLY A 1 595 ? 28.409 -21.823 11.570 1.00 36.66 595 GLY A N 1
ATOM 5004 C CA . GLY A 1 595 ? 29.196 -20.588 11.621 1.00 36.66 595 GLY A CA 1
ATOM 5005 C C . GLY A 1 595 ? 28.332 -19.372 11.275 1.00 36.66 595 GLY A C 1
ATOM 5006 O O . GLY A 1 595 ? 28.289 -18.956 10.117 1.00 36.66 595 GLY A O 1
ATOM 5007 N N . TYR A 1 596 ? 27.634 -18.799 12.259 1.00 44.03 596 TYR A N 1
ATOM 5008 C CA . TYR A 1 596 ? 27.032 -17.474 12.114 1.00 44.03 596 TYR A CA 1
ATOM 5009 C C . TYR A 1 596 ? 28.151 -16.486 11.773 1.00 44.03 596 TYR A C 1
ATOM 5011 O O . TYR A 1 596 ? 29.081 -16.293 12.559 1.00 44.03 596 TYR A O 1
ATOM 5019 N N . LYS A 1 597 ? 28.087 -15.870 10.587 1.00 49.91 597 LYS A N 1
ATOM 5020 C CA . LYS A 1 597 ? 28.936 -14.726 10.243 1.00 49.91 597 LYS A CA 1
ATOM 5021 C C . LYS A 1 597 ? 28.611 -13.612 11.240 1.00 49.91 597 LYS A C 1
ATOM 5023 O O . LYS A 1 597 ? 27.622 -12.909 11.063 1.00 49.91 597 LYS A O 1
ATOM 5028 N N . LYS A 1 598 ? 29.401 -13.494 12.310 1.00 58.72 598 LYS A N 1
ATOM 5029 C CA . LYS A 1 598 ? 29.274 -12.417 13.296 1.00 58.72 598 LYS A CA 1
ATOM 5030 C C . LYS A 1 598 ? 29.522 -11.093 12.573 1.00 58.72 598 LYS A C 1
ATOM 5032 O O . LYS A 1 598 ? 30.650 -10.798 12.188 1.00 58.72 598 LYS A O 1
ATOM 5037 N N . GLY A 1 599 ? 28.451 -10.340 12.324 1.00 65.94 599 GLY A N 1
ATOM 5038 C CA . GLY A 1 599 ? 28.554 -8.939 11.929 1.00 65.94 599 GLY A CA 1
ATOM 5039 C C . GLY A 1 599 ? 29.230 -8.116 13.034 1.00 65.94 599 GLY A C 1
ATOM 5040 O O . GLY A 1 599 ? 29.359 -8.604 14.160 1.00 65.94 599 GLY A O 1
ATOM 5041 N N . PRO A 1 600 ? 29.679 -6.886 12.732 1.00 76.69 600 PRO A N 1
ATOM 5042 C CA . PRO A 1 600 ? 30.242 -6.005 13.749 1.00 76.69 600 PRO A CA 1
ATOM 5043 C C . PRO A 1 600 ? 29.228 -5.800 14.889 1.00 76.69 600 PRO A C 1
ATOM 5045 O O . PRO A 1 600 ? 28.026 -5.707 14.617 1.00 76.69 600 PRO A O 1
ATOM 5048 N N . PRO A 1 601 ? 29.677 -5.747 16.155 1.00 86.81 601 PRO A N 1
ATOM 5049 C CA . PRO A 1 601 ? 28.783 -5.501 17.276 1.00 86.81 601 PRO A CA 1
ATOM 5050 C C . PRO A 1 601 ? 28.110 -4.129 17.140 1.00 86.81 601 PRO A C 1
ATOM 5052 O O . PRO A 1 601 ? 28.677 -3.198 16.570 1.00 86.81 601 PRO A O 1
ATOM 5055 N N . TYR A 1 602 ? 26.899 -3.980 17.671 1.00 92.06 602 TYR A N 1
ATOM 5056 C CA . TYR A 1 602 ? 26.208 -2.687 17.713 1.00 92.06 602 TYR A CA 1
ATOM 5057 C C . TYR A 1 602 ? 26.420 -2.023 19.074 1.00 92.06 602 TYR A C 1
ATOM 5059 O O . TYR A 1 602 ? 26.271 -2.676 20.107 1.00 92.06 602 TYR A O 1
ATOM 5067 N N . GLN A 1 603 ? 26.750 -0.734 19.080 1.00 93.50 603 GLN A N 1
ATOM 5068 C CA . GLN A 1 603 ? 27.043 0.048 20.275 1.00 93.50 603 GLN A CA 1
ATOM 5069 C C . GLN A 1 603 ? 25.959 1.101 20.515 1.00 93.50 603 GLN A C 1
ATOM 5071 O O . GLN A 1 603 ? 25.499 1.778 19.595 1.00 93.50 603 GLN A O 1
ATOM 5076 N N . VAL A 1 604 ? 25.550 1.244 21.769 1.00 92.75 604 VAL A N 1
ATOM 5077 C CA . VAL A 1 604 ? 24.642 2.295 22.220 1.00 92.75 604 VAL A CA 1
ATOM 5078 C C . VAL A 1 604 ? 25.428 3.596 22.396 1.00 92.75 604 VAL A C 1
ATOM 5080 O O . VAL A 1 604 ? 26.500 3.599 23.001 1.00 92.75 604 VAL A O 1
ATOM 5083 N N . LEU A 1 605 ? 24.908 4.707 21.874 1.00 91.81 605 LEU A N 1
ATOM 5084 C CA . LEU A 1 605 ? 25.539 6.023 21.971 1.00 91.81 605 LEU A CA 1
ATOM 5085 C C . LEU A 1 605 ? 25.359 6.604 23.384 1.00 91.81 605 LEU A C 1
ATOM 5087 O O . LEU A 1 605 ? 24.375 7.284 23.674 1.00 91.81 605 LEU A O 1
ATOM 5091 N N . VAL A 1 606 ? 26.321 6.327 24.262 1.00 89.44 606 VAL A N 1
ATOM 5092 C CA . VAL A 1 606 ? 26.367 6.790 25.660 1.00 89.44 606 VAL A CA 1
ATOM 5093 C C . VAL A 1 606 ? 27.734 7.377 25.989 1.00 89.44 606 VAL A C 1
ATOM 5095 O O . VAL A 1 606 ? 28.728 7.058 25.340 1.00 89.44 606 VAL A O 1
ATOM 5098 N N . SER A 1 607 ? 27.800 8.227 27.016 1.00 81.25 607 SER A N 1
ATOM 5099 C CA . SER A 1 607 ? 29.085 8.710 27.538 1.00 81.25 607 SER A CA 1
ATOM 5100 C C . SER A 1 607 ? 29.527 7.875 28.725 1.00 81.25 607 SER A C 1
ATOM 5102 O O . SER A 1 607 ? 28.778 7.740 29.687 1.00 81.25 607 SER A O 1
ATOM 5104 N N . GLY A 1 608 ? 30.749 7.347 28.668 1.00 88.38 608 GLY A N 1
ATOM 5105 C CA . GLY A 1 608 ? 31.335 6.540 29.736 1.00 88.38 608 GLY A CA 1
ATOM 5106 C C . GLY A 1 608 ? 31.521 5.086 29.319 1.00 88.38 608 GLY A C 1
ATOM 5107 O O . GLY A 1 608 ? 32.041 4.809 28.240 1.00 88.38 608 GLY A O 1
ATOM 5108 N N . THR A 1 609 ? 31.139 4.165 30.201 1.00 90.56 609 THR A N 1
ATOM 5109 C CA . THR A 1 609 ? 31.314 2.724 30.002 1.00 90.56 609 THR A CA 1
ATOM 5110 C C . THR A 1 609 ? 30.598 2.267 28.724 1.00 90.56 609 THR A C 1
ATOM 5112 O O . THR A 1 609 ? 29.431 2.617 28.534 1.00 90.56 609 THR A O 1
ATOM 5115 N N . PRO A 1 610 ? 31.244 1.499 27.833 1.00 92.88 610 PRO A N 1
ATOM 5116 C CA . PRO A 1 610 ? 30.619 1.077 26.589 1.00 92.88 610 PRO A CA 1
ATOM 5117 C C . PRO A 1 610 ? 29.433 0.142 26.845 1.00 92.88 610 PRO A C 1
ATOM 5119 O O . PRO A 1 610 ? 29.452 -0.709 27.735 1.00 92.88 610 PRO A O 1
ATOM 5122 N N . HIS A 1 611 ? 28.386 0.340 26.051 1.00 95.62 611 HIS A N 1
ATOM 5123 C CA . HIS A 1 611 ? 27.144 -0.417 26.093 1.00 95.62 611 HIS A CA 1
ATOM 5124 C C . HIS A 1 611 ? 26.926 -1.036 24.712 1.00 95.62 611 HIS A C 1
ATOM 5126 O O . HIS A 1 611 ? 26.845 -0.311 23.721 1.00 95.62 611 HIS A O 1
ATOM 5132 N N . PHE A 1 612 ? 26.839 -2.358 24.630 1.00 95.69 612 PHE A N 1
ATOM 5133 C CA . PHE A 1 612 ? 26.651 -3.082 23.376 1.00 95.69 612 PHE A CA 1
ATOM 5134 C C . PHE A 1 612 ? 25.284 -3.746 23.335 1.00 95.69 612 PHE A C 1
ATOM 5136 O O . PHE A 1 612 ? 24.811 -4.261 24.340 1.00 95.69 612 PHE A O 1
ATOM 5143 N N . LEU A 1 613 ? 24.647 -3.776 22.170 1.00 95.25 613 LEU A N 1
ATOM 5144 C CA . LEU A 1 613 ? 23.392 -4.499 21.996 1.00 95.25 613 LEU A CA 1
ATOM 5145 C C . LEU A 1 613 ? 23.631 -6.009 22.204 1.00 95.25 613 LEU A C 1
ATOM 5147 O O . LEU A 1 613 ? 24.617 -6.572 21.707 1.00 95.25 613 LEU A O 1
ATOM 5151 N N . HIS A 1 614 ? 22.730 -6.663 22.934 1.00 95.31 614 HIS A N 1
ATOM 5152 C CA . HIS A 1 614 ? 22.770 -8.107 23.154 1.00 95.31 614 HIS A CA 1
ATOM 5153 C C . HIS A 1 614 ? 22.515 -8.874 21.845 1.00 95.31 614 HIS A C 1
ATOM 5155 O O . HIS A 1 614 ? 21.682 -8.460 21.036 1.00 95.31 614 HIS A O 1
ATOM 5161 N N . ALA A 1 615 ? 23.196 -10.007 21.639 1.00 90.69 615 ALA A N 1
ATOM 5162 C CA . ALA A 1 615 ? 23.127 -10.775 20.390 1.00 90.69 615 ALA A CA 1
ATOM 5163 C C . ALA A 1 615 ? 21.702 -11.254 20.048 1.00 90.69 615 ALA A C 1
ATOM 5165 O O . ALA A 1 615 ? 21.306 -11.230 18.886 1.00 90.69 615 ALA A O 1
ATOM 5166 N N . GLU A 1 616 ? 20.899 -11.612 21.053 1.00 92.44 616 GLU A N 1
ATOM 5167 C CA . GLU A 1 616 ? 19.491 -12.012 20.864 1.00 92.44 616 GLU A CA 1
ATOM 5168 C C . GLU A 1 616 ? 18.625 -10.897 20.271 1.00 92.44 616 GLU A C 1
ATOM 5170 O O . GLU A 1 616 ? 17.636 -11.163 19.591 1.00 92.44 616 GLU A O 1
ATOM 5175 N N . CYS A 1 617 ? 19.007 -9.637 20.484 1.00 93.25 617 CYS A N 1
ATOM 5176 C CA . CYS A 1 617 ? 18.283 -8.509 19.923 1.00 93.25 617 CYS A CA 1
ATOM 5177 C C . CYS A 1 617 ? 18.624 -8.298 18.440 1.00 93.25 617 CYS A C 1
ATOM 5179 O O . CYS A 1 617 ? 17.863 -7.628 17.758 1.00 93.25 617 CYS A O 1
ATOM 5181 N N . TYR A 1 618 ? 19.711 -8.863 17.893 1.00 90.44 618 TYR A N 1
ATOM 5182 C CA . TYR A 1 618 ? 20.209 -8.497 16.553 1.00 90.44 618 TYR A CA 1
ATOM 5183 C C . TYR A 1 618 ? 19.201 -8.794 15.446 1.00 90.44 618 TYR A C 1
ATOM 5185 O O . TYR A 1 618 ? 19.007 -7.955 14.566 1.00 90.44 618 TYR A O 1
ATOM 5193 N N . ALA A 1 619 ? 18.503 -9.929 15.536 1.00 85.44 619 ALA A N 1
ATOM 5194 C CA . ALA A 1 619 ? 17.483 -10.325 14.566 1.00 85.44 619 ALA A CA 1
ATOM 5195 C C . ALA A 1 619 ? 16.360 -9.280 14.437 1.00 85.44 619 ALA A C 1
ATOM 5197 O O . ALA A 1 619 ? 15.856 -9.045 13.341 1.00 85.44 619 ALA A O 1
ATOM 5198 N N . ALA A 1 620 ? 16.008 -8.591 15.529 1.00 85.19 620 ALA A N 1
ATOM 5199 C CA . ALA A 1 620 ? 15.003 -7.531 15.493 1.00 85.19 620 ALA A CA 1
ATOM 5200 C C . ALA A 1 620 ? 15.481 -6.291 14.715 1.00 85.19 620 ALA A C 1
ATOM 5202 O O . ALA A 1 620 ? 14.652 -5.544 14.200 1.00 85.19 620 ALA A O 1
ATOM 5203 N N . PHE A 1 621 ? 16.796 -6.078 14.596 1.00 85.50 621 PHE A N 1
ATOM 5204 C CA . PHE A 1 621 ? 17.378 -4.899 13.953 1.00 85.50 621 PHE A CA 1
ATOM 5205 C C . PHE A 1 621 ? 17.962 -5.172 12.554 1.00 85.50 621 PHE A C 1
ATOM 5207 O O . PHE A 1 621 ? 18.168 -4.215 11.806 1.00 85.50 621 PHE A O 1
ATOM 5214 N N . GLU A 1 622 ? 18.183 -6.431 12.147 1.00 81.69 622 GLU A N 1
ATOM 5215 C CA . GLU A 1 622 ? 18.763 -6.794 10.835 1.00 81.69 622 GLU A CA 1
ATOM 5216 C C . GLU A 1 622 ? 18.063 -6.118 9.640 1.00 81.69 622 GLU A C 1
ATOM 5218 O O . GLU A 1 622 ? 18.726 -5.672 8.702 1.00 81.69 622 GLU A O 1
ATOM 5223 N N . GLY A 1 623 ? 16.736 -5.951 9.691 1.00 74.62 623 GLY A N 1
ATOM 5224 C CA . GLY A 1 623 ? 15.966 -5.296 8.625 1.00 74.62 623 GLY A CA 1
ATOM 5225 C C . GLY A 1 623 ? 16.196 -3.782 8.482 1.00 74.62 623 GLY A C 1
ATOM 5226 O O . GLY A 1 623 ? 15.877 -3.205 7.440 1.00 74.62 623 GLY A O 1
ATOM 5227 N N . ILE A 1 624 ? 16.752 -3.122 9.503 1.00 76.44 624 ILE A N 1
ATOM 5228 C CA . ILE A 1 624 ? 16.935 -1.661 9.544 1.00 76.44 624 ILE A CA 1
ATOM 5229 C C . ILE A 1 624 ? 18.325 -1.257 9.052 1.00 76.44 624 ILE A C 1
ATOM 5231 O O . ILE A 1 624 ? 18.464 -0.260 8.336 1.00 76.44 624 ILE A O 1
ATOM 5235 N N . TRP A 1 625 ? 19.342 -2.062 9.353 1.00 73.38 625 TRP A N 1
ATOM 5236 C CA . TRP A 1 625 ? 20.739 -1.738 9.049 1.00 73.38 625 TRP A CA 1
ATOM 5237 C C . TRP A 1 625 ? 21.060 -1.695 7.554 1.00 73.38 625 TRP A C 1
ATOM 5239 O O . TRP A 1 625 ? 21.989 -1.008 7.144 1.00 73.38 625 TRP A O 1
ATOM 5249 N N . GLY A 1 626 ? 20.249 -2.334 6.705 1.00 61.28 626 GLY A N 1
ATOM 5250 C CA . GLY A 1 626 ? 20.388 -2.218 5.250 1.00 61.28 626 GLY A CA 1
ATOM 5251 C C . GLY A 1 626 ? 20.060 -0.826 4.685 1.00 61.28 626 GLY A C 1
ATOM 5252 O O . GLY A 1 626 ? 20.311 -0.584 3.505 1.00 61.28 626 GLY A O 1
ATOM 5253 N N . LYS A 1 627 ? 19.460 0.081 5.476 1.00 56.16 627 LYS A N 1
ATOM 5254 C CA . LYS A 1 627 ? 18.957 1.388 4.999 1.00 56.16 627 LYS A CA 1
ATOM 5255 C C . LYS A 1 627 ? 19.330 2.590 5.874 1.00 56.16 627 LYS A C 1
ATOM 5257 O O . LYS A 1 627 ? 19.093 3.717 5.440 1.00 56.16 627 LYS A O 1
ATOM 5262 N N . GLY A 1 628 ? 19.893 2.393 7.066 1.00 58.69 628 GLY A N 1
ATOM 5263 C CA . GLY A 1 628 ? 20.225 3.481 7.990 1.00 58.69 628 GLY A CA 1
ATOM 5264 C C . GLY A 1 628 ? 21.440 3.181 8.865 1.00 58.69 628 GLY A C 1
ATOM 5265 O O . GLY A 1 628 ? 21.713 2.030 9.187 1.00 58.69 628 GLY A O 1
ATOM 5266 N N . ASN A 1 629 ? 22.151 4.239 9.263 1.00 81.25 629 ASN A N 1
ATOM 5267 C CA . ASN A 1 629 ? 23.362 4.153 10.090 1.00 81.25 629 ASN A CA 1
ATOM 5268 C C . ASN A 1 629 ? 23.066 4.092 11.602 1.00 81.25 629 ASN A C 1
ATOM 5270 O O . ASN A 1 629 ? 24.000 4.036 12.391 1.00 81.25 629 ASN A O 1
ATOM 5274 N N . TYR A 1 630 ? 21.797 4.155 12.019 1.00 90.25 630 TYR A N 1
ATOM 5275 C CA . TYR A 1 630 ? 21.390 4.148 13.426 1.00 90.25 630 TYR A CA 1
ATOM 5276 C C . TYR A 1 630 ? 19.963 3.609 13.604 1.00 90.25 630 TYR A C 1
ATOM 5278 O O . TYR A 1 630 ? 19.162 3.647 12.666 1.00 90.25 630 TYR A O 1
ATOM 5286 N N . ALA A 1 631 ? 19.630 3.158 14.814 1.00 91.06 631 ALA A N 1
ATOM 5287 C CA . ALA A 1 631 ? 18.278 2.768 15.213 1.00 91.06 631 ALA A CA 1
ATOM 5288 C C . ALA A 1 631 ? 17.918 3.355 16.588 1.00 91.06 631 ALA A C 1
ATOM 5290 O O . ALA A 1 631 ? 18.775 3.443 17.464 1.00 91.06 631 ALA A O 1
ATOM 5291 N N . LEU A 1 632 ? 16.654 3.746 16.779 1.00 92.19 632 LEU A N 1
ATOM 5292 C CA . LEU A 1 632 ? 16.112 4.129 18.089 1.00 92.19 632 LEU A CA 1
ATOM 5293 C C . LEU A 1 632 ? 15.472 2.910 18.752 1.00 92.19 632 LEU A C 1
ATOM 5295 O O . LEU A 1 632 ? 14.624 2.246 18.146 1.00 92.19 632 LEU A O 1
ATOM 5299 N N . ALA A 1 633 ? 15.870 2.630 19.988 1.00 94.31 633 ALA A N 1
ATOM 5300 C CA . ALA A 1 633 ? 15.415 1.461 20.723 1.00 94.31 633 ALA A CA 1
ATOM 5301 C C . ALA A 1 633 ? 15.066 1.793 22.174 1.00 94.31 633 ALA A C 1
ATOM 5303 O O . ALA A 1 633 ? 15.720 2.617 22.804 1.00 94.31 633 ALA A O 1
ATOM 5304 N N . HIS A 1 634 ? 14.052 1.119 22.704 1.00 94.88 634 HIS A N 1
ATOM 5305 C CA . HIS A 1 634 ? 13.669 1.157 24.105 1.00 94.88 634 HIS A CA 1
ATOM 5306 C C . HIS A 1 634 ? 14.383 0.029 24.852 1.00 94.88 634 HIS A C 1
ATOM 5308 O O . HIS A 1 634 ? 14.195 -1.152 24.532 1.00 94.88 634 HIS A O 1
ATOM 5314 N N . VAL A 1 635 ? 15.210 0.391 25.828 1.00 94.94 635 VAL A N 1
ATOM 5315 C CA . VAL A 1 635 ? 15.948 -0.553 26.672 1.00 94.94 635 VAL A CA 1
ATOM 5316 C C . VAL A 1 635 ? 14.978 -1.213 27.640 1.00 94.94 635 VAL A C 1
ATOM 5318 O O . VAL A 1 635 ? 14.188 -0.530 28.280 1.00 94.94 635 VAL A O 1
ATOM 5321 N N . PHE A 1 636 ? 15.021 -2.535 27.768 1.00 95.44 636 PHE A N 1
ATOM 5322 C CA . PHE A 1 636 ? 14.195 -3.262 28.738 1.00 95.44 636 PHE A CA 1
ATOM 5323 C C . PHE A 1 636 ? 15.018 -4.055 29.757 1.00 95.44 636 PHE A C 1
ATOM 5325 O O . PHE A 1 636 ? 14.507 -4.343 30.835 1.00 95.44 636 PHE A O 1
ATOM 5332 N N . ALA A 1 637 ? 16.288 -4.362 29.470 1.00 96.38 637 ALA A N 1
ATOM 5333 C CA . ALA A 1 637 ? 17.207 -4.938 30.450 1.00 96.38 637 ALA A CA 1
ATOM 5334 C C . ALA A 1 637 ? 18.672 -4.565 30.166 1.00 96.38 637 ALA A C 1
ATOM 5336 O O . ALA A 1 637 ? 19.042 -4.214 29.043 1.00 96.38 637 ALA A O 1
ATOM 5337 N N . LEU A 1 638 ? 19.498 -4.651 31.208 1.00 95.88 638 LEU A N 1
ATOM 5338 C CA . LEU A 1 638 ? 20.941 -4.420 31.179 1.00 95.88 638 LEU A CA 1
ATOM 5339 C C . LEU A 1 638 ? 21.637 -5.563 31.916 1.00 95.88 638 LEU A C 1
ATOM 5341 O O . LEU A 1 638 ? 21.185 -5.976 32.981 1.00 95.88 638 LEU A O 1
ATOM 5345 N N . GLU A 1 639 ? 22.747 -6.039 31.369 1.00 96.88 639 GLU A N 1
ATOM 5346 C CA . GLU A 1 639 ? 23.562 -7.100 31.959 1.00 96.88 639 GLU A CA 1
ATOM 5347 C C . GLU A 1 639 ? 25.038 -6.697 31.907 1.00 96.88 639 GLU A C 1
ATOM 5349 O O . GLU A 1 639 ? 25.498 -6.149 30.906 1.00 96.88 639 GLU A O 1
ATOM 5354 N N . ALA A 1 640 ? 25.795 -6.929 32.980 1.00 95.00 640 ALA A N 1
ATOM 5355 C CA . ALA A 1 640 ? 27.229 -6.656 32.975 1.00 95.00 640 ALA A CA 1
ATOM 5356 C C . ALA A 1 640 ? 27.951 -7.674 32.075 1.00 95.00 640 ALA A C 1
ATOM 5358 O O . ALA A 1 640 ? 27.717 -8.876 32.181 1.00 95.00 640 ALA A O 1
ATOM 5359 N N . GLY A 1 641 ? 28.826 -7.197 31.189 1.00 91.12 641 GLY A N 1
ATOM 5360 C CA . GLY A 1 641 ? 29.635 -8.062 30.335 1.00 91.12 641 GLY A CA 1
ATOM 5361 C C . GLY A 1 641 ? 30.591 -8.922 31.159 1.00 91.12 641 GLY A C 1
ATOM 5362 O O . GLY A 1 641 ? 31.231 -8.427 32.089 1.00 91.12 641 GLY A O 1
ATOM 5363 N N . SER A 1 642 ? 30.694 -10.208 30.822 1.00 92.12 642 SER A N 1
ATOM 5364 C CA . SER A 1 642 ? 31.708 -11.090 31.399 1.00 92.12 642 SER A CA 1
ATOM 5365 C C . SER A 1 642 ? 33.037 -10.963 30.643 1.00 92.12 642 SER A C 1
ATOM 5367 O O . SER A 1 642 ? 33.076 -10.494 29.504 1.00 92.12 642 SER A O 1
ATOM 5369 N N . ASN A 1 643 ? 34.139 -11.417 31.245 1.00 84.69 643 ASN A N 1
ATOM 5370 C CA . ASN A 1 643 ? 35.440 -11.441 30.564 1.00 84.69 643 ASN A CA 1
ATOM 5371 C C . ASN A 1 643 ? 35.428 -12.308 29.293 1.00 84.69 643 ASN A C 1
ATOM 5373 O O . ASN A 1 643 ? 36.146 -12.001 28.343 1.00 84.69 643 ASN A O 1
ATOM 5377 N N . ASP A 1 644 ? 34.592 -13.348 29.249 1.00 86.94 644 ASP A N 1
ATOM 5378 C CA . ASP A 1 644 ? 34.458 -14.218 28.075 1.00 86.94 644 ASP A CA 1
ATOM 5379 C C . ASP A 1 644 ? 33.787 -13.486 26.901 1.00 86.94 644 ASP A C 1
ATOM 5381 O O . ASP A 1 644 ? 34.041 -13.778 25.730 1.00 86.94 644 ASP A O 1
ATOM 5385 N N . ASP A 1 645 ? 32.975 -12.471 27.202 1.00 86.88 645 ASP A N 1
ATOM 5386 C CA . ASP A 1 645 ? 32.299 -11.653 26.204 1.00 86.88 645 ASP A CA 1
ATOM 5387 C C . ASP A 1 645 ? 33.209 -10.569 25.604 1.00 86.88 645 ASP A C 1
ATOM 5389 O O . ASP A 1 645 ? 32.913 -10.070 24.516 1.00 86.88 645 ASP A O 1
ATOM 5393 N N . CYS A 1 646 ? 34.328 -10.216 26.253 1.00 86.69 646 CYS A N 1
ATOM 5394 C CA . CYS A 1 646 ? 35.262 -9.200 25.751 1.00 86.69 646 CYS A CA 1
ATOM 5395 C C . CYS A 1 646 ? 35.721 -9.506 24.314 1.00 86.69 646 CYS A C 1
ATOM 5397 O O . CYS A 1 646 ? 35.712 -8.627 23.452 1.00 86.69 646 CYS A O 1
ATOM 5399 N N . LEU A 1 647 ? 36.015 -10.779 24.022 1.00 83.88 647 LEU A N 1
ATOM 5400 C CA . LEU A 1 647 ? 36.416 -11.246 22.688 1.00 83.88 647 LEU A CA 1
ATOM 5401 C C . LEU A 1 647 ? 35.321 -11.057 21.629 1.00 83.88 647 LEU A C 1
ATOM 5403 O O . LEU A 1 647 ? 35.624 -10.854 20.456 1.00 83.88 647 LEU A O 1
ATOM 5407 N N . ILE A 1 648 ? 34.047 -11.131 22.022 1.00 85.25 648 ILE A N 1
ATOM 5408 C CA . ILE A 1 648 ? 32.909 -10.987 21.105 1.00 85.25 648 ILE A CA 1
ATOM 5409 C C . ILE A 1 648 ? 32.736 -9.522 20.697 1.00 85.25 648 ILE A C 1
ATOM 5411 O O . ILE A 1 648 ? 32.407 -9.242 19.545 1.00 85.25 648 ILE A O 1
ATOM 5415 N N . TYR A 1 649 ? 32.976 -8.603 21.632 1.00 86.44 649 TYR A N 1
ATOM 5416 C CA . TYR A 1 649 ? 32.774 -7.168 21.442 1.00 86.44 649 TYR A CA 1
ATOM 5417 C C . TYR A 1 649 ? 34.055 -6.400 21.076 1.00 86.44 649 TYR A C 1
ATOM 5419 O O . TYR A 1 649 ? 33.994 -5.189 20.882 1.00 86.44 649 TYR A O 1
ATOM 5427 N N . GLY A 1 650 ? 35.194 -7.089 20.934 1.00 85.88 650 GLY A N 1
ATOM 5428 C CA . GLY A 1 650 ? 36.480 -6.468 20.596 1.00 85.88 650 GLY A CA 1
ATOM 5429 C C . GLY A 1 650 ? 37.044 -5.598 21.723 1.00 85.88 650 GLY A C 1
ATOM 5430 O O . GLY A 1 650 ? 37.666 -4.576 21.453 1.00 85.88 650 GLY A O 1
ATOM 5431 N N . MET A 1 651 ? 36.772 -5.983 22.969 1.00 87.12 651 MET A N 1
ATOM 5432 C CA . MET A 1 651 ? 37.179 -5.286 24.187 1.00 87.12 651 MET A CA 1
ATOM 5433 C C . MET A 1 651 ? 38.397 -5.969 24.813 1.00 87.12 651 MET A C 1
ATOM 5435 O O . MET A 1 651 ? 38.549 -7.189 24.705 1.00 87.12 651 MET A O 1
ATOM 5439 N N . ASP A 1 652 ? 39.234 -5.208 25.517 1.00 88.69 652 ASP A N 1
ATOM 5440 C CA . ASP A 1 652 ? 40.359 -5.777 26.259 1.00 88.69 652 ASP A CA 1
ATOM 5441 C C . ASP A 1 652 ? 39.862 -6.590 27.468 1.00 88.69 652 ASP A C 1
ATOM 5443 O O . ASP A 1 652 ? 38.850 -6.267 28.104 1.00 88.69 652 ASP A O 1
ATOM 5447 N N . SER A 1 653 ? 40.573 -7.668 27.809 1.00 86.88 653 SER A N 1
ATOM 5448 C CA . SER A 1 653 ? 40.247 -8.496 28.976 1.00 86.88 653 SER A CA 1
ATOM 5449 C C . SER A 1 653 ? 40.277 -7.657 30.258 1.00 86.88 653 SER A C 1
ATOM 5451 O O . SER A 1 653 ? 41.287 -7.017 30.549 1.00 86.88 653 SER A O 1
ATOM 5453 N N . GLY A 1 654 ? 39.195 -7.684 31.041 1.00 86.38 654 GLY A N 1
ATOM 5454 C CA . GLY A 1 654 ? 39.059 -6.901 32.273 1.00 86.38 654 GLY A CA 1
ATOM 5455 C C . GLY A 1 654 ? 38.438 -5.512 32.094 1.00 86.38 654 GLY A C 1
ATOM 5456 O O . GLY A 1 654 ? 38.181 -4.835 33.091 1.00 86.38 654 GLY A O 1
ATOM 5457 N N . GLN A 1 655 ? 38.151 -5.079 30.862 1.00 91.00 655 GLN A N 1
ATOM 5458 C CA . GLN A 1 655 ? 37.408 -3.845 30.632 1.00 91.00 655 GLN A CA 1
ATOM 5459 C C . GLN A 1 655 ? 35.921 -4.055 30.948 1.00 91.00 655 GLN A C 1
ATOM 5461 O O . GLN A 1 655 ? 35.276 -4.953 30.414 1.00 91.00 655 GLN A O 1
ATOM 5466 N N . GLN A 1 656 ? 35.361 -3.210 31.815 1.00 92.94 656 GLN A N 1
ATOM 5467 C CA . GLN A 1 656 ? 33.939 -3.265 32.149 1.00 92.94 656 GLN A CA 1
ATOM 5468 C C . GLN A 1 656 ? 33.092 -2.724 30.994 1.00 92.94 656 GLN A C 1
ATOM 5470 O O . GLN A 1 656 ? 33.396 -1.674 30.424 1.00 92.94 656 GLN A O 1
ATOM 5475 N N . PHE A 1 657 ? 32.002 -3.419 30.679 1.00 94.94 657 PHE A N 1
ATOM 5476 C CA . PHE A 1 657 ? 30.998 -2.989 29.711 1.00 94.94 657 PHE A CA 1
ATOM 5477 C C . PHE A 1 657 ? 29.626 -3.559 30.059 1.00 94.94 657 PHE A C 1
ATOM 5479 O O . PHE A 1 657 ? 29.506 -4.425 30.926 1.00 94.94 657 PHE A O 1
ATOM 5486 N N . TRP A 1 658 ? 28.592 -3.072 29.380 1.00 96.62 658 TRP A N 1
ATOM 5487 C CA . TRP A 1 658 ? 27.218 -3.535 29.561 1.00 96.62 658 TRP A CA 1
ATOM 5488 C C . TRP A 1 658 ? 26.659 -4.109 28.264 1.00 96.62 658 TRP A C 1
ATOM 5490 O O . TRP A 1 658 ? 26.863 -3.549 27.186 1.00 96.62 658 TRP A O 1
ATOM 5500 N N . LYS A 1 659 ? 25.915 -5.206 28.369 1.00 96.75 659 LYS A N 1
ATOM 5501 C CA . LYS A 1 659 ? 25.033 -5.711 27.323 1.00 96.75 659 LYS A CA 1
ATOM 5502 C C . LYS A 1 659 ? 23.649 -5.104 27.519 1.00 96.75 659 LYS A C 1
ATOM 5504 O O . LYS A 1 659 ? 23.091 -5.128 28.614 1.00 96.75 659 LYS A O 1
ATOM 5509 N N . VAL A 1 660 ? 23.098 -4.553 26.451 1.00 96.56 660 VAL A N 1
ATOM 5510 C CA . VAL A 1 660 ? 21.817 -3.855 26.439 1.00 96.56 660 VAL A CA 1
ATOM 5511 C C . VAL A 1 660 ? 20.808 -4.700 25.694 1.00 96.56 660 VAL A C 1
ATOM 5513 O O . VAL A 1 660 ? 20.995 -5.014 24.518 1.00 96.56 660 VAL A O 1
ATOM 5516 N N . PHE A 1 661 ? 19.722 -5.041 26.370 1.00 96.75 661 PHE A N 1
ATOM 5517 C CA . PHE A 1 661 ? 18.561 -5.660 25.759 1.00 96.75 661 PHE A CA 1
ATOM 5518 C C . PHE A 1 661 ? 17.574 -4.556 25.402 1.00 96.75 661 PHE A C 1
ATOM 5520 O O . PHE A 1 661 ? 17.077 -3.844 26.280 1.00 96.75 661 PHE A O 1
ATOM 5527 N N . ALA A 1 662 ? 17.324 -4.375 24.108 1.00 95.88 662 ALA A N 1
ATOM 5528 C CA . ALA A 1 662 ? 16.498 -3.285 23.616 1.00 95.88 662 ALA A CA 1
ATOM 5529 C C . ALA A 1 662 ? 15.567 -3.749 22.495 1.00 95.88 662 ALA A C 1
ATOM 5531 O O . ALA A 1 662 ? 15.910 -4.614 21.691 1.00 95.88 662 ALA A O 1
ATOM 5532 N N . SER A 1 663 ? 14.382 -3.149 22.442 1.00 94.12 663 SER A N 1
ATOM 5533 C CA . SER A 1 663 ? 13.386 -3.365 21.391 1.00 94.12 663 SER A CA 1
ATOM 5534 C C . SER A 1 663 ? 13.244 -2.099 20.554 1.00 94.12 663 SER A C 1
ATOM 5536 O O . SER A 1 663 ? 13.406 -0.996 21.069 1.00 94.12 663 SER A O 1
ATOM 5538 N N . LEU A 1 664 ? 12.977 -2.221 19.256 1.00 92.31 664 LEU A N 1
ATOM 5539 C CA . LEU A 1 664 ? 12.805 -1.047 18.401 1.00 92.31 664 LEU A CA 1
ATOM 5540 C C . LEU A 1 664 ? 11.613 -0.200 18.852 1.00 92.31 664 LEU A C 1
ATOM 5542 O O . LEU A 1 664 ? 10.521 -0.727 19.051 1.00 92.31 664 LEU A O 1
ATOM 5546 N N . CYS A 1 665 ? 11.794 1.122 18.927 1.00 85.19 665 CYS A N 1
ATOM 5547 C CA . CYS A 1 665 ? 10.703 2.042 19.278 1.00 85.19 665 CYS A CA 1
ATOM 5548 C C . CYS A 1 665 ? 9.552 2.030 18.256 1.00 85.19 665 CYS A C 1
ATOM 5550 O O . CYS A 1 665 ? 8.440 2.450 18.566 1.00 85.19 665 CYS A O 1
ATOM 5552 N N . SER A 1 666 ? 9.808 1.540 17.042 1.00 75.25 666 SER A N 1
ATOM 5553 C CA . SER A 1 666 ? 8.794 1.241 16.035 1.00 75.25 666 SER A CA 1
ATOM 5554 C C . SER A 1 666 ? 8.956 -0.209 15.573 1.00 75.25 666 SER A C 1
ATOM 5556 O O . SER A 1 666 ? 10.065 -0.558 15.158 1.00 75.25 666 SER A O 1
ATOM 5558 N N . PRO A 1 667 ? 7.904 -1.046 15.585 1.00 53.44 667 PRO A N 1
ATOM 5559 C CA . PRO A 1 667 ? 8.012 -2.419 15.104 1.00 53.44 667 PRO A CA 1
ATOM 5560 C C . PRO A 1 667 ? 8.546 -2.439 13.659 1.00 53.44 667 PRO A C 1
ATOM 5562 O O . PRO A 1 667 ? 8.169 -1.568 12.863 1.00 53.44 667 PRO A O 1
ATOM 5565 N N . PRO A 1 668 ? 9.444 -3.382 13.310 1.00 44.88 668 PRO A N 1
ATOM 5566 C CA . PRO A 1 668 ? 9.940 -3.503 11.947 1.00 44.88 668 PRO A CA 1
ATOM 5567 C C . PRO A 1 668 ? 8.748 -3.694 11.005 1.00 44.88 668 PRO A C 1
ATOM 5569 O O . PRO A 1 668 ? 7.878 -4.528 11.249 1.00 44.88 668 PRO A O 1
ATOM 5572 N N . LYS A 1 669 ? 8.682 -2.871 9.952 1.00 48.81 669 LYS A N 1
ATOM 5573 C CA . LYS A 1 669 ? 7.670 -3.007 8.900 1.00 48.81 669 LYS A CA 1
ATOM 5574 C C . LYS A 1 669 ? 7.878 -4.371 8.237 1.00 48.81 669 LYS A C 1
ATOM 5576 O O . LYS A 1 669 ? 8.918 -4.560 7.608 1.00 48.81 669 LYS A O 1
ATOM 5581 N N . SER A 1 670 ? 6.935 -5.290 8.453 1.00 33.34 670 SER A N 1
ATOM 5582 C CA . SER A 1 670 ? 6.888 -6.628 7.846 1.00 33.34 670 SER A CA 1
ATOM 5583 C C . SER A 1 670 ? 6.904 -6.573 6.327 1.00 33.34 670 SER A C 1
ATOM 5585 O O . SER A 1 670 ? 6.154 -5.717 5.796 1.00 33.34 670 SER A O 1
#

pLDDT: mean 73.53, std 17.33, range [32.31, 96.88]

Radius of gyration: 61.76 Å; chains: 1; bounding box: 133×153×169 Å

Secondary structure (DSSP, 8-state):
--HHHHHHHHHHHHHHHHHHHHHHHHHHHHHHHHHHHHHHHHHHHHHHHHHHHHHHHHHHHHHHHHHHHHHHHHHHHHHHHHHHHHHHHHHHHHHHGGGGHHHHHHHHHHHHHHHHHHHHHHHHHHHHHHHHHHHHHHHHHHHHHHHHHHHGGGS-HHHHHHHHSPPPP--SHHHHTTTS----GGG--HHHHHHHHHH-SS----HHHHHHHHHHHHHHHHHHHHHHHHHHHHHHHHHHHHHHHHHHHHHHHHHHHHHHHHHHHHHHHHHHHHHHHHHHHHHHHHHHHHHHHHHHHHHHHHHHHHHHHHHHHHHHHHHHHHHHHHHHHHHHHHHHHHHHHHHHHHTTTTTSSTTSSTTTHHHHHHHHHHHHHHHHHHHHHHHHHHHHHHHHHHHHHHHHHHHHHHHHHHHHHHHHHHHHHHHHHHHHHHHHHHHHHHHHHHHHHHHHHHHHHHHHHHHHHHHHHHHHHHHHHHHHHHHHHHHHHHHHHHHHHHHTTSSS------SSSSSHHHHHHHHHHHHHHHHHHHHHHHHHHHHHHHHHHHHHHHHSS-SS-SS--TT-EEEEEE----------------------S-----PPPEEE--SSS-EEE-GGGHHHHHHHHTT-S-EEEEEEEEEEPPHHHHHHHTPPTT---EEEEEEESS----

Foldseek 3Di:
DDPVVVVVVVVVVVVVVVVVVVVVVVVVVVVVVVVVVVVVVVVVVVVVVVVVVVVVVVVVVVVVVVVVVVVVVVVVVVVVVVVVVVVVVVVVVVVVVCVCVVVVVVVVVVVVVVVVVVVVVVLVVLVVVLVVVVVVLVVQLVVLVVCCVPPVVVDDPVVNVVSNDRDDRDDPNVVVVPPDDDPPCVCDDVVVVVVCVVVPPPDDDDVVVVVVVVVVVVVVVVVVVVVVVVVVVVVVVVVVVVVVVVVVVVVVVVVVVVVVVVVVVVVVVVVVVVVVVVVVVVVVVVVVVVVVVVVVVVVVVVVVVVVVVVVVVVVVVVVVVVVVVVVVVVVVVVVVVVVVVVVVVCVVPVVPPVPPPPPPVVVVCVVVVVVVVVVVVVVVVVVVVVVVVVVVVVVVVVVVVVVVVVVVVVVVVVVVVVVVVVVVVVVVVVVVVVVVVVVVVVVVVVVVVVVVVVVVVVVVVVVVVVVVVVVVVVVVVVVVVVVVVVVVVVVVVVVVVPVDDDDDDDDDPPVVVVVVVVVVVVVVVVVVVVVVVVVVVVVVVVVCVVCVVVPVVDPADQDDDQFDKWKKFQDPPDPPPPDDDDDDDDDDDDDDPDPDPQGGWIWTRHPDATETEDPVCVVQCVLPVVPDRIFIWGFHDKDKDDQVCCVSNVHDRPRTHIHTYTHGPDGPDD

Organism: NCBI:txid180227